Protein 8I5V (pdb70)

Organism: Mus musculus (NCBI:txid10090)

Sequence (453 aa):
GRYYRVAFYGQGFFEEEEGKEYIYKEPKYTGLSEISQRLLKLYADKFGADNVKIIQDSNKVNPKDLDPKYAYIQVTYVTPFFEEKEIEDRKTDFEMHHNINRFVFETPFTLSGKKHGGVAEQCKRRTVLTTSHLFPYVKKRIQVISQSSTELNPIEVAIDEMSRKVSELNQLCTTEEVDMIRLQLKLQGSVSVKVNAGPMAYARAFLEETNAKKYPDNQVKLLKEIFRQFADACGQALDVNERLIKEDQLEYQEELRSHYKDMLSELSAIMNEQITMQAIKCVVVGDGAVGKTCLLISYTTNAFPGEYIPTVFDNYSANVMVDGKPVNLGLWDTAGQEDYDRLRPLSYPQTDVFLICFSLVSPASFENVRAKWYPEVRHHCPNTPIILVGTKLDLRDDKDTIEKLKEKKLTPITYPQGLAMAKEIGAVKYLECSALTQRGLKTVFDEAIRAVL

Structure (mmCIF, N/CA/C/O backbone):
data_8I5V
#
_entry.id   8I5V
#
_cell.length_a   60.420
_cell.length_b   107.420
_cell.length_c   187.380
_cell.angle_alpha   90.00
_cell.angle_beta   90.00
_cell.angle_gamma   90.00
#
_symmetry.space_group_name_H-M   'C 2 2 21'
#
loop_
_entity.id
_entity.type
_entity.pdbx_description
1 polymer 'Dedicator of cytokinesis protein 10'
2 polymer 'Ras-related C3 botulinum toxin substrate 1'
3 non-polymer 'SULFATE ION'
4 water water
#
loop_
_atom_site.group_PDB
_atom_site.id
_atom_site.type_symbol
_atom_site.label_atom_id
_atom_site.label_alt_id
_atom_site.label_comp_id
_atom_site.label_asym_id
_atom_site.label_entity_id
_atom_site.label_seq_id
_atom_site.pdbx_PDB_ins_code
_atom_site.Cartn_x
_atom_site.Cartn_y
_atom_site.Cartn_z
_atom_site.occupancy
_atom_site.B_iso_or_equiv
_atom_site.auth_seq_id
_atom_site.auth_comp_id
_atom_site.auth_asym_id
_atom_site.auth_atom_id
_atom_site.pdbx_PDB_model_num
ATOM 1 N N . GLY A 1 7 ? -8.427 42.845 -24.128 1.00 47.11 1875 GLY A N 1
ATOM 2 C CA . GLY A 1 7 ? -8.832 41.452 -24.139 1.00 41.35 1875 GLY A CA 1
ATOM 3 C C . GLY A 1 7 ? -7.770 40.512 -24.680 1.00 39.13 1875 GLY A C 1
ATOM 4 O O . GLY A 1 7 ? -6.651 40.931 -24.975 1.00 41.63 1875 GLY A O 1
ATOM 5 N N . ARG A 1 8 ? -8.116 39.229 -24.773 1.00 31.60 1876 ARG A N 1
ATOM 6 C CA . ARG A 1 8 ? -7.258 38.203 -25.348 1.00 29.36 1876 ARG A CA 1
ATOM 7 C C . ARG A 1 8 ? -7.861 37.795 -26.681 1.00 23.06 1876 ARG A C 1
ATOM 8 O O . ARG A 1 8 ? -9.058 37.511 -26.758 1.00 23.44 1876 ARG A O 1
ATOM 16 N N . TYR A 1 9 ? -7.043 37.762 -27.723 1.00 20.29 1877 TYR A N 1
ATOM 17 C CA . TYR A 1 9 ? -7.542 37.528 -29.073 1.00 23.31 1877 TYR A CA 1
ATOM 18 C C . TYR A 1 9 ? -7.087 36.167 -29.579 1.00 20.66 1877 TYR A C 1
ATOM 19 O O . TYR A 1 9 ? -5.953 35.747 -29.319 1.00 20.00 1877 TYR A O 1
ATOM 28 N N . TYR A 1 10 ? -7.986 35.478 -30.299 1.00 20.17 1878 TYR A N 1
ATOM 29 C CA . TYR A 1 10 ? -7.716 34.154 -30.850 1.00 19.09 1878 TYR A CA 1
ATOM 30 C C . TYR A 1 10 ? -8.194 34.076 -32.289 1.00 19.27 1878 TYR A C 1
ATOM 31 O O . TYR A 1 10 ? -9.295 34.533 -32.611 1.00 18.27 1878 TYR A O 1
ATOM 40 N N . ARG A 1 11 ? -7.379 33.453 -33.129 1.00 19.51 1879 ARG A N 1
ATOM 41 C CA . ARG A 1 11 ? -7.824 33.018 -34.445 1.00 18.38 1879 ARG A CA 1
ATOM 42 C C . ARG A 1 11 ? -8.631 31.742 -34.297 1.00 18.26 1879 ARG A C 1
ATOM 43 O O . ARG A 1 11 ? -8.216 30.813 -33.598 1.00 20.90 1879 ARG A O 1
ATOM 51 N N . VAL A 1 12 ? -9.783 31.698 -34.959 1.00 16.91 1880 VAL A N 1
ATOM 52 C CA . VAL A 1 12 ? -10.659 30.531 -34.978 1.00 18.44 1880 VAL A CA 1
ATOM 53 C C . VAL A 1 12 ? -11.089 30.310 -36.424 1.00 19.51 1880 VAL A C 1
ATOM 54 O O . VAL A 1 12 ? -11.636 31.223 -37.054 1.00 21.85 1880 VAL A O 1
ATOM 58 N N . ALA A 1 13 ? -10.849 29.111 -36.948 1.00 17.93 1881 ALA A N 1
ATOM 59 C CA . ALA A 1 13 ? -11.197 28.806 -38.335 1.00 20.14 1881 ALA A CA 1
ATOM 60 C C . ALA A 1 13 ? -11.948 27.487 -38.384 1.00 20.97 1881 ALA A C 1
ATOM 61 O O . ALA A 1 13 ? -11.571 26.526 -37.706 1.00 22.76 1881 ALA A O 1
ATOM 63 N N . PHE A 1 14 ? -13.020 27.453 -39.179 1.00 19.32 1882 PHE A N 1
ATOM 64 C CA . PHE A 1 14 ? -13.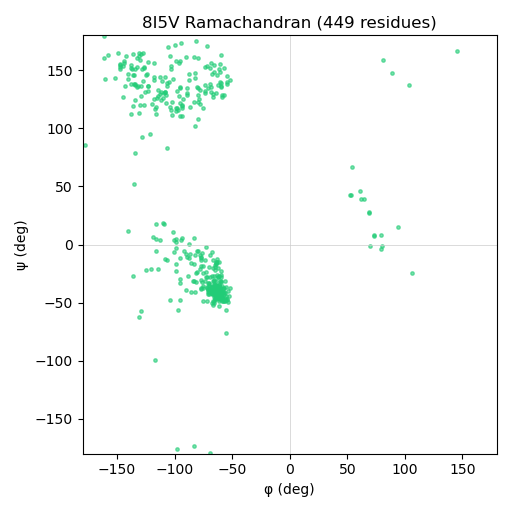954 26.336 -39.214 1.00 20.15 1882 PHE A CA 1
ATOM 65 C C . PHE A 1 14 ? -13.799 25.557 -40.514 1.00 19.45 1882 PHE A C 1
ATOM 66 O O . PHE A 1 14 ? -13.813 26.142 -41.602 1.00 21.49 1882 PHE A O 1
ATOM 74 N N . TYR A 1 15 ? -13.692 24.236 -40.396 1.00 20.99 1883 TYR A N 1
ATOM 75 C CA . TYR A 1 15 ? -13.603 23.358 -41.557 1.00 22.84 1883 TYR A CA 1
ATOM 76 C C . TYR A 1 15 ? -14.468 22.135 -41.303 1.00 23.32 1883 TYR A C 1
ATOM 77 O O . TYR A 1 15 ? -14.128 21.301 -40.459 1.00 24.05 1883 TYR A O 1
ATOM 86 N N . GLY A 1 16 ? -15.550 22.001 -42.053 1.00 21.69 1884 GLY A N 1
ATOM 87 C CA . GLY A 1 16 ? -16.436 20.877 -41.855 1.00 24.81 1884 GLY A CA 1
ATOM 88 C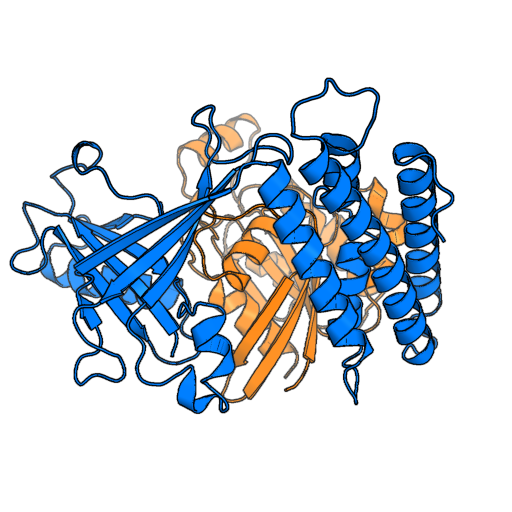 C . GLY A 1 16 ? -17.564 20.910 -42.857 1.00 25.98 1884 GLY A C 1
ATOM 89 O O . GLY A 1 16 ? -18.650 21.438 -42.580 1.00 25.78 1884 GLY A O 1
ATOM 90 N N . GLN A 1 17 ? -17.296 20.341 -44.031 1.00 23.87 1885 GLN A N 1
ATOM 91 C CA . GLN A 1 17 ? -18.230 20.429 -45.149 1.00 22.88 1885 GLN A CA 1
ATOM 92 C C . GLN A 1 17 ? -19.593 19.859 -44.788 1.00 29.90 1885 GLN A C 1
ATOM 93 O O . GLN A 1 17 ? -20.627 20.431 -45.154 1.00 33.14 1885 GLN A O 1
ATOM 99 N N . GLY A 1 18 ? -19.620 18.744 -44.065 1.00 26.68 1886 GLY A N 1
ATOM 100 C CA . GLY A 1 18 ? -20.902 18.168 -43.705 1.00 27.37 1886 GLY A CA 1
ATOM 101 C C . GLY A 1 18 ? -21.572 18.769 -42.491 1.00 30.27 1886 GLY A C 1
ATOM 102 O O . GLY A 1 18 ? -22.638 18.293 -42.084 1.00 33.66 1886 GLY A O 1
ATOM 103 N N . PHE A 1 19 ? -21.007 19.835 -41.922 1.00 26.66 1887 PHE A N 1
ATOM 104 C CA . PHE A 1 19 ? -21.420 20.288 -40.599 1.00 26.70 1887 PHE A CA 1
ATOM 105 C C . PHE A 1 19 ? -21.708 21.779 -40.564 1.00 26.25 1887 PHE A C 1
ATOM 106 O O . PHE A 1 19 ? -22.839 22.193 -40.289 1.00 26.12 1887 PHE A O 1
ATOM 114 N N . PHE A 1 20 ? -20.696 22.586 -40.842 1.00 24.69 1888 PHE A N 1
ATOM 115 C CA . PHE A 1 20 ? -20.864 24.027 -40.830 1.00 25.67 1888 PHE A CA 1
ATOM 116 C C . PHE A 1 20 ? -21.679 24.497 -42.025 1.00 29.84 1888 PHE A C 1
ATOM 117 O O . PHE A 1 20 ? -21.690 23.873 -43.093 1.00 29.47 1888 PHE A O 1
ATOM 125 N N . GLU A 1 21 ? -22.344 25.638 -41.838 1.00 22.63 1889 GLU A N 1
ATOM 126 C CA . GLU A 1 21 ? -23.129 26.247 -42.895 1.00 25.91 1889 GLU A CA 1
ATOM 127 C C . GLU A 1 21 ? -22.499 27.596 -43.198 1.00 27.26 1889 GLU A C 1
ATOM 128 O O . GLU A 1 21 ? -21.472 27.662 -43.894 1.00 26.37 1889 GLU A O 1
ATOM 134 N N . GLU A 1 22 ? -23.052 28.685 -42.666 1.00 26.95 1890 GLU A N 1
ATOM 135 C CA . GLU A 1 22 ? -22.499 30.024 -42.861 1.00 31.54 1890 GLU A CA 1
ATOM 136 C C . GLU A 1 22 ? -21.010 30.091 -42.516 1.00 26.14 1890 GLU A C 1
ATOM 137 O O . GLU A 1 22 ? -20.234 30.771 -43.199 1.00 28.74 1890 GLU A O 1
ATOM 143 N N . GLU A 1 23 ? -20.588 29.373 -41.473 1.00 25.63 1891 GLU A N 1
ATOM 144 C CA . GLU A 1 23 ? -19.218 29.475 -40.972 1.00 20.68 1891 GLU A CA 1
ATOM 145 C C . GLU A 1 23 ? -18.215 28.631 -41.750 1.00 21.61 1891 GLU A C 1
ATOM 146 O O . GLU A 1 23 ? -17.007 28.796 -41.537 1.00 20.13 1891 GLU A O 1
ATOM 152 N N . GLU A 1 24 ? -18.678 27.761 -42.652 1.00 25.61 1892 GLU A N 1
ATOM 153 C CA . GLU A 1 24 ? -17.789 26.830 -43.340 1.00 24.20 1892 GLU A CA 1
ATOM 154 C C . GLU A 1 24 ? -16.699 27.561 -44.117 1.00 21.78 1892 GLU A C 1
ATOM 155 O O . GLU A 1 24 ? -16.979 28.444 -44.932 1.00 22.09 1892 GLU A O 1
ATOM 161 N N . GLY A 1 25 ? -15.450 27.177 -43.866 1.00 21.23 1893 GLY A N 1
ATOM 162 C CA . GLY A 1 25 ? -14.326 27.769 -44.567 1.00 22.95 1893 GLY A CA 1
ATOM 163 C C . GLY A 1 25 ? -13.982 29.181 -44.154 1.00 24.96 1893 GLY A C 1
ATOM 164 O O . GLY A 1 25 ? -13.140 29.808 -44.806 1.00 23.81 1893 GLY A O 1
ATOM 165 N N . LYS A 1 26 ? -14.607 29.706 -43.098 1.00 22.29 1894 LYS A N 1
ATOM 166 C CA . LYS A 1 26 ? -14.350 31.064 -42.650 1.00 18.41 1894 LYS A CA 1
ATOM 167 C C . LYS A 1 26 ? -13.385 31.071 -41.478 1.00 22.14 1894 LYS A C 1
ATOM 168 O O . LYS A 1 26 ? -13.252 30.090 -40.746 1.00 22.34 1894 LYS A O 1
ATOM 174 N N . GLU A 1 27 ? -12.737 32.216 -41.298 1.00 17.28 1895 GLU A N 1
ATOM 175 C CA . GLU A 1 27 ? -11.753 32.415 -40.246 1.00 17.03 1895 GLU A CA 1
ATOM 176 C C . GLU A 1 27 ? -12.057 33.728 -39.548 1.00 18.86 1895 GLU A C 1
ATOM 177 O O . GLU A 1 27 ? -12.348 34.734 -40.202 1.00 21.27 1895 GLU A O 1
ATOM 183 N N . TYR A 1 28 ? -12.006 33.711 -38.217 1.00 16.92 1896 TYR A N 1
ATOM 184 C CA . TYR A 1 28 ? -12.370 34.858 -37.402 1.00 18.87 1896 TYR A CA 1
ATOM 185 C C . TYR A 1 28 ? -11.282 35.141 -36.385 1.00 18.86 1896 TYR A C 1
ATOM 186 O O . TYR A 1 28 ? -10.493 34.263 -36.027 1.00 21.36 1896 TYR A O 1
ATOM 195 N N . ILE A 1 29 ? -11.274 36.376 -35.905 1.00 19.37 1897 ILE A N 1
ATOM 196 C CA . ILE A 1 29 ? -10.621 36.721 -34.652 1.00 16.59 1897 ILE A CA 1
ATOM 197 C C . ILE A 1 29 ? -11.708 36.867 -33.596 1.00 19.18 1897 ILE A C 1
ATOM 198 O O . ILE A 1 29 ? -12.632 37.671 -33.758 1.00 20.29 1897 ILE A O 1
ATOM 203 N N . TYR A 1 30 ? -11.598 36.081 -32.524 1.00 17.68 1898 TYR A N 1
ATOM 204 C CA . TYR A 1 30 ? -12.469 36.178 -31.356 1.00 18.92 1898 TYR A CA 1
ATOM 205 C C . TYR A 1 30 ? -11.798 37.054 -30.313 1.00 22.03 1898 TYR A C 1
ATOM 206 O O . TYR A 1 30 ? -10.605 36.905 -30.051 1.00 22.59 1898 TYR A O 1
ATOM 215 N N . LYS A 1 31 ? -12.558 37.963 -29.717 1.00 23.49 1899 LYS A N 1
ATOM 216 C CA . LYS A 1 31 ? -12.054 38.777 -28.621 1.00 23.49 1899 LYS A CA 1
ATOM 217 C C . LYS A 1 31 ? -12.629 38.218 -27.325 1.00 20.91 1899 LYS A C 1
ATOM 218 O O . LYS A 1 31 ? -13.849 38.221 -27.132 1.00 26.13 1899 LYS A O 1
ATOM 224 N N . GLU A 1 32 ? -11.743 37.709 -26.451 1.00 22.69 1900 GLU A N 1
ATOM 225 C CA . GLU A 1 32 ? -12.117 37.108 -25.181 1.00 25.07 1900 GLU A CA 1
ATOM 226 C C . GLU A 1 32 ? -11.818 38.058 -24.029 1.00 24.97 1900 GLU A C 1
ATOM 227 O O . GLU A 1 32 ? -11.070 39.029 -24.186 1.00 27.85 1900 GLU A O 1
ATOM 233 N N . PRO A 1 33 ? -12.413 37.823 -22.856 1.00 25.76 1901 PRO A N 1
ATOM 234 C CA . PRO A 1 33 ? -12.075 38.639 -21.685 1.00 30.08 1901 PRO A CA 1
ATOM 235 C C . PRO A 1 33 ? -10.587 38.579 -21.390 1.00 30.24 1901 PRO A C 1
ATOM 236 O O . PRO A 1 33 ? -9.908 37.601 -21.709 1.00 27.22 1901 PRO A O 1
ATOM 240 N N . LYS A 1 34 ? -10.080 39.648 -20.783 1.00 30.67 1902 LYS A N 1
ATOM 241 C CA . LYS A 1 34 ? -8.691 39.664 -20.353 1.00 34.97 1902 LYS A CA 1
ATOM 242 C C . LYS A 1 34 ? -8.388 38.423 -19.518 1.00 26.45 1902 LYS A C 1
ATOM 243 O O . LYS A 1 34 ? -9.244 37.932 -18.781 1.00 30.48 1902 LYS A O 1
ATOM 249 N N . TYR A 1 35 ? -7.187 37.879 -19.707 1.00 26.96 1903 TYR A N 1
ATOM 250 C CA . TYR A 1 35 ? -6.642 36.712 -19.014 1.00 29.22 1903 TYR A CA 1
ATOM 251 C C . TYR A 1 35 ? -7.263 35.393 -19.450 1.00 32.78 1903 TYR A C 1
ATOM 252 O O . TYR A 1 35 ? -6.959 34.361 -18.847 1.00 32.78 1903 TYR A O 1
ATOM 261 N N . THR A 1 36 ? -8.099 35.380 -20.491 1.00 26.70 1904 THR A N 1
ATOM 262 C CA . THR A 1 36 ? -8.620 34.117 -21.001 1.00 24.67 1904 THR A CA 1
ATOM 263 C C . THR A 1 36 ? -7.503 33.271 -21.611 1.00 25.83 1904 THR A C 1
ATOM 264 O O . THR A 1 36 ? -6.789 33.717 -22.516 1.00 27.31 1904 THR A O 1
ATOM 268 N N . GLY A 1 37 ? -7.392 32.025 -21.153 1.00 23.16 1905 GLY A N 1
ATOM 269 C CA . GLY A 1 37 ? -6.384 31.116 -21.644 1.00 24.61 1905 GLY A CA 1
ATOM 270 C C . GLY A 1 37 ? -6.907 30.232 -22.765 1.00 24.57 1905 GLY A C 1
ATOM 271 O O . GLY A 1 37 ? -8.095 30.207 -23.083 1.00 21.76 1905 GLY A O 1
ATOM 272 N N . LEU A 1 38 ? -5.978 29.479 -23.350 1.00 24.63 1906 LEU A N 1
ATOM 273 C CA . LEU A 1 38 ? -6.275 28.717 -24.562 1.00 23.54 1906 LEU A CA 1
ATOM 274 C C . LEU A 1 38 ? -7.272 27.598 -24.284 1.00 29.03 1906 LEU A C 1
ATOM 275 O O . LEU A 1 38 ? -8.176 27.341 -25.093 1.00 25.28 1906 LEU A O 1
ATOM 280 N N . SER A 1 39 ? -7.135 26.939 -23.129 1.00 28.70 1907 SER A N 1
ATOM 281 C CA . SER A 1 39 ? -8.059 25.873 -22.766 1.00 27.80 1907 SER A CA 1
ATOM 282 C C . SER A 1 39 ? -9.479 26.389 -22.590 1.00 25.94 1907 SER A C 1
ATOM 283 O O . SER A 1 39 ? -10.440 25.675 -22.902 1.00 34.32 1907 SER A O 1
ATOM 286 N N . GLU A 1 40 ? -9.638 27.617 -22.087 1.00 26.12 1908 GLU A N 1
ATOM 287 C CA . GLU A 1 40 ? -10.975 28.145 -21.824 1.00 23.93 1908 GLU A CA 1
ATOM 288 C C . GLU A 1 40 ? -11.757 28.372 -23.117 1.00 23.51 1908 GLU A C 1
ATOM 289 O O . GLU A 1 40 ? -12.910 27.940 -23.241 1.00 25.99 1908 GLU A O 1
ATOM 295 N N . ILE A 1 41 ? -11.166 29.066 -24.088 1.00 22.93 1909 ILE A N 1
ATOM 296 C CA . ILE A 1 41 ? -11.898 29.289 -25.336 1.00 24.55 1909 ILE A CA 1
ATOM 297 C C . ILE A 1 41 ? -12.044 27.984 -26.120 1.00 21.94 1909 ILE A C 1
ATOM 298 O O . ILE A 1 41 ? -13.107 27.702 -26.692 1.00 24.97 1909 ILE A O 1
ATOM 303 N N . SER A 1 42 ? -10.990 27.166 -26.156 1.00 22.28 1910 SER A N 1
ATOM 304 C CA . SER A 1 42 ? -11.055 25.906 -26.895 1.00 26.65 1910 SER A CA 1
ATOM 305 C C . SER A 1 42 ? -12.168 25.014 -26.365 1.00 29.42 1910 SER A C 1
ATOM 306 O O . SER A 1 42 ? -12.959 24.459 -27.140 1.00 27.64 1910 SER A O 1
ATOM 309 N N . GLN A 1 43 ? -12.260 24.877 -25.039 1.00 27.79 1911 GLN A N 1
ATOM 310 C CA . GLN A 1 43 ? -13.297 24.030 -24.466 1.00 28.63 1911 GLN A CA 1
ATOM 311 C C . GLN A 1 43 ? -14.690 24.590 -24.724 1.00 24.14 1911 GLN A C 1
ATOM 312 O O . GLN A 1 43 ? -15.623 23.825 -24.989 1.00 28.17 1911 GLN A O 1
ATOM 318 N N . ARG A 1 44 ? -14.862 25.914 -24.638 1.00 23.95 1912 ARG A N 1
ATOM 319 C CA . ARG A 1 44 ? -16.174 26.494 -24.922 1.00 24.45 1912 ARG A CA 1
ATOM 320 C C . ARG A 1 44 ? -16.578 26.255 -26.368 1.00 25.19 1912 ARG A C 1
ATOM 321 O O . ARG A 1 44 ? -17.727 25.893 -26.652 1.00 23.46 1912 ARG A O 1
ATOM 329 N N . LEU A 1 45 ? -15.651 26.472 -27.299 1.00 25.03 1913 LEU A N 1
ATOM 330 C CA . LEU A 1 45 ? -15.974 26.241 -28.701 1.00 22.86 1913 LEU A CA 1
ATOM 331 C C . LEU A 1 45 ? -16.289 24.778 -28.950 1.00 24.92 1913 LEU A C 1
ATOM 332 O O . LEU A 1 45 ? -17.239 24.452 -29.670 1.00 25.06 1913 LEU A O 1
ATOM 337 N N . LEU A 1 46 ? -15.490 23.884 -28.370 1.00 28.63 1914 LEU A N 1
ATOM 338 C CA . LEU A 1 46 ? -15.718 22.454 -28.533 1.00 29.64 1914 LEU A CA 1
ATOM 339 C C . LEU A 1 46 ? -17.100 22.055 -28.023 1.00 30.55 1914 LEU A C 1
ATOM 340 O O . LEU A 1 46 ? -17.835 21.324 -28.696 1.00 34.89 1914 LEU A O 1
ATOM 345 N N . LYS A 1 47 ? -17.489 22.547 -26.843 1.00 30.82 1915 LYS A N 1
ATOM 346 C CA . LYS A 1 47 ? -18.789 22.156 -26.308 1.00 32.34 1915 LYS A CA 1
ATOM 347 C C . LYS A 1 47 ? -19.922 22.763 -27.125 1.00 32.62 1915 LYS A C 1
ATOM 348 O O . LYS A 1 47 ? -20.946 22.110 -27.358 1.00 30.60 1915 LYS A O 1
ATOM 354 N N . LEU A 1 48 ? -19.750 24.007 -27.578 1.00 28.78 1916 LEU A N 1
ATOM 355 C CA . LEU A 1 48 ? -20.797 24.679 -28.341 1.00 27.88 1916 LEU A CA 1
ATOM 356 C C . LEU A 1 48 ? -21.098 23.929 -29.634 1.00 27.09 1916 LEU A C 1
ATOM 357 O O . LEU A 1 48 ? -22.263 23.672 -29.963 1.00 26.27 1916 LEU A O 1
ATOM 362 N N . TYR A 1 49 ? -20.056 23.572 -30.392 1.00 27.61 1917 TYR A N 1
ATOM 363 C CA . TYR A 1 49 ? -20.310 22.896 -31.655 1.00 27.13 1917 TYR A CA 1
ATOM 364 C C . TYR A 1 49 ? -20.583 21.408 -31.467 1.00 25.28 1917 TYR A C 1
ATOM 365 O O . TYR A 1 49 ? -21.261 20.809 -32.308 1.00 27.54 1917 TYR A O 1
ATOM 374 N N . ALA A 1 50 ? -20.111 20.811 -30.367 1.00 28.12 1918 ALA A N 1
ATOM 375 C CA . ALA A 1 50 ? -20.475 19.428 -30.068 1.00 32.28 1918 ALA A CA 1
ATOM 376 C C . ALA A 1 50 ? -21.958 19.298 -29.751 1.00 32.65 1918 ALA A C 1
ATOM 377 O O . ALA A 1 50 ? -22.561 18.257 -30.028 1.00 32.07 1918 ALA A O 1
ATOM 379 N N . ASP A 1 51 ? -22.558 20.335 -29.165 1.00 31.84 1919 ASP A N 1
ATOM 380 C CA . ASP A 1 51 ? -24.000 20.321 -28.942 1.00 32.49 1919 ASP A CA 1
ATOM 381 C C . ASP A 1 51 ? -24.772 20.382 -30.258 1.00 38.33 1919 ASP A C 1
ATOM 382 O O . ASP A 1 51 ? -25.905 19.893 -30.334 1.00 33.60 1919 ASP A O 1
ATOM 387 N N . LYS A 1 52 ? -24.181 20.973 -31.300 1.00 31.93 1920 LYS A N 1
ATOM 388 C CA . LYS A 1 52 ? -24.859 21.052 -32.589 1.00 32.70 1920 LYS A CA 1
ATOM 389 C C . LYS A 1 52 ? -24.631 19.792 -33.411 1.00 32.64 1920 LYS A C 1
ATOM 390 O O . LYS A 1 52 ? -25.553 19.303 -34.074 1.00 35.97 1920 LYS A O 1
ATOM 396 N N . PHE A 1 53 ? -23.408 19.263 -33.400 1.00 27.19 1921 PHE A N 1
ATOM 397 C CA . PHE A 1 53 ? -23.011 18.220 -34.339 1.00 28.69 1921 PHE A CA 1
ATOM 398 C C . PHE A 1 53 ? -22.855 16.844 -33.706 1.00 29.42 1921 PHE A C 1
ATOM 399 O O . PHE A 1 53 ? -22.734 15.859 -34.444 1.00 32.98 1921 PHE A O 1
ATOM 407 N N . GLY A 1 54 ? -22.840 16.748 -32.379 1.00 32.09 1922 GLY A N 1
ATOM 408 C CA . GLY A 1 54 ? -22.492 15.516 -31.691 1.00 36.80 1922 GLY A CA 1
ATOM 409 C C . GLY A 1 54 ? -21.090 15.585 -31.119 1.00 38.37 1922 GLY A C 1
ATOM 410 O O . GLY A 1 54 ? -20.185 16.079 -31.794 1.00 35.96 1922 GLY A O 1
ATOM 411 N N . ALA A 1 55 ? -20.883 15.102 -29.887 1.00 43.27 1923 ALA A N 1
ATOM 412 C CA . ALA A 1 55 ? -19.583 15.282 -29.238 1.00 44.21 1923 ALA A CA 1
ATOM 413 C C . ALA A 1 55 ? -18.493 14.436 -29.885 1.00 44.15 1923 ALA A C 1
ATOM 414 O O . ALA A 1 55 ? -17.328 14.854 -29.932 1.00 46.77 1923 ALA A O 1
ATOM 416 N N . ASP A 1 56 ? -18.836 13.257 -30.393 1.00 45.10 1924 ASP A N 1
ATOM 417 C CA . ASP A 1 56 ? -17.826 12.452 -31.065 1.00 48.16 1924 ASP A CA 1
ATOM 418 C C . ASP A 1 56 ? -17.431 13.010 -32.430 1.00 41.57 1924 ASP A C 1
ATOM 419 O O . ASP A 1 56 ? -16.544 12.440 -33.076 1.00 43.85 1924 ASP A O 1
ATOM 424 N N . ASN A 1 57 ? -18.038 14.106 -32.881 1.00 34.79 1925 ASN A N 1
ATOM 425 C CA . ASN A 1 57 ? -17.892 14.554 -34.261 1.00 33.44 1925 ASN A CA 1
ATOM 426 C C . ASN A 1 57 ? -17.125 15.859 -34.416 1.00 30.69 1925 ASN A C 1
ATOM 427 O O . ASN A 1 57 ? -17.027 16.369 -35.540 1.00 31.43 1925 ASN A O 1
ATOM 432 N N . VAL A 1 58 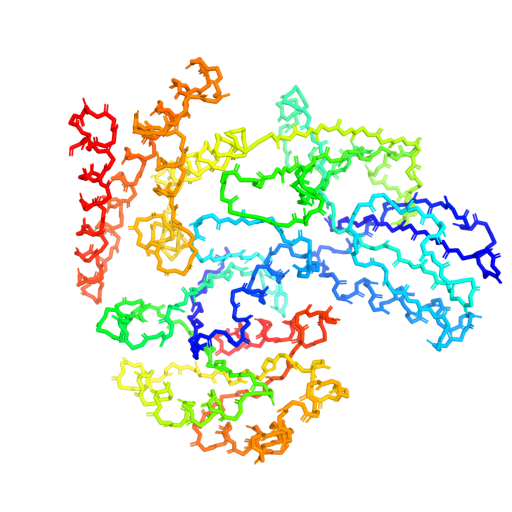? -16.597 16.425 -33.335 1.00 26.27 1926 VAL A N 1
ATOM 433 C CA . VAL A 1 58 ? -15.925 17.717 -33.376 1.00 27.96 1926 VAL A CA 1
ATOM 434 C C . VAL A 1 58 ? -14.507 17.553 -32.845 1.00 28.67 1926 VAL A C 1
ATOM 435 O O . VAL A 1 58 ? -14.287 16.885 -31.827 1.00 28.42 1926 VAL A O 1
ATOM 439 N N . LYS A 1 59 ? -13.548 18.170 -33.535 1.00 24.50 1927 LYS A N 1
ATOM 440 C CA . LYS A 1 59 ? -12.140 18.079 -33.171 1.00 26.88 1927 LYS A CA 1
ATOM 441 C C . LYS A 1 59 ? -11.497 19.454 -33.264 1.00 26.80 1927 LYS A C 1
ATOM 442 O O . LYS A 1 59 ? -11.850 20.263 -34.123 1.00 26.02 1927 LYS A O 1
ATOM 448 N N . ILE A 1 60 ? -10.538 19.706 -32.371 1.00 21.70 1928 ILE A N 1
ATOM 449 C CA . ILE A 1 60 ? -9.733 20.922 -32.405 1.00 23.06 1928 ILE A CA 1
ATOM 450 C C . ILE A 1 60 ? -8.517 20.664 -33.282 1.00 22.58 1928 ILE A C 1
ATOM 451 O O . ILE A 1 60 ? -7.880 19.610 -33.173 1.00 27.43 1928 ILE A O 1
ATOM 456 N N . ILE A 1 61 ? -8.200 21.612 -34.163 1.00 20.66 1929 ILE A N 1
ATOM 457 C CA . ILE A 1 61 ? -6.935 21.595 -34.891 1.00 20.92 1929 ILE A CA 1
ATOM 458 C C . ILE A 1 61 ? -5.945 22.444 -34.104 1.00 22.85 1929 ILE A C 1
ATOM 459 O O . ILE A 1 61 ? -6.160 23.644 -33.910 1.00 19.46 1929 ILE A O 1
ATOM 464 N N . GLN A 1 62 ? -4.872 21.819 -33.628 1.00 22.76 1930 GLN A N 1
ATOM 465 C CA . GLN A 1 62 ? -3.868 22.542 -32.857 1.00 19.61 1930 GLN A CA 1
ATOM 466 C C . GLN A 1 62 ? -2.790 23.151 -33.738 1.00 18.41 1930 GLN A C 1
ATOM 467 O O . GLN A 1 62 ? -2.197 24.175 -33.368 1.00 20.15 1930 GLN A O 1
ATOM 473 N N . ASP A 1 63 ? -2.547 22.555 -34.901 1.00 19.17 1931 ASP A N 1
ATOM 474 C CA . ASP A 1 63 ? -1.557 23.061 -35.844 1.00 23.05 1931 ASP A CA 1
ATOM 475 C C . ASP A 1 63 ? -1.913 24.489 -36.246 1.00 21.89 1931 ASP A C 1
ATOM 476 O O . ASP A 1 63 ? -3.058 24.770 -36.603 1.00 23.55 1931 ASP A O 1
ATOM 481 N N . SER A 1 64 ? -0.949 25.407 -36.140 1.00 18.52 1932 SER A N 1
ATOM 482 C CA . SER A 1 64 ? -1.228 26.799 -36.473 1.00 18.54 1932 SER A CA 1
ATOM 483 C C . SER A 1 64 ? -0.956 27.123 -37.937 1.00 18.20 1932 SER A C 1
ATOM 484 O O . SER A 1 64 ? -1.276 28.232 -38.378 1.00 21.67 1932 SER A O 1
ATOM 487 N N . ASN A 1 65 ? -0.354 26.204 -38.681 1.00 18.31 1933 ASN A N 1
ATOM 488 C CA . ASN A 1 65 ? -0.156 26.395 -40.115 1.00 17.43 1933 ASN A CA 1
ATOM 489 C C . ASN A 1 65 ? -1.498 26.426 -40.834 1.00 18.19 1933 ASN A C 1
ATOM 490 O O . ASN A 1 65 ? -2.491 25.864 -40.366 1.00 20.57 1933 ASN A O 1
ATOM 495 N N . LYS A 1 66 ? -1.524 27.095 -41.989 1.00 19.53 1934 LYS A N 1
ATOM 496 C CA . LYS A 1 66 ? -2.750 27.157 -42.778 1.00 17.84 1934 LYS A CA 1
ATOM 497 C C . LYS A 1 66 ? -3.224 25.749 -43.098 1.00 18.25 1934 LYS A C 1
ATOM 498 O O . LYS A 1 66 ? -2.461 24.916 -43.587 1.00 19.62 1934 LYS A O 1
ATOM 504 N N . VAL A 1 67 ? -4.493 25.482 -42.804 1.00 20.00 1935 VAL A N 1
ATOM 505 C CA . VAL A 1 67 ? -5.060 24.160 -43.029 1.00 20.34 1935 VAL A CA 1
ATOM 506 C C . VAL A 1 67 ? -5.168 23.879 -44.519 1.00 21.89 1935 VAL A C 1
ATOM 507 O O . VAL A 1 67 ? -5.575 24.742 -45.308 1.00 20.69 1935 VAL A O 1
ATOM 511 N N . ASN A 1 68 ? -4.776 22.665 -44.917 1.00 20.71 1936 ASN A N 1
ATOM 512 C CA . ASN A 1 68 ? -5.133 22.141 -46.227 1.00 21.28 1936 ASN A CA 1
ATOM 513 C C . ASN A 1 68 ? -6.269 21.156 -46.012 1.00 23.35 1936 ASN A C 1
ATOM 514 O O . ASN A 1 68 ? -6.046 20.093 -45.413 1.00 26.51 1936 ASN A O 1
ATOM 519 N N . PRO A 1 69 ? -7.495 21.452 -46.459 1.00 22.11 1937 PRO A N 1
ATOM 520 C CA . PRO A 1 69 ? -8.626 20.569 -46.123 1.00 23.69 1937 PRO A CA 1
ATOM 521 C C . PRO A 1 69 ? -8.488 19.147 -46.646 1.00 23.36 1937 PRO A C 1
ATOM 522 O O . PRO A 1 69 ? -9.230 18.272 -46.184 1.00 25.94 1937 PRO A O 1
ATOM 526 N N . LYS A 1 70 ? -7.576 18.875 -47.586 1.00 23.25 1938 LYS A N 1
ATOM 527 C CA . LYS A 1 70 ? -7.383 17.490 -48.008 1.00 23.80 1938 LYS A CA 1
ATOM 528 C C . LYS A 1 70 ? -6.898 16.607 -46.859 1.00 26.19 1938 LYS A C 1
ATOM 529 O O . LYS A 1 70 ? -7.052 15.383 -46.928 1.00 26.65 1938 LYS A O 1
ATOM 535 N N . ASP A 1 71 ? -6.325 17.196 -45.806 1.00 23.20 1939 ASP A N 1
ATOM 536 C CA . ASP A 1 71 ? -5.827 16.432 -44.664 1.00 25.46 1939 ASP A CA 1
ATOM 537 C C . ASP A 1 71 ? -6.925 16.040 -43.691 1.00 28.23 1939 ASP A C 1
ATOM 538 O O . ASP A 1 71 ? -6.650 15.324 -42.721 1.00 27.75 1939 ASP A O 1
ATOM 543 N N . LEU A 1 72 ? -8.150 16.502 -43.904 1.00 25.09 1940 LEU A N 1
ATOM 544 C CA . LEU A 1 72 ? -9.184 16.392 -42.887 1.00 24.72 1940 LEU A CA 1
ATOM 545 C C . LEU A 1 72 ? -10.119 15.239 -43.205 1.00 27.50 1940 LEU A C 1
ATOM 546 O O . LEU A 1 72 ? -10.420 14.969 -44.369 1.00 29.22 1940 LEU A O 1
ATOM 551 N N . ASP A 1 73 ? -10.554 14.552 -42.165 1.00 26.36 1941 ASP A N 1
ATOM 552 C CA . ASP A 1 73 ? -11.528 13.476 -42.307 1.00 27.66 1941 ASP A CA 1
ATOM 553 C C . ASP A 1 73 ? -12.927 14.074 -42.433 1.00 29.32 1941 ASP A C 1
ATOM 554 O O . ASP A 1 73 ? -13.353 14.810 -41.537 1.00 31.77 1941 ASP A O 1
ATOM 559 N N . PRO A 1 74 ? -13.670 13.792 -43.512 1.00 28.82 1942 PRO A N 1
ATOM 560 C CA . PRO A 1 74 ? -15.007 14.393 -43.665 1.00 27.93 1942 PRO A CA 1
ATOM 561 C C . PRO A 1 74 ? -16.019 13.898 -42.650 1.00 31.91 1942 PRO A C 1
ATOM 562 O O . PRO A 1 74 ? -17.136 14.434 -42.604 1.00 30.88 1942 PRO A O 1
ATOM 566 N N . LYS A 1 75 ? -15.674 12.913 -41.825 1.00 32.20 1943 LYS A N 1
ATOM 567 C CA . LYS A 1 75 ? -16.577 12.495 -40.764 1.00 34.38 1943 LYS A CA 1
ATOM 568 C C . LYS A 1 75 ? -16.592 13.460 -39.585 1.00 33.42 1943 LYS A C 1
ATOM 569 O O . LYS A 1 75 ? -17.414 13.288 -38.681 1.00 36.17 1943 LYS A O 1
ATOM 575 N N . TYR A 1 76 ? -15.716 14.466 -39.563 1.00 25.91 1944 TYR A N 1
ATOM 576 C CA . TYR A 1 76 ? -15.575 15.337 -38.410 1.00 26.63 1944 TYR A CA 1
ATOM 577 C C . TYR A 1 76 ? -15.674 16.794 -38.824 1.00 27.23 1944 TYR A C 1
ATOM 578 O O . TYR A 1 76 ? -15.346 17.168 -39.956 1.00 28.30 1944 TYR A O 1
ATOM 587 N N . ALA A 1 77 ? -16.159 17.603 -37.890 1.00 24.93 1945 ALA A N 1
ATOM 588 C CA . ALA A 1 77 ? -16.087 19.050 -37.974 1.00 25.49 1945 ALA A CA 1
ATOM 589 C C . ALA A 1 77 ? -14.851 19.499 -37.207 1.00 22.99 1945 ALA A C 1
ATOM 590 O O . ALA A 1 77 ? -14.605 19.028 -36.093 1.00 24.03 1945 ALA A O 1
ATOM 592 N N . TYR A 1 78 ? -14.085 20.410 -37.792 1.00 22.85 1946 TYR A N 1
ATOM 593 C CA . TYR A 1 78 ? -12.824 20.841 -37.209 1.00 20.33 1946 TYR A CA 1
ATOM 594 C C . TYR A 1 78 ? -12.848 22.328 -36.879 1.00 21.57 1946 TYR A C 1
ATOM 595 O O . TYR A 1 78 ? -13.404 23.137 -37.625 1.00 21.41 1946 TYR A O 1
ATOM 604 N N . ILE A 1 79 ? -12.193 22.685 -35.782 1.00 18.49 1947 ILE A N 1
ATOM 605 C CA . ILE A 1 79 ? -12.060 24.064 -35.332 1.00 19.88 1947 ILE A CA 1
ATOM 606 C C . ILE A 1 79 ? -10.588 24.301 -35.027 1.00 22.43 1947 ILE A C 1
ATOM 607 O O . ILE A 1 79 ? -10.055 23.739 -34.058 1.00 21.71 1947 ILE A O 1
ATOM 612 N N . GLN A 1 80 ? -9.940 25.150 -35.818 1.00 18.28 1948 GLN A N 1
ATOM 613 C CA . GLN A 1 80 ? -8.556 25.544 -35.564 1.00 17.04 1948 GLN A CA 1
ATOM 614 C C . GLN A 1 80 ? -8.534 26.761 -34.651 1.00 21.66 1948 GLN A C 1
ATOM 615 O O . GLN A 1 80 ? -9.220 27.751 -34.920 1.00 21.13 1948 GLN A O 1
ATOM 621 N N . VAL A 1 81 ? -7.755 26.686 -33.567 1.00 17.09 1949 VAL A N 1
ATOM 622 C CA . VAL A 1 81 ? -7.694 27.748 -32.569 1.00 17.87 1949 VAL A CA 1
ATOM 623 C C . VAL A 1 81 ? -6.234 28.100 -32.333 1.00 17.42 1949 VAL A C 1
ATOM 624 O O . VAL A 1 81 ? -5.427 27.215 -32.035 1.00 20.99 1949 VAL A O 1
ATOM 628 N N . THR A 1 82 ? -5.905 29.388 -32.437 1.00 17.24 1950 THR A N 1
ATOM 629 C CA . THR A 1 82 ? -4.539 29.865 -32.222 1.00 16.56 1950 THR A CA 1
ATOM 630 C C . THR A 1 82 ? -4.582 31.235 -31.566 1.00 17.91 1950 THR A C 1
ATOM 631 O O . THR A 1 82 ? -5.243 32.147 -32.068 1.00 20.50 1950 THR A O 1
ATOM 635 N N . TYR A 1 83 ? -3.879 31.370 -30.443 1.00 17.04 1951 TYR A N 1
ATOM 636 C CA . TYR A 1 83 ? -3.682 32.667 -29.812 1.00 17.00 1951 TYR A CA 1
ATOM 637 C C . TYR A 1 83 ? -2.968 33.631 -30.752 1.00 19.92 1951 TYR A C 1
ATOM 638 O O . TYR A 1 83 ? -1.999 33.264 -31.424 1.00 21.56 1951 TYR A O 1
ATOM 647 N N . VAL A 1 84 ? -3.447 34.879 -30.794 1.00 19.88 1952 VAL A N 1
ATOM 648 C CA . VAL A 1 84 ? -2.846 35.938 -31.597 1.00 21.49 1952 VAL A CA 1
ATOM 649 C C . VAL A 1 84 ? -2.719 37.175 -30.719 1.00 24.57 1952 VAL A C 1
ATOM 650 O O . VAL A 1 84 ? -3.374 37.291 -29.682 1.00 21.67 1952 VAL A O 1
ATOM 654 N N . THR A 1 85 ? -1.845 38.097 -31.132 1.00 21.74 1953 THR A N 1
ATOM 655 C CA . THR A 1 85 ? -1.741 39.374 -30.440 1.00 20.61 1953 THR A CA 1
ATOM 656 C C . THR A 1 85 ? -1.893 40.518 -31.429 1.00 21.81 1953 THR A C 1
ATOM 657 O O . THR A 1 85 ? -1.615 40.356 -32.620 1.00 21.93 1953 THR A O 1
ATOM 661 N N . PRO A 1 86 ? -2.368 41.677 -30.971 1.00 25.78 1954 PRO A N 1
ATOM 662 C CA . PRO A 1 86 ? -2.512 42.816 -31.883 1.00 24.92 1954 PRO A CA 1
ATOM 663 C C . PRO A 1 86 ? -1.174 43.195 -32.494 1.00 28.43 1954 PRO A C 1
ATOM 664 O O . PRO A 1 86 ? -0.144 43.238 -31.813 1.00 25.90 1954 PRO A O 1
ATOM 668 N N . PHE A 1 87 ? -1.193 43.447 -33.798 1.00 23.84 1955 PHE A N 1
ATOM 669 C CA . PHE A 1 87 ? 0.018 43.688 -34.572 1.00 24.62 1955 PHE A CA 1
ATOM 670 C C . PHE A 1 87 ? 0.106 45.154 -34.963 1.00 32.51 1955 PHE A C 1
ATOM 671 O O . PHE A 1 87 ? -0.852 45.713 -35.504 1.00 32.11 1955 PHE A O 1
ATOM 679 N N . PHE A 1 88 ? 1.270 45.757 -34.731 1.00 37.05 1956 PHE A N 1
ATOM 680 C CA . PHE A 1 88 ? 1.530 47.128 -35.139 1.00 44.85 1956 PHE A CA 1
ATOM 681 C C . PHE A 1 88 ? 2.895 47.206 -35.801 1.00 44.73 1956 PHE A C 1
ATOM 682 O O . PHE A 1 88 ? 3.854 46.580 -35.339 1.00 42.81 1956 PHE A O 1
ATOM 690 N N . GLU A 1 89 ? 2.972 47.952 -36.896 1.00 57.62 1957 GLU A N 1
ATOM 691 C CA . GLU A 1 89 ? 4.263 48.297 -37.466 1.00 69.30 1957 GLU A CA 1
ATOM 692 C C . GLU A 1 89 ? 4.878 49.449 -36.675 1.00 79.52 1957 GLU A C 1
ATOM 693 O O . GLU A 1 89 ? 4.190 50.169 -35.947 1.00 77.11 1957 GLU A O 1
ATOM 699 N N . GLU A 1 90 ? 6.197 49.611 -36.816 1.00 91.44 1958 GLU A N 1
ATOM 700 C CA . GLU A 1 90 ? 6.908 50.603 -36.012 1.00 98.72 1958 GLU A CA 1
ATOM 701 C C . GLU A 1 90 ? 6.380 52.015 -36.247 1.00 102.47 1958 GLU A C 1
ATOM 702 O O . GLU A 1 90 ? 6.494 52.872 -35.362 1.00 100.92 1958 GLU A O 1
ATOM 708 N N . LYS A 1 91 ? 5.799 52.278 -37.422 1.00 106.50 1959 LYS A N 1
ATOM 709 C CA . LYS A 1 91 ? 5.136 53.560 -37.646 1.00 109.29 1959 LYS A CA 1
ATOM 710 C C . LYS A 1 91 ? 3.881 53.687 -36.791 1.00 110.26 1959 LYS A C 1
ATOM 711 O O . LYS A 1 91 ? 3.563 54.778 -36.301 1.00 110.93 1959 LYS A O 1
ATOM 717 N N . GLU A 1 92 ? 3.154 52.585 -36.596 1.00 108.17 1960 GLU A N 1
ATOM 718 C CA . GLU A 1 92 ? 1.956 52.633 -35.765 1.00 104.28 1960 GLU A CA 1
ATOM 719 C C . GLU A 1 92 ? 2.301 52.693 -34.282 1.00 107.50 1960 GLU A C 1
ATOM 720 O O . GLU A 1 92 ? 1.611 53.368 -33.513 1.00 107.61 1960 GLU A O 1
ATOM 726 N N . ILE A 1 93 ? 3.367 52.005 -33.864 1.00 109.61 1961 ILE A N 1
ATOM 727 C CA . ILE A 1 93 ? 3.680 51.904 -32.443 1.00 110.56 1961 ILE A CA 1
ATOM 728 C C . ILE A 1 93 ? 4.074 53.249 -31.843 1.00 113.10 1961 ILE A C 1
ATOM 729 O O . ILE A 1 93 ? 3.994 53.425 -30.621 1.00 111.85 1961 ILE A O 1
ATOM 734 N N . GLU A 1 94 ? 4.489 54.212 -32.668 1.00 117.09 1962 GLU A N 1
ATOM 735 C CA . GLU A 1 94 ? 4.887 55.523 -32.170 1.00 119.72 1962 GLU A CA 1
ATOM 736 C C . GLU A 1 94 ? 3.715 56.499 -32.106 1.00 120.45 1962 GLU A C 1
ATOM 737 O O . GLU A 1 94 ? 3.612 57.274 -31.149 1.00 121.17 1962 GLU A O 1
ATOM 743 N N . ASP A 1 95 ? 2.822 56.468 -33.102 1.00 120.00 1963 ASP A N 1
ATOM 744 C CA . ASP A 1 95 ? 1.660 57.352 -33.109 1.00 119.85 1963 ASP A CA 1
ATOM 745 C C . ASP A 1 95 ? 0.713 57.077 -31.952 1.00 122.53 1963 ASP A C 1
ATOM 746 O O . ASP A 1 95 ? -0.145 57.915 -31.653 1.00 123.38 1963 ASP A O 1
ATOM 751 N N . ARG A 1 96 ? 0.848 55.928 -31.296 1.00 123.87 1964 ARG A N 1
ATOM 752 C CA . ARG A 1 96 ? -0.140 55.430 -30.347 1.00 123.81 1964 ARG A CA 1
ATOM 753 C C . ARG A 1 96 ? 0.410 55.584 -28.930 1.00 123.60 1964 ARG A C 1
ATOM 754 O O . ARG A 1 96 ? 0.944 54.645 -28.337 1.00 124.81 1964 ARG A O 1
ATOM 762 N N . LYS A 1 97 ? 0.259 56.795 -28.387 1.00 121.72 1965 LYS A N 1
ATOM 763 C CA . LYS A 1 97 ? 0.780 57.161 -27.074 1.00 119.35 1965 LYS A CA 1
ATOM 764 C C . LYS A 1 97 ? 0.293 56.230 -25.971 1.00 121.07 1965 LYS A C 1
ATOM 765 O O . LYS A 1 97 ? 1.042 55.370 -25.496 1.00 119.51 1965 LYS A O 1
ATOM 771 N N . THR A 1 98 ? -0.960 56.404 -25.557 1.00 125.12 1966 THR A N 1
ATOM 772 C CA . THR A 1 98 ? -1.487 55.694 -24.404 1.00 127.53 1966 THR A CA 1
ATOM 773 C C . THR A 1 98 ? -1.695 54.214 -24.721 1.00 130.10 1966 THR A C 1
ATOM 774 O O . THR A 1 98 ? -1.580 53.765 -25.866 1.00 129.33 1966 THR A O 1
ATOM 778 N N . ASP A 1 99 ? -1.995 53.447 -23.672 1.00 131.96 1967 ASP A N 1
ATOM 779 C CA . ASP A 1 99 ? -2.393 52.059 -23.871 1.00 132.73 1967 ASP A CA 1
ATOM 780 C C . ASP A 1 99 ? -3.790 51.969 -24.459 1.00 130.62 1967 ASP A C 1
ATOM 781 O O . ASP A 1 99 ? -4.125 50.974 -25.114 1.00 133.84 1967 ASP A O 1
ATOM 786 N N . PHE A 1 100 ? -4.606 53.005 -24.252 1.00 123.97 1968 PHE A N 1
ATOM 787 C CA . PHE A 1 100 ? -5.954 53.075 -24.805 1.00 117.89 1968 PHE A CA 1
ATOM 788 C C . PHE A 1 100 ? -5.883 53.084 -26.324 1.00 118.49 1968 PHE A C 1
ATOM 789 O O . PHE A 1 100 ? -6.879 52.835 -27.007 1.00 118.02 1968 PHE A O 1
ATOM 797 N N . GLU A 1 101 ? -4.695 53.345 -26.861 1.00 119.36 1969 GLU A N 1
ATOM 798 C CA . GLU A 1 101 ? -4.525 53.464 -28.298 1.00 119.24 1969 GLU A CA 1
ATOM 799 C C . GLU A 1 101 ? -3.976 52.200 -28.947 1.00 116.39 1969 GLU A C 1
ATOM 800 O O . GLU A 1 101 ? -4.210 51.994 -30.142 1.00 116.76 1969 GLU A O 1
ATOM 806 N N . MET A 1 102 ? -3.288 51.338 -28.198 1.00 112.40 1970 MET A N 1
ATOM 807 C CA . MET A 1 102 ? -2.945 50.006 -28.686 1.00 109.27 1970 MET A CA 1
ATOM 808 C C . MET A 1 102 ? -3.978 48.959 -28.281 1.00 107.15 1970 MET A C 1
ATOM 809 O O . MET A 1 102 ? -3.765 47.764 -28.515 1.00 103.51 1970 MET A O 1
ATOM 814 N N . HIS A 1 103 ? -5.076 49.388 -27.659 1.00 110.41 1971 HIS A N 1
ATOM 815 C CA . HIS A 1 103 ? -6.230 48.541 -27.385 1.00 111.75 1971 HIS A CA 1
ATOM 816 C C . HIS A 1 103 ? -7.462 49.030 -28.141 1.00 106.02 1971 HIS A C 1
ATOM 817 O O . HIS A 1 103 ? -8.553 48.474 -27.957 1.00 107.41 1971 HIS A O 1
ATOM 824 N N . HIS A 1 104 ? -7.314 50.054 -28.984 1.00 96.69 1972 HIS A N 1
ATOM 825 C CA . HIS A 1 104 ? -8.414 50.694 -29.691 1.00 87.30 1972 HIS A CA 1
ATOM 826 C C . HIS A 1 104 ? -8.111 50.742 -31.179 1.00 77.72 1972 HIS A C 1
ATOM 827 O O . HIS A 1 104 ? -6.975 51.014 -31.580 1.00 78.96 1972 HIS A O 1
ATOM 834 N N . ASN A 1 105 ? -9.143 50.504 -31.985 1.00 70.11 1973 ASN A N 1
ATOM 835 C CA . ASN A 1 105 ? -9.063 50.559 -33.443 1.00 61.69 1973 ASN A CA 1
ATOM 836 C C . ASN A 1 105 ? -7.942 49.655 -33.956 1.00 51.66 1973 ASN A C 1
ATOM 837 O O . ASN A 1 105 ? -6.932 50.104 -34.500 1.00 53.87 1973 ASN A O 1
ATOM 842 N N . ILE A 1 106 ? -8.148 48.356 -33.755 1.00 32.97 1974 ILE A N 1
ATOM 843 C CA . ILE A 1 106 ? -7.192 47.347 -34.186 1.00 32.76 1974 ILE A CA 1
ATOM 844 C C . ILE A 1 106 ? -7.887 46.360 -35.114 1.00 32.64 1974 ILE A C 1
ATOM 845 O O . ILE A 1 106 ? -9.017 45.928 -34.859 1.00 28.95 1974 ILE A O 1
ATOM 850 N N . ASN A 1 107 ? -7.208 46.020 -36.203 1.00 27.89 1975 ASN A N 1
ATOM 851 C CA . ASN A 1 107 ? -7.744 45.065 -37.162 1.00 25.81 1975 ASN A CA 1
ATOM 852 C C . ASN A 1 107 ? -6.661 44.130 -37.682 1.00 23.59 1975 ASN A C 1
ATOM 853 O O . ASN A 1 107 ? -6.902 43.411 -38.658 1.00 23.90 1975 ASN A O 1
ATOM 858 N N . ARG A 1 108 ? -5.478 44.124 -37.072 1.00 22.39 1976 ARG A N 1
ATOM 859 C CA . ARG A 1 108 ? -4.392 43.250 -37.485 1.00 24.29 1976 ARG A CA 1
ATOM 860 C C . ARG A 1 108 ? -3.848 42.498 -36.282 1.00 24.19 1976 ARG A C 1
ATOM 861 O O . ARG A 1 108 ? -3.661 43.074 -35.204 1.00 23.93 1976 ARG A O 1
ATOM 869 N N . PHE A 1 109 ? -3.609 41.202 -36.475 1.00 24.62 1977 PHE A N 1
ATOM 870 C CA . PHE A 1 109 ? -3.244 40.292 -35.400 1.00 22.42 1977 PHE A CA 1
ATOM 871 C C . PHE A 1 109 ? -2.183 39.328 -35.904 1.00 23.55 1977 PHE A C 1
ATOM 872 O O . PHE A 1 109 ? -2.232 38.901 -37.060 1.00 22.68 1977 PHE A O 1
ATOM 880 N N . VAL A 1 110 ? -1.224 38.983 -35.043 1.00 21.55 1978 VAL A N 1
ATOM 881 C CA . VAL A 1 110 ? -0.067 38.207 -35.478 1.00 19.71 1978 VAL A CA 1
ATOM 882 C C . VAL A 1 110 ? 0.067 36.949 -34.625 1.00 22.06 1978 VAL A C 1
ATOM 883 O O . VAL A 1 110 ? -0.283 36.935 -33.437 1.00 20.53 1978 VAL A O 1
ATOM 887 N N . PHE A 1 111 ? 0.537 35.868 -35.261 1.00 18.62 1979 PHE A N 1
ATOM 888 C CA . PHE A 1 111 ? 1.007 34.675 -34.559 1.00 21.62 1979 PHE A CA 1
ATOM 889 C C . PHE A 1 111 ? 2.227 34.105 -35.288 1.00 23.30 1979 PHE A C 1
ATOM 890 O O . PHE A 1 111 ? 2.478 34.399 -36.460 1.00 21.06 1979 PHE A O 1
ATOM 898 N N . GLU A 1 112 ? 2.970 33.257 -34.587 1.00 19.88 1980 GLU A N 1
ATOM 899 C CA . GLU A 1 112 ? 4.205 32.692 -35.102 1.00 20.94 1980 GLU A CA 1
ATOM 900 C C . GLU A 1 112 ? 4.075 31.182 -35.211 1.00 19.81 1980 GLU A C 1
ATOM 901 O O . GLU A 1 112 ? 3.470 30.545 -34.348 1.00 22.31 1980 GLU A O 1
ATOM 907 N N . THR A 1 113 ? 4.648 30.615 -36.272 1.00 20.01 1981 THR A N 1
ATOM 908 C CA . THR A 1 113 ? 4.600 29.180 -36.524 1.00 19.22 1981 THR A CA 1
ATOM 909 C C . THR A 1 113 ? 6.028 28.671 -36.697 1.00 21.71 1981 THR A C 1
ATOM 910 O O . THR A 1 113 ? 6.791 29.240 -37.498 1.00 20.24 1981 THR A O 1
ATOM 914 N N . PRO A 1 114 ? 6.414 27.595 -36.011 1.00 20.00 1982 PRO A N 1
ATOM 915 C CA . PRO A 1 114 ? 7.744 27.006 -36.232 1.00 19.65 1982 PRO A CA 1
ATOM 916 C C . PRO A 1 114 ? 7.740 26.082 -37.445 1.00 16.75 1982 PRO A C 1
ATOM 917 O O . PRO A 1 114 ? 6.771 25.363 -37.696 1.00 20.11 1982 PRO A O 1
ATOM 921 N N . PHE A 1 115 ? 8.839 26.097 -38.197 1.00 17.54 1983 PHE A N 1
ATOM 922 C CA . PHE A 1 115 ? 9.002 25.142 -39.280 1.00 18.55 1983 PHE A CA 1
ATOM 923 C C . PHE A 1 115 ? 10.486 25.020 -39.590 1.00 20.74 1983 PHE A C 1
ATOM 924 O O . PHE A 1 115 ? 11.289 25.866 -39.196 1.00 19.50 1983 PHE A O 1
ATOM 932 N N . THR A 1 116 ? 10.839 23.955 -40.305 1.00 18.97 1984 THR A N 1
ATOM 933 C CA . THR A 1 116 ? 12.173 23.831 -40.873 1.00 19.10 1984 THR A CA 1
ATOM 934 C C . THR A 1 116 ? 12.044 23.455 -42.339 1.00 18.79 1984 THR A C 1
ATOM 935 O O . THR A 1 116 ? 11.013 22.942 -42.779 1.00 20.73 1984 THR A O 1
ATOM 939 N N . LEU A 1 117 ? 13.129 23.659 -43.079 1.00 17.74 1985 LEU A N 1
ATOM 940 C CA . LEU A 1 117 ? 13.083 23.411 -44.519 1.00 20.54 1985 LEU A CA 1
ATOM 941 C C . LEU A 1 117 ? 13.175 21.932 -44.875 1.00 23.51 1985 LEU A C 1
ATOM 942 O O . LEU A 1 117 ? 12.964 21.577 -46.038 1.00 26.10 1985 LEU A O 1
ATOM 947 N N . SER A 1 118 ? 13.461 21.059 -43.911 1.00 22.57 1986 SER A N 1
ATOM 948 C CA . SER A 1 118 ? 13.384 19.631 -44.185 1.00 23.33 1986 SER A CA 1
ATOM 949 C C . SER A 1 118 ? 11.954 19.126 -44.199 1.00 28.35 1986 SER A C 1
ATOM 950 O O . SER A 1 118 ? 11.698 18.045 -44.739 1.00 31.74 1986 SER A O 1
ATOM 953 N N . GLY A 1 119 ? 11.023 19.877 -43.622 1.00 23.89 1987 GLY A N 1
ATOM 954 C CA . GLY A 1 119 ? 9.669 19.419 -43.420 1.00 21.52 1987 GLY A CA 1
ATOM 955 C C . GLY A 1 119 ? 9.363 19.083 -41.982 1.00 25.27 1987 GLY A C 1
ATOM 956 O O . GLY A 1 119 ? 8.192 19.117 -41.587 1.00 23.45 1987 GLY A O 1
ATOM 957 N N . LYS A 1 120 ? 10.380 18.759 -41.185 1.00 23.98 1988 LYS A N 1
ATOM 958 C CA . LYS A 1 120 ? 10.168 18.670 -39.748 1.00 23.40 1988 LYS A CA 1
ATOM 959 C C . LYS A 1 120 ? 9.716 20.023 -39.217 1.00 21.74 1988 LYS A C 1
ATOM 960 O O . LYS A 1 120 ? 10.084 21.077 -39.746 1.00 31.27 1988 LYS A O 1
ATOM 966 N N . LYS A 1 121 ? 8.900 19.992 -38.167 1.00 21.01 1989 LYS A N 1
ATOM 967 C CA . LYS A 1 121 ? 8.419 21.241 -37.598 1.00 20.22 1989 LYS A CA 1
ATOM 968 C C . LYS A 1 121 ? 9.482 21.922 -36.746 1.00 23.67 1989 LYS A C 1
ATOM 969 O O . LYS A 1 121 ? 9.577 23.155 -36.738 1.00 22.43 1989 LYS A O 1
ATOM 975 N N . HIS A 1 122 ? 10.273 21.147 -36.006 1.00 23.37 1990 HIS A N 1
ATOM 976 C CA . HIS A 1 122 ? 11.255 21.697 -35.085 1.00 23.86 1990 HIS A CA 1
ATOM 977 C C . HIS A 1 122 ? 12.648 21.178 -35.403 1.00 25.45 1990 HIS A C 1
ATOM 978 O O . HIS A 1 122 ? 12.822 20.123 -36.019 1.00 25.88 1990 HIS A O 1
ATOM 985 N N . GLY A 1 123 ? 13.643 21.940 -34.965 1.00 25.33 1991 GLY A N 1
ATOM 986 C CA . GLY A 1 123 ? 15.025 21.517 -35.097 1.00 23.27 1991 GLY A CA 1
ATOM 987 C C . GLY A 1 123 ? 15.891 22.316 -34.148 1.00 25.64 1991 GLY A C 1
ATOM 988 O O . GLY A 1 123 ? 15.407 23.188 -33.423 1.00 23.49 1991 GLY A O 1
ATOM 989 N N . GLY A 1 124 ? 17.192 22.013 -34.161 1.00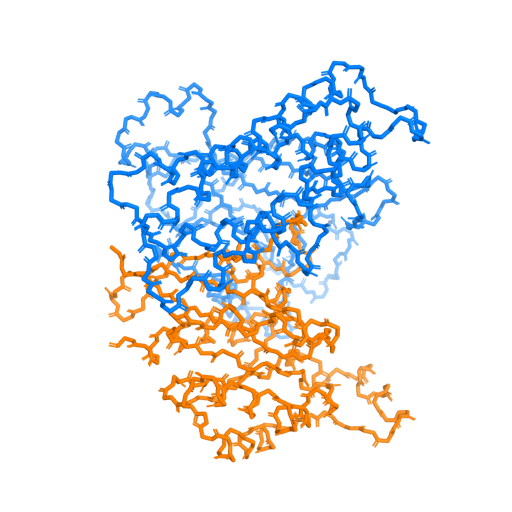 27.54 1992 GLY A N 1
ATOM 990 C CA . GLY A 1 124 ? 18.151 22.785 -33.391 1.00 26.97 1992 GLY A CA 1
ATOM 991 C C . GLY A 1 124 ? 18.313 24.180 -33.974 1.00 25.07 1992 GLY A C 1
ATOM 992 O O . GLY A 1 124 ? 17.702 24.541 -34.980 1.00 22.47 1992 GLY A O 1
ATOM 993 N N . VAL A 1 125 ? 19.184 24.972 -33.345 1.00 19.98 1993 VAL A N 1
ATOM 994 C CA . VAL A 1 125 ? 19.226 26.391 -33.693 1.00 19.98 1993 VAL A CA 1
ATOM 995 C C . VAL A 1 125 ? 19.700 26.604 -35.129 1.00 22.46 1993 VAL A C 1
ATOM 996 O O . VAL A 1 125 ? 19.356 27.614 -35.745 1.00 23.93 1993 VAL A O 1
ATOM 1000 N N . ALA A 1 126 ? 20.495 25.683 -35.682 1.00 19.73 1994 ALA A N 1
ATOM 1001 C CA . ALA A 1 126 ? 20.948 25.837 -37.067 1.00 20.55 1994 ALA A CA 1
ATOM 1002 C C . ALA A 1 126 ? 19.884 25.484 -38.098 1.00 21.86 1994 ALA A C 1
ATOM 1003 O O . ALA A 1 126 ? 20.082 25.778 -39.286 1.00 20.52 1994 ALA A O 1
ATOM 1005 N N . GLU A 1 127 ? 18.776 24.856 -37.685 1.00 22.38 1995 GLU A N 1
ATOM 1006 C CA . GLU A 1 127 ? 17.715 24.443 -38.602 1.00 23.06 1995 GLU A CA 1
ATOM 1007 C C . GLU A 1 127 ? 16.396 25.161 -38.390 1.00 20.42 1995 GLU A C 1
ATOM 1008 O O . GLU A 1 127 ? 15.582 25.197 -39.321 1.00 20.90 1995 GLU A O 1
ATOM 1014 N N . GLN A 1 128 ? 16.159 25.733 -37.213 1.00 19.55 1996 GLN A N 1
ATOM 1015 C CA . GLN A 1 128 ? 14.823 26.197 -36.853 1.00 18.75 1996 GLN A CA 1
ATOM 1016 C C . GLN A 1 128 ? 14.515 27.519 -37.540 1.00 22.60 1996 GLN A C 1
ATOM 1017 O O . GLN A 1 128 ? 15.220 28.509 -37.336 1.00 21.06 1996 GLN A O 1
ATOM 1023 N N . CYS A 1 129 ? 13.456 27.537 -38.345 1.00 19.04 1997 CYS A N 1
ATOM 1024 C CA . CYS A 1 129 ? 12.923 28.754 -38.940 1.00 23.56 1997 CYS A CA 1
ATOM 1025 C C . CYS A 1 129 ? 11.629 29.142 -38.232 1.00 19.20 1997 CYS A C 1
ATOM 1026 O O . CYS A 1 129 ? 11.069 28.377 -37.440 1.00 20.28 1997 CYS A O 1
ATOM 1029 N N . LYS A 1 130 ? 11.143 30.345 -38.533 1.00 19.85 1998 LYS A N 1
ATOM 1030 C CA . LYS A 1 130 ? 9.919 30.835 -37.914 1.00 22.10 1998 LYS A CA 1
ATOM 1031 C C . LYS A 1 130 ? 9.117 31.640 -38.923 1.00 20.16 1998 LYS A C 1
ATOM 1032 O O . LYS A 1 130 ? 9.678 32.470 -39.642 1.00 22.63 1998 LYS A O 1
ATOM 1038 N N . ARG A 1 131 ? 7.802 31.412 -38.954 1.00 18.24 1999 ARG A N 1
ATOM 1039 C CA . ARG A 1 131 ? 6.896 32.191 -39.789 1.00 22.07 1999 ARG A CA 1
ATOM 1040 C C . ARG A 1 131 ? 6.115 33.164 -38.915 1.00 23.70 1999 ARG A C 1
ATOM 1041 O O . ARG A 1 131 ? 5.720 32.824 -37.799 1.00 20.82 1999 ARG A O 1
ATOM 1049 N N . ARG A 1 132 ? 5.929 34.385 -39.407 1.00 19.67 2000 ARG A N 1
ATOM 1050 C CA . ARG A 1 132 ? 5.097 35.379 -38.738 1.00 22.10 2000 ARG A CA 1
ATOM 1051 C C . ARG A 1 132 ? 3.927 35.698 -39.651 1.00 21.67 2000 ARG A C 1
ATOM 1052 O O . ARG A 1 132 ? 4.123 36.191 -40.766 1.00 19.45 2000 ARG A O 1
ATOM 1060 N N . THR A 1 133 ? 2.718 35.414 -39.181 1.00 18.09 2001 THR A N 1
ATOM 1061 C CA . THR A 1 133 ? 1.510 35.551 -39.983 1.00 20.51 2001 THR A CA 1
ATOM 1062 C C . THR A 1 133 ? 0.630 36.631 -39.379 1.00 22.97 2001 THR A C 1
ATOM 1063 O O . THR A 1 133 ? 0.299 36.568 -38.192 1.00 20.59 2001 THR A O 1
ATOM 1067 N N . VAL A 1 134 ? 0.251 37.609 -40.197 1.00 22.32 2002 VAL A N 1
ATOM 1068 C CA . VAL A 1 134 ? -0.574 38.733 -39.773 1.00 20.32 2002 VAL A CA 1
ATOM 1069 C C . VAL A 1 134 ? -1.931 38.597 -40.449 1.00 20.98 2002 VAL A C 1
ATOM 1070 O O . VAL A 1 134 ? -2.015 38.508 -41.679 1.00 20.49 2002 VAL A O 1
ATOM 1074 N N . LEU A 1 135 ? -2.989 38.572 -39.644 1.00 20.32 2003 LEU A N 1
ATOM 1075 C CA . LEU A 1 135 ? -4.356 38.439 -40.121 1.00 20.99 2003 LEU A CA 1
ATOM 1076 C C . LEU A 1 135 ? -5.067 39.777 -39.978 1.00 20.84 2003 LEU A C 1
ATOM 1077 O O . LEU A 1 135 ? -4.943 40.447 -38.949 1.00 21.88 2003 LEU A O 1
ATOM 1082 N N . THR A 1 136 ? -5.813 40.159 -41.008 1.00 20.69 2004 THR A N 1
ATOM 1083 C CA . THR A 1 136 ? -6.523 41.429 -41.048 1.00 22.83 2004 THR A CA 1
ATOM 1084 C C . THR A 1 136 ? -8.020 41.159 -41.058 1.00 19.96 2004 THR A C 1
ATOM 1085 O O . THR A 1 136 ? -8.507 40.390 -41.893 1.00 21.84 2004 THR A O 1
ATOM 1089 N N . THR A 1 137 ? -8.742 41.796 -40.142 1.00 21.42 2005 THR A N 1
ATOM 1090 C CA . THR A 1 137 ? -10.185 41.618 -40.035 1.00 19.80 2005 THR A CA 1
ATOM 1091 C C . THR A 1 137 ? -10.934 42.633 -40.892 1.00 23.04 2005 THR A C 1
ATOM 1092 O O . THR A 1 137 ? -10.407 43.684 -41.260 1.00 25.96 2005 THR A O 1
ATOM 1096 N N . SER A 1 138 ? -12.205 42.317 -41.177 1.00 23.43 2006 SER A N 1
ATOM 1097 C CA . SER A 1 138 ? -13.026 43.169 -42.031 1.00 26.08 2006 SER A CA 1
ATOM 1098 C C . SER A 1 138 ? -13.512 44.428 -41.324 1.00 29.85 2006 SER A C 1
ATOM 1099 O O . SER A 1 138 ? -13.920 45.379 -41.999 1.00 33.33 2006 SER A O 1
ATOM 1102 N N . HIS A 1 139 ? -13.489 44.446 -39.992 1.00 27.16 2007 HIS A N 1
ATOM 1103 C CA . HIS A 1 139 ? -13.869 45.599 -39.189 1.00 28.29 2007 HIS A CA 1
ATOM 1104 C C . HIS A 1 139 ? -12.842 45.781 -38.079 1.00 26.01 2007 HIS A C 1
ATOM 1105 O O . HIS A 1 139 ? -12.068 44.874 -37.764 1.00 27.36 2007 HIS A O 1
ATOM 1112 N N . LEU A 1 140 ? -12.858 46.960 -37.470 1.00 30.75 2008 LEU A N 1
ATOM 1113 C CA . LEU A 1 140 ? -11.976 47.262 -36.351 1.00 30.25 2008 LEU A CA 1
ATOM 1114 C C . LEU A 1 140 ? -12.599 46.829 -35.026 1.00 34.31 2008 LEU A C 1
ATOM 1115 O O . LEU A 1 140 ? -13.812 46.953 -34.827 1.00 31.18 2008 LEU A O 1
ATOM 1120 N N . PHE A 1 141 ? -11.752 46.306 -34.117 1.00 32.20 2009 PHE A N 1
ATOM 1121 C CA . PHE A 1 141 ? -12.126 46.267 -32.710 1.00 36.45 2009 PHE A CA 1
ATOM 1122 C C . PHE A 1 141 ? -11.835 47.631 -32.084 1.00 38.63 2009 PHE A C 1
ATOM 1123 O O . PHE A 1 141 ? -10.881 48.302 -32.480 1.00 37.53 2009 PHE A O 1
ATOM 1131 N N . PRO A 1 142 ? -12.628 48.067 -31.093 1.00 37.47 2010 PRO A N 1
ATOM 1132 C CA . PRO A 1 142 ? -13.773 47.376 -30.491 1.00 35.04 2010 PRO A CA 1
ATOM 1133 C C . PRO A 1 142 ? -14.993 47.363 -31.404 1.00 29.74 2010 PRO A C 1
ATOM 1134 O O . PRO A 1 142 ? -15.177 48.249 -32.245 1.00 31.79 2010 PRO A O 1
ATOM 1138 N N . TYR A 1 143 ? -15.829 46.346 -31.229 1.00 32.34 2011 TYR A N 1
ATOM 1139 C CA . TYR A 1 143 ? -16.865 46.033 -32.195 1.00 31.52 2011 TYR A CA 1
ATOM 1140 C C . TYR A 1 143 ? -18.069 45.467 -31.458 1.00 29.78 2011 TYR A C 1
ATOM 1141 O O . TYR A 1 143 ? -17.933 44.907 -30.368 1.00 32.43 2011 TYR A O 1
ATOM 1150 N N . VAL A 1 144 ? -19.249 45.614 -32.067 1.00 31.66 2012 VAL A N 1
ATOM 1151 C CA . VAL A 1 144 ? -20.477 45.144 -31.428 1.00 39.41 2012 VAL A CA 1
ATOM 1152 C C . VAL A 1 144 ? -20.470 43.625 -31.262 1.00 43.52 2012 VAL A C 1
ATOM 1153 O O . VAL A 1 144 ? -21.040 43.097 -30.299 1.00 45.45 2012 VAL A O 1
ATOM 1157 N N . LYS A 1 145 ? -19.820 42.898 -32.170 1.00 30.25 2013 LYS A N 1
ATOM 1158 C CA . LYS A 1 145 ? -19.757 41.448 -32.077 1.00 27.89 2013 LYS A CA 1
ATOM 1159 C C . LYS A 1 145 ? -18.461 40.994 -31.413 1.00 27.61 2013 LYS A C 1
ATOM 1160 O O . LYS A 1 145 ? -17.451 41.702 -31.419 1.00 28.79 2013 LYS A O 1
ATOM 1166 N N . LYS A 1 146 ? -18.507 39.785 -30.841 1.00 23.56 2014 LYS A N 1
ATOM 1167 C CA . LYS A 1 146 ? -17.371 39.179 -30.149 1.00 22.41 2014 LYS A CA 1
ATOM 1168 C C . LYS A 1 146 ? -16.328 38.616 -31.103 1.00 20.21 2014 LYS A C 1
ATOM 1169 O O . LYS A 1 146 ? -15.218 38.282 -30.669 1.00 23.52 2014 LYS A O 1
ATOM 1175 N N . ARG A 1 147 ? -16.666 38.482 -32.380 1.00 21.05 2015 ARG A N 1
ATOM 1176 C CA . ARG A 1 147 ? -15.742 37.960 -33.369 1.00 22.57 2015 ARG A CA 1
ATOM 1177 C C . ARG A 1 147 ? -15.877 38.795 -34.634 1.00 20.10 2015 ARG A C 1
ATOM 1178 O O . ARG A 1 147 ? -16.917 39.410 -34.885 1.00 21.60 2015 ARG A O 1
ATOM 1186 N N . ILE A 1 148 ? -14.805 38.822 -35.428 1.00 21.13 2016 ILE A N 1
ATOM 1187 C CA . ILE A 1 148 ? -14.792 39.524 -36.710 1.00 20.51 2016 ILE A CA 1
ATOM 1188 C C . ILE A 1 148 ? -14.079 38.652 -37.736 1.00 20.77 2016 ILE A C 1
ATOM 1189 O O . ILE A 1 148 ? -13.035 38.059 -37.444 1.00 23.77 2016 ILE A O 1
ATOM 1194 N N . GLN A 1 149 ? -14.631 38.589 -38.945 1.00 23.46 2017 GLN A N 1
ATOM 1195 C CA . GLN A 1 149 ? -14.054 37.733 -39.973 1.00 19.18 2017 GLN A CA 1
ATOM 1196 C C . GLN A 1 149 ? -12.704 38.259 -40.445 1.00 22.02 2017 GLN A C 1
ATOM 1197 O O . GLN A 1 149 ? -12.532 39.462 -40.680 1.00 21.84 2017 GLN A O 1
ATOM 1203 N N . VAL A 1 150 ? -11.763 37.335 -40.623 1.00 20.20 2018 VAL A N 1
ATOM 1204 C CA . VAL A 1 150 ? -10.478 37.626 -41.265 1.00 18.58 2018 VAL A CA 1
ATOM 1205 C C . VAL A 1 150 ? -10.674 37.648 -42.775 1.00 22.83 2018 VAL A C 1
ATOM 1206 O O . VAL A 1 150 ? -11.221 36.700 -43.358 1.00 20.70 2018 VAL A O 1
ATOM 1210 N N . ILE A 1 151 ? -10.207 38.717 -43.422 1.00 17.48 2019 ILE A N 1
ATOM 1211 C CA . ILE A 1 151 ? -10.379 38.869 -44.863 1.00 17.89 2019 ILE A CA 1
ATOM 1212 C C . ILE A 1 151 ? -9.069 38.878 -45.637 1.00 20.98 2019 ILE A C 1
ATOM 1213 O O . ILE A 1 151 ? -9.109 38.880 -46.880 1.00 21.02 2019 ILE A O 1
ATOM 1218 N N . SER A 1 152 ? -7.918 38.873 -44.970 1.00 22.14 2020 SER A N 1
ATOM 1219 C CA . SER A 1 152 ? -6.653 38.725 -45.683 1.00 24.38 2020 SER A CA 1
ATOM 1220 C C . SER A 1 152 ? -5.581 38.292 -44.697 1.00 23.18 2020 SER A C 1
ATOM 1221 O O . SER A 1 152 ? -5.722 38.454 -43.483 1.00 20.32 2020 SER A O 1
ATOM 1224 N N . GLN A 1 153 ? -4.498 37.733 -45.234 1.00 20.81 2021 GLN A N 1
ATOM 1225 C CA . GLN A 1 153 ? -3.369 37.381 -44.395 1.00 23.62 2021 GLN A CA 1
ATOM 1226 C C . GLN A 1 153 ? -2.090 37.766 -45.119 1.00 20.75 2021 GLN A C 1
ATOM 1227 O O . GLN A 1 153 ? -2.040 37.798 -46.348 1.00 21.51 2021 GLN A O 1
ATOM 1233 N N . SER A 1 154 ? -1.058 38.054 -44.344 1.00 22.41 2022 SER A N 1
ATOM 1234 C CA . SER A 1 154 ? 0.265 38.290 -44.894 1.00 20.48 2022 SER A CA 1
ATOM 1235 C C . SER A 1 154 ? 1.260 37.519 -44.047 1.00 23.67 2022 SER A C 1
ATOM 1236 O O . SER A 1 154 ? 1.041 37.301 -42.853 1.00 23.19 2022 SER A O 1
ATOM 1239 N N . SER A 1 155 ? 2.364 37.097 -44.659 1.00 18.70 2023 SER A N 1
ATOM 1240 C CA . SER A 1 155 ? 3.330 36.395 -43.833 1.00 18.80 2023 SER A CA 1
ATOM 1241 C C . SER A 1 155 ? 4.738 36.725 -44.290 1.00 20.18 2023 SER A C 1
ATOM 1242 O O . SER A 1 155 ? 4.976 37.106 -45.440 1.00 19.39 2023 SER A O 1
ATOM 1245 N N . THR A 1 156 ? 5.659 36.613 -43.341 1.00 18.88 2024 THR A N 1
ATOM 1246 C CA . THR A 1 156 ? 7.089 36.650 -43.587 1.00 17.67 2024 THR A CA 1
ATOM 1247 C C . THR A 1 156 ? 7.701 35.459 -42.870 1.00 18.53 2024 THR A C 1
ATOM 1248 O O . THR A 1 156 ? 7.089 34.866 -41.975 1.00 19.64 2024 THR A O 1
ATOM 1252 N N . GLU A 1 157 ? 8.945 35.144 -43.227 1.00 20.36 2025 GLU A N 1
ATOM 1253 C CA . GLU A 1 157 ? 9.624 34.019 -42.611 1.00 18.79 2025 GLU A CA 1
ATOM 1254 C C . GLU A 1 157 ? 11.045 34.417 -42.241 1.00 22.65 2025 GLU A C 1
ATOM 1255 O O . GLU A 1 157 ? 11.689 35.211 -42.933 1.00 21.55 2025 GLU A O 1
ATOM 1261 N N . LEU A 1 158 ? 11.525 33.852 -41.139 1.00 20.00 2026 LEU A N 1
ATOM 1262 C CA . LEU A 1 158 ? 12.888 34.078 -40.672 1.00 21.47 2026 LEU A CA 1
ATOM 1263 C C . LEU A 1 158 ? 13.675 32.781 -40.807 1.00 20.36 2026 LEU A C 1
ATOM 1264 O O . LEU A 1 158 ? 13.201 31.722 -40.376 1.00 22.44 2026 LEU A O 1
ATOM 1269 N N . ASN A 1 159 ? 14.869 32.862 -41.400 1.00 18.49 2027 ASN A N 1
ATOM 1270 C CA . ASN A 1 159 ? 15.767 31.716 -41.475 1.00 19.19 2027 ASN A CA 1
ATOM 1271 C C . ASN A 1 159 ? 16.533 31.584 -40.158 1.00 21.96 2027 ASN A C 1
ATOM 1272 O O . ASN A 1 159 ? 16.383 32.413 -39.259 1.00 21.68 2027 ASN A O 1
ATOM 1277 N N . PRO A 1 160 ? 17.344 30.531 -39.989 1.00 21.85 2028 PRO A N 1
ATOM 1278 C CA . PRO A 1 160 ? 17.936 30.306 -38.652 1.00 19.83 2028 PRO A CA 1
ATOM 1279 C C . PRO A 1 160 ? 18.779 31.460 -38.118 1.00 21.56 2028 PRO A C 1
ATOM 1280 O O . PRO A 1 160 ? 18.677 31.776 -36.925 1.00 22.05 2028 PRO A O 1
ATOM 1284 N N . ILE A 1 161 ? 19.613 32.107 -38.937 1.00 23.54 2029 ILE A N 1
ATOM 1285 C CA . ILE A 1 161 ? 20.409 33.179 -38.349 1.00 22.87 2029 ILE A CA 1
ATOM 1286 C C . ILE A 1 161 ? 19.530 34.378 -38.054 1.00 22.90 2029 ILE A C 1
ATOM 1287 O O . ILE A 1 161 ? 19.793 35.134 -37.112 1.00 21.40 2029 ILE A O 1
ATOM 1292 N N . GLU A 1 162 ? 18.446 34.550 -38.810 1.00 22.08 2030 GLU A N 1
ATOM 1293 C CA . GLU A 1 162 ? 17.519 35.627 -38.500 1.00 17.66 2030 GLU A CA 1
ATOM 1294 C C . GLU A 1 162 ? 16.754 35.346 -37.213 1.00 18.51 2030 GLU A C 1
ATOM 1295 O O . GLU A 1 162 ? 16.450 36.282 -36.465 1.00 21.44 2030 GLU A O 1
ATOM 1301 N N . VAL A 1 163 ? 16.447 34.073 -36.934 1.00 19.01 2031 VAL A N 1
ATOM 1302 C CA . VAL A 1 163 ? 15.854 33.723 -35.645 1.00 21.14 2031 VAL A CA 1
ATOM 1303 C C . VAL A 1 163 ? 16.815 34.083 -34.525 1.00 23.99 2031 VAL A C 1
ATOM 1304 O O . VAL A 1 163 ? 16.427 34.698 -33.529 1.00 21.22 2031 VAL A O 1
ATOM 1308 N N . ALA A 1 164 ? 18.095 33.730 -34.692 1.00 22.17 2032 ALA A N 1
ATOM 1309 C CA . ALA A 1 164 ? 19.093 34.025 -33.664 1.00 21.55 2032 ALA A CA 1
ATOM 1310 C C . ALA A 1 164 ? 19.200 35.527 -33.423 1.00 23.17 2032 ALA A C 1
ATOM 1311 O O . ALA A 1 164 ? 19.186 35.988 -32.272 1.00 22.86 2032 ALA A O 1
ATOM 1313 N N . ILE A 1 165 ? 19.277 36.307 -34.507 1.00 20.48 2033 ILE A N 1
ATOM 1314 C CA . ILE A 1 165 ? 19.359 37.761 -34.401 1.00 21.96 2033 ILE A CA 1
ATOM 1315 C C . ILE A 1 165 ? 18.130 38.320 -33.692 1.00 28.18 2033 ILE A C 1
ATOM 1316 O O . ILE A 1 165 ? 18.239 39.205 -32.832 1.00 25.94 2033 ILE A O 1
ATOM 1321 N N . ASP A 1 166 ? 16.946 37.799 -34.020 1.00 22.66 2034 ASP A N 1
ATOM 1322 C CA . ASP A 1 166 ? 15.718 38.285 -33.399 1.00 25.50 2034 ASP A CA 1
ATOM 1323 C C . ASP A 1 166 ? 15.682 37.964 -31.907 1.00 24.74 2034 ASP A C 1
ATOM 1324 O O . ASP A 1 166 ? 15.444 38.849 -31.079 1.00 27.02 2034 ASP A O 1
ATOM 1329 N N . GLU A 1 167 ? 15.936 36.707 -31.542 1.00 22.13 2035 GLU A N 1
ATOM 1330 C CA . GLU A 1 167 ? 15.853 36.329 -30.137 1.00 21.21 2035 GLU A CA 1
ATOM 1331 C C . GLU A 1 167 ? 16.931 37.021 -29.300 1.00 22.60 2035 GLU A C 1
ATOM 1332 O O . GLU A 1 167 ? 16.652 37.468 -28.178 1.00 23.53 2035 GLU A O 1
ATOM 1338 N N . MET A 1 168 ? 18.154 37.152 -29.831 1.00 22.18 2036 MET A N 1
ATOM 1339 C CA . MET A 1 168 ? 19.224 37.793 -29.067 1.00 23.01 2036 MET A CA 1
ATOM 1340 C C . MET A 1 168 ? 18.995 39.297 -28.931 1.00 26.98 2036 MET A C 1
ATOM 1341 O O . MET A 1 168 ? 19.257 39.875 -27.867 1.00 24.93 2036 MET A O 1
ATOM 1346 N N . SER A 1 169 ? 18.510 39.948 -29.994 1.00 24.84 2037 SER A N 1
ATOM 1347 C CA . SER A 1 169 ? 18.211 41.378 -29.932 1.00 23.97 2037 SER A CA 1
ATOM 1348 C C . SER A 1 169 ? 17.133 41.665 -28.907 1.00 24.06 2037 SER A C 1
ATOM 1349 O O . SER A 1 169 ? 17.232 42.630 -28.138 1.00 27.96 2037 SER A O 1
ATOM 1352 N N . ARG A 1 170 ? 16.082 40.852 -28.900 1.00 25.03 2038 ARG A N 1
ATOM 1353 C CA . ARG A 1 170 ? 15.014 41.058 -27.936 1.00 25.36 2038 ARG A CA 1
ATOM 1354 C C . ARG A 1 170 ? 15.498 40.822 -26.511 1.00 27.37 2038 ARG A C 1
ATOM 1355 O O . ARG A 1 170 ? 15.051 41.514 -25.589 1.00 26.73 2038 ARG A O 1
ATOM 1363 N N . LYS A 1 171 ? 16.420 39.874 -26.311 1.00 22.18 2039 LYS A N 1
ATOM 1364 C CA . LYS A 1 171 ? 16.925 39.627 -24.961 1.00 24.30 2039 LYS A CA 1
ATOM 1365 C C . LYS A 1 171 ? 17.732 40.811 -24.447 1.00 25.10 2039 LYS A C 1
ATOM 1366 O O . LYS A 1 171 ? 17.622 41.175 -23.269 1.00 25.17 2039 LYS A O 1
ATOM 1372 N N . VAL A 1 172 ? 18.545 41.419 -25.315 1.00 22.90 2040 VAL A N 1
ATOM 1373 C CA . VAL A 1 172 ? 19.316 42.604 -24.937 1.00 25.69 2040 VAL A CA 1
ATOM 1374 C C . VAL A 1 172 ? 18.387 43.714 -24.455 1.00 30.64 2040 VAL A C 1
ATOM 1375 O O . VAL A 1 172 ? 18.609 44.319 -23.397 1.00 28.44 2040 VAL A O 1
ATOM 1379 N N . SER A 1 173 ? 17.335 44.000 -25.232 1.00 26.98 2041 SER A N 1
ATOM 1380 C CA . SER A 1 173 ? 16.378 45.039 -24.849 1.00 30.70 2041 SER A CA 1
ATOM 1381 C C . SER A 1 173 ? 15.680 44.701 -23.540 1.00 26.26 2041 SER A C 1
ATOM 1382 O O . SER A 1 173 ? 15.446 45.581 -22.704 1.00 31.33 2041 SER A O 1
ATOM 1385 N N . GLU A 1 174 ? 15.323 43.432 -23.356 1.00 24.76 2042 GLU A N 1
ATOM 1386 C CA . GLU A 1 174 ? 14.625 43.021 -22.143 1.00 27.95 2042 GLU A CA 1
ATOM 1387 C C . GLU A 1 174 ? 15.511 43.194 -20.912 1.00 32.17 2042 GLU A C 1
ATOM 1388 O O . GLU A 1 174 ? 15.072 43.727 -19.886 1.00 29.74 2042 GLU A O 1
ATOM 1394 N N . LEU A 1 175 ? 16.768 42.751 -20.999 1.00 27.70 2043 LEU A N 1
ATOM 1395 C CA . LEU A 1 175 ? 17.678 42.882 -19.863 1.00 25.63 2043 LEU A CA 1
ATOM 1396 C C . LEU A 1 175 ? 17.996 44.344 -19.569 1.00 31.46 2043 LEU A C 1
ATOM 1397 O O . LEU A 1 175 ? 18.076 44.744 -18.402 1.00 32.14 2043 LEU A O 1
ATOM 1402 N N . ASN A 1 176 ? 18.208 45.152 -20.612 1.00 27.47 2044 ASN A N 1
ATOM 1403 C CA . ASN A 1 176 ? 18.465 46.571 -20.394 1.00 30.11 2044 ASN A CA 1
ATOM 1404 C C . ASN A 1 176 ? 17.261 47.254 -19.758 1.00 32.82 2044 ASN A C 1
ATOM 1405 O O . ASN A 1 176 ? 17.416 48.129 -18.898 1.00 34.17 2044 ASN A O 1
ATOM 1410 N N . GLN A 1 177 ? 16.052 46.861 -20.166 1.00 29.61 2045 GLN A N 1
ATOM 1411 C CA . GLN A 1 177 ? 14.847 47.454 -19.598 1.00 32.75 2045 GLN A CA 1
ATOM 1412 C C . GLN A 1 177 ? 14.747 47.160 -18.106 1.00 38.23 2045 GLN A C 1
ATOM 1413 O O . GLN A 1 177 ? 14.398 48.043 -17.314 1.00 37.30 2045 GLN A O 1
ATOM 1419 N N . LEU A 1 178 ? 15.068 45.928 -17.704 1.00 40.21 2046 LEU A N 1
ATOM 1420 C CA . LEU A 1 178 ? 15.007 45.570 -16.290 1.00 44.32 2046 LEU A CA 1
ATOM 1421 C C . LEU A 1 178 ? 15.996 46.381 -15.464 1.00 47.33 2046 LEU A C 1
ATOM 1422 O O . LEU A 1 178 ? 15.704 46.745 -14.319 1.00 52.14 2046 LEU A O 1
ATOM 1427 N N . CYS A 1 179 ? 17.167 46.682 -16.028 1.00 42.18 2047 CYS A N 1
ATOM 1428 C CA . CYS A 1 179 ? 18.201 47.401 -15.290 1.00 44.22 2047 CYS A CA 1
ATOM 1429 C C . CYS A 1 179 ? 17.903 48.881 -15.130 1.00 52.48 2047 CYS A C 1
ATOM 1430 O O . CYS A 1 179 ? 18.428 49.505 -14.201 1.00 55.26 2047 CYS A O 1
ATOM 1433 N N . THR A 1 180 ? 17.102 49.463 -16.018 1.00 48.46 2048 THR A N 1
ATOM 1434 C CA . THR A 1 180 ? 16.806 50.886 -15.969 1.00 49.55 2048 THR A CA 1
ATOM 1435 C C . THR A 1 180 ? 15.466 51.190 -15.315 1.00 51.37 2048 THR A C 1
ATOM 1436 O O . THR A 1 180 ? 15.127 52.367 -15.160 1.00 55.25 2048 THR A O 1
ATOM 1440 N N . THR A 1 181 ? 14.704 50.166 -14.930 1.00 51.76 2049 THR A N 1
ATOM 1441 C CA . THR A 1 181 ? 13.454 50.379 -14.209 1.00 58.07 2049 THR A CA 1
ATOM 1442 C C . THR A 1 181 ? 13.728 51.057 -12.872 1.00 58.68 2049 THR A C 1
ATOM 1443 O O . THR A 1 181 ? 14.678 50.706 -12.169 1.00 61.46 2049 THR A O 1
ATOM 1447 N N . GLU A 1 182 ? 12.889 52.038 -12.522 1.00 63.53 2050 GLU A N 1
ATOM 1448 C CA . GLU A 1 182 ? 13.148 52.840 -11.329 1.00 66.90 2050 GLU A CA 1
ATOM 1449 C C . GLU A 1 182 ? 13.172 51.981 -10.069 1.00 66.92 2050 GLU A C 1
ATOM 1450 O O . GLU A 1 182 ? 14.068 52.129 -9.229 1.00 69.37 2050 GLU A O 1
ATOM 1456 N N . GLU A 1 183 ? 12.208 51.077 -9.919 1.00 64.45 2051 GLU A N 1
ATOM 1457 C CA . GLU A 1 183 ? 12.157 50.169 -8.775 1.00 69.06 2051 GLU A CA 1
ATOM 1458 C C . GLU A 1 183 ? 12.189 48.752 -9.335 1.00 66.83 2051 GLU A C 1
ATOM 1459 O O . GLU A 1 183 ? 11.157 48.190 -9.708 1.00 68.44 2051 GLU A O 1
ATOM 1465 N N . VAL A 1 184 ? 13.390 48.181 -9.394 1.00 62.15 2052 VAL A N 1
ATOM 1466 C CA . VAL A 1 184 ? 13.578 46.872 -10.002 1.00 56.34 2052 VAL A CA 1
ATOM 1467 C C . VAL A 1 184 ? 12.883 45.807 -9.163 1.00 45.60 2052 VAL A C 1
ATOM 1468 O O . VAL A 1 184 ? 13.070 45.731 -7.943 1.00 42.18 2052 VAL A O 1
ATOM 1472 N N . ASP A 1 185 ? 12.073 44.980 -9.817 1.00 39.15 2053 ASP A N 1
ATOM 1473 C CA . ASP A 1 185 ? 11.515 43.791 -9.183 1.00 40.98 2053 ASP A CA 1
ATOM 1474 C C . ASP A 1 185 ? 12.581 42.699 -9.185 1.00 31.15 2053 ASP A C 1
ATOM 1475 O O . ASP A 1 185 ? 12.892 42.132 -10.236 1.00 31.79 2053 ASP A O 1
ATOM 1480 N N . MET A 1 186 ? 13.143 42.399 -8.009 1.00 27.27 2054 MET A N 1
ATOM 1481 C CA . MET A 1 186 ? 14.294 41.502 -7.956 1.00 28.24 2054 MET A CA 1
ATOM 1482 C C . MET A 1 186 ? 13.967 40.113 -8.503 1.00 26.63 2054 MET A C 1
ATOM 1483 O O . MET A 1 186 ? 14.798 39.490 -9.172 1.00 24.53 2054 MET A O 1
ATOM 1488 N N . ILE A 1 187 ? 12.771 39.602 -8.214 1.00 29.01 2055 ILE A N 1
ATOM 1489 C CA . ILE A 1 187 ? 12.426 38.246 -8.632 1.00 25.30 2055 ILE A CA 1
ATOM 1490 C C . ILE A 1 187 ? 12.313 38.162 -10.150 1.00 28.71 2055 ILE A C 1
ATOM 1491 O O . ILE A 1 187 ? 12.740 37.178 -10.770 1.00 25.92 2055 ILE A O 1
ATOM 1496 N N . ARG A 1 188 ? 11.749 39.195 -10.775 1.00 28.61 2056 ARG A N 1
ATOM 1497 C CA . ARG A 1 188 ? 11.664 39.210 -12.230 1.00 26.40 2056 ARG A CA 1
ATOM 1498 C C . ARG A 1 188 ? 13.044 39.375 -12.853 1.00 25.93 2056 ARG A C 1
ATOM 1499 O O . ARG A 1 188 ? 13.350 38.743 -13.873 1.00 25.81 2056 ARG A O 1
ATOM 1507 N N . LEU A 1 189 ? 13.900 40.201 -12.240 1.00 23.64 2057 LEU A N 1
ATOM 1508 C CA . LEU A 1 189 ? 15.257 40.352 -12.755 1.00 24.80 2057 LEU A CA 1
ATOM 1509 C C . LEU A 1 189 ? 16.012 39.033 -12.691 1.00 26.15 2057 LEU A C 1
ATOM 1510 O O . LEU A 1 189 ? 16.712 38.658 -13.640 1.00 25.67 2057 LEU A O 1
ATOM 1515 N N . GLN A 1 190 ? 15.877 38.311 -11.576 1.00 22.47 2058 GLN A N 1
ATOM 1516 C CA . GLN A 1 190 ? 16.642 37.082 -11.409 1.00 22.60 2058 GLN A CA 1
ATOM 1517 C C . GLN A 1 190 ? 16.192 36.012 -12.386 1.00 22.38 2058 GLN A C 1
ATOM 1518 O O . GLN A 1 190 ? 17.025 35.278 -12.927 1.00 21.62 2058 GLN A O 1
ATOM 1524 N N . LEU A 1 191 ? 14.881 35.909 -12.623 1.00 20.25 2059 LEU A N 1
ATOM 1525 C CA . LEU A 1 191 ? 14.383 34.918 -13.560 1.00 17.80 2059 LEU A CA 1
ATOM 1526 C C . LEU A 1 191 ? 15.041 35.089 -14.924 1.00 20.35 2059 LEU A C 1
ATOM 1527 O O . LEU A 1 191 ? 15.497 34.115 -15.529 1.00 22.17 2059 LEU A O 1
ATOM 1532 N N . LYS A 1 192 ? 15.087 36.329 -15.420 1.00 22.28 2060 LYS A N 1
ATOM 1533 C CA . LYS A 1 192 ? 15.644 36.589 -16.746 1.00 21.96 2060 LYS A CA 1
ATOM 1534 C C . LYS A 1 192 ? 17.164 36.505 -16.733 1.00 24.56 2060 LYS A C 1
ATOM 1535 O O . LYS A 1 192 ? 17.770 36.027 -17.698 1.00 23.06 2060 LYS A O 1
ATOM 1541 N N . LEU A 1 193 ? 17.799 36.977 -15.651 1.00 21.73 2061 LEU A N 1
ATOM 1542 C CA . LEU A 1 193 ? 19.258 36.943 -15.573 1.00 22.89 2061 LEU A CA 1
ATOM 1543 C C . LEU A 1 193 ? 19.766 35.508 -15.511 1.00 23.12 2061 LEU A C 1
ATOM 1544 O O . LEU A 1 193 ? 20.643 35.110 -16.291 1.00 21.41 2061 LEU A O 1
ATOM 1549 N N . GLN A 1 194 ? 19.225 34.716 -14.584 1.00 22.97 2062 GLN A N 1
ATOM 1550 C CA . GLN A 1 194 ? 19.609 33.312 -14.483 1.00 21.49 2062 GLN A CA 1
ATOM 1551 C C . GLN A 1 194 ? 19.278 32.569 -15.766 1.00 19.92 2062 GLN A C 1
ATOM 1552 O O . GLN A 1 194 ? 20.024 31.678 -16.192 1.00 21.77 2062 GLN A O 1
ATOM 1558 N N . GLY A 1 195 ? 18.159 32.919 -16.385 1.00 21.63 2063 GLY A N 1
ATOM 1559 C CA . GLY A 1 195 ? 17.758 32.308 -17.639 1.00 21.02 2063 GLY A CA 1
ATOM 1560 C C . GLY A 1 195 ? 18.633 32.684 -18.817 1.00 24.18 2063 GLY A C 1
ATOM 1561 O O . GLY A 1 195 ? 18.478 32.085 -19.883 1.00 22.97 2063 GLY A O 1
ATOM 1562 N N . SER A 1 196 ? 19.535 33.653 -18.649 1.00 20.55 2064 SER A N 1
ATOM 1563 C CA . SER A 1 196 ? 20.477 34.067 -19.687 1.00 21.15 2064 SER A CA 1
ATOM 1564 C C . SER A 1 196 ? 21.892 33.555 -19.441 1.00 21.61 2064 SER A C 1
ATOM 1565 O O . SER A 1 196 ? 22.526 33.038 -20.360 1.00 22.03 2064 SER A O 1
ATOM 1568 N N . VAL A 1 197 ? 22.423 33.700 -18.217 1.00 21.48 2065 VAL A N 1
ATOM 1569 C CA . VAL A 1 197 ? 23.828 33.353 -17.978 1.00 22.66 2065 VAL A CA 1
ATOM 1570 C C . VAL A 1 197 ? 24.015 31.946 -17.431 1.00 23.74 2065 VAL A C 1
ATOM 1571 O O . VAL A 1 197 ? 25.154 31.453 -17.407 1.00 24.81 2065 VAL A O 1
ATOM 1575 N N . SER A 1 198 ? 22.949 31.280 -17.002 1.00 22.43 2066 SER A N 1
ATOM 1576 C CA . SER A 1 198 ? 23.071 29.979 -16.350 1.00 22.08 2066 SER A CA 1
ATOM 1577 C C . SER A 1 198 ? 22.034 29.006 -16.903 1.00 24.93 2066 SER A C 1
ATOM 1578 O O . SER A 1 198 ? 21.281 28.373 -16.161 1.00 28.31 2066 SER A O 1
ATOM 1581 N N . VAL A 1 199 ? 21.984 28.875 -18.229 1.00 23.67 2067 VAL A N 1
ATOM 1582 C CA . VAL A 1 199 ? 21.046 27.950 -18.855 1.00 20.32 2067 VAL A CA 1
ATOM 1583 C C . VAL A 1 199 ? 21.530 26.524 -18.647 1.00 25.29 2067 VAL A C 1
ATOM 1584 O O . VAL A 1 199 ? 22.697 26.203 -18.905 1.00 28.59 2067 VAL A O 1
ATOM 1588 N N . LYS A 1 200 ? 20.635 25.660 -18.177 1.00 25.33 2068 LYS A N 1
ATOM 1589 C CA . LYS A 1 200 ? 20.934 24.248 -18.007 1.00 26.78 2068 LYS A CA 1
ATOM 1590 C C . LYS A 1 200 ? 19.960 23.325 -18.726 1.00 28.83 2068 LYS A C 1
ATOM 1591 O O . LYS A 1 200 ? 20.326 22.181 -19.016 1.00 34.53 2068 LYS A O 1
ATOM 1597 N N . VAL A 1 201 ? 18.751 23.787 -19.041 1.00 22.60 2069 VAL A N 1
ATOM 1598 C CA . VAL A 1 201 ? 17.745 22.941 -19.672 1.00 21.15 2069 VAL A CA 1
ATOM 1599 C C . VAL A 1 201 ? 17.725 23.145 -21.184 1.00 23.65 2069 VAL A C 1
ATOM 1600 O O . VAL A 1 201 ? 17.888 22.188 -21.946 1.00 24.55 2069 VAL A O 1
ATOM 1604 N N . ASN A 1 202 ? 17.528 24.381 -21.633 1.00 23.25 2070 ASN A N 1
ATOM 1605 C CA . ASN A 1 202 ? 17.479 24.680 -23.062 1.00 19.96 2070 ASN A CA 1
ATOM 1606 C C . ASN A 1 202 ? 18.891 24.852 -23.624 1.00 22.81 2070 ASN A C 1
ATOM 1607 O O . ASN A 1 202 ? 19.885 24.604 -22.948 1.00 24.44 2070 ASN A O 1
ATOM 1612 N N . ALA A 1 203 ? 19.003 25.257 -24.891 1.00 22.02 2071 ALA A N 1
ATOM 1613 C CA . ALA A 1 203 ? 20.304 25.182 -25.557 1.00 25.82 2071 ALA A CA 1
ATOM 1614 C C . ALA A 1 203 ? 21.294 26.224 -25.042 1.00 24.27 2071 ALA A C 1
ATOM 1615 O O . ALA A 1 203 ? 22.513 25.995 -25.099 1.00 26.65 2071 ALA A O 1
ATOM 1617 N N . GLY A 1 204 ? 20.808 27.366 -24.548 1.00 22.51 2072 GLY A N 1
ATOM 1618 C CA . GLY A 1 204 ? 21.666 28.432 -24.074 1.00 20.77 2072 GLY A CA 1
ATOM 1619 C C . GLY A 1 204 ? 22.034 29.382 -25.200 1.00 22.01 2072 GLY A C 1
ATOM 1620 O O . GLY A 1 204 ? 22.130 28.979 -26.358 1.00 23.29 2072 GLY A O 1
ATOM 1621 N N . PRO A 1 205 ? 22.211 30.671 -24.890 1.00 22.73 2073 PRO A N 1
ATOM 1622 C CA . PRO A 1 205 ? 22.539 31.628 -25.959 1.00 22.30 2073 PRO A CA 1
ATOM 1623 C C . PRO A 1 205 ? 23.828 31.290 -26.678 1.00 22.19 2073 PRO A C 1
ATOM 1624 O O . PRO A 1 205 ? 23.962 31.612 -27.863 1.00 23.59 2073 PRO A O 1
ATOM 1628 N N . MET A 1 206 ? 24.772 30.620 -26.013 1.00 21.22 2074 MET A N 1
ATOM 1629 C CA . MET A 1 206 ? 25.994 30.246 -26.715 1.00 20.79 2074 MET A CA 1
ATOM 1630 C C . MET A 1 206 ? 25.744 29.215 -27.812 1.00 21.10 2074 MET A C 1
ATOM 1631 O O . MET A 1 206 ? 26.620 29.015 -28.660 1.00 22.33 2074 MET A O 1
ATOM 1636 N N . ALA A 1 207 ? 24.571 28.575 -27.836 1.00 20.73 2075 ALA A N 1
ATOM 1637 C CA . ALA A 1 207 ? 24.241 27.719 -28.968 1.00 24.60 2075 ALA A CA 1
ATOM 1638 C C . ALA A 1 207 ? 24.185 28.521 -30.262 1.00 19.18 2075 ALA A C 1
ATOM 1639 O O . ALA A 1 207 ? 24.593 28.028 -31.316 1.00 19.57 2075 ALA A O 1
ATOM 1641 N N . TYR A 1 208 ? 23.687 29.764 -30.203 1.00 18.56 2076 TYR A N 1
ATOM 1642 C CA . TYR A 1 208 ? 23.690 30.615 -31.392 1.00 20.71 2076 TYR A CA 1
ATOM 1643 C C . TYR A 1 208 ? 25.111 30.992 -31.798 1.00 22.28 2076 TYR A C 1
ATOM 1644 O O . TYR A 1 208 ? 25.435 31.036 -32.989 1.00 19.94 2076 TYR A O 1
ATOM 1653 N N . ALA A 1 209 ? 25.957 31.316 -30.816 1.00 22.38 2077 ALA A N 1
ATOM 1654 C CA . ALA A 1 209 ? 27.343 31.665 -31.113 1.00 21.38 2077 ALA A CA 1
ATOM 1655 C C . ALA A 1 209 ? 28.092 30.489 -31.725 1.00 21.43 2077 ALA A C 1
ATOM 1656 O O . ALA A 1 209 ? 28.875 30.669 -32.663 1.00 22.84 2077 ALA A O 1
ATOM 1658 N N . ARG A 1 210 ? 27.876 29.276 -31.209 1.00 20.34 2078 ARG A N 1
ATOM 1659 C CA . ARG A 1 210 ? 28.547 28.118 -31.799 1.00 23.12 2078 ARG A CA 1
ATOM 1660 C C . ARG A 1 210 ? 28.048 27.842 -33.216 1.00 24.87 2078 ARG A C 1
ATOM 1661 O O . ARG A 1 210 ? 28.839 27.490 -34.102 1.00 29.44 2078 ARG A O 1
ATOM 1669 N N . ALA A 1 211 ? 26.748 28.006 -33.457 1.00 21.28 2079 ALA A N 1
ATOM 1670 C CA . ALA A 1 211 ? 26.195 27.630 -34.754 1.00 21.17 2079 ALA A CA 1
ATOM 1671 C C . ALA A 1 211 ? 26.499 28.648 -35.839 1.00 23.78 2079 ALA A C 1
ATOM 1672 O O . ALA A 1 211 ? 26.593 28.282 -37.020 1.00 24.36 2079 ALA A O 1
ATOM 1674 N N . PHE A 1 212 ? 26.626 29.925 -35.484 1.00 22.86 2080 PHE A N 1
ATOM 1675 C CA . PHE A 1 212 ? 26.666 30.973 -36.492 1.00 22.69 2080 PHE A CA 1
ATOM 1676 C C . PHE A 1 212 ? 27.936 31.810 -36.487 1.00 24.02 2080 PHE A C 1
ATOM 1677 O O . PHE A 1 212 ? 28.248 32.418 -37.518 1.00 23.05 2080 PHE A O 1
ATOM 1685 N N . LEU A 1 213 ? 28.684 31.854 -35.380 1.00 23.79 2081 LEU A N 1
ATOM 1686 C CA . LEU A 1 213 ? 29.870 32.698 -35.313 1.00 23.63 2081 LEU A CA 1
ATOM 1687 C C . LEU A 1 213 ? 31.177 31.924 -35.368 1.00 21.99 2081 LEU A C 1
ATOM 1688 O O . LEU A 1 213 ? 32.225 32.544 -35.563 1.00 29.57 2081 LEU A O 1
ATOM 1693 N N . GLU A 1 214 ? 31.153 30.605 -35.191 1.00 22.41 2082 GLU A N 1
ATOM 1694 C CA . GLU A 1 214 ? 32.397 29.851 -35.085 1.00 25.03 2082 GLU A CA 1
ATOM 1695 C C . GLU A 1 214 ? 33.048 29.734 -36.450 1.00 26.50 2082 GLU A C 1
ATOM 1696 O O . GLU A 1 214 ? 32.393 29.363 -37.429 1.00 25.92 2082 GLU A O 1
ATOM 1702 N N . GLU A 1 215 ? 34.346 30.022 -36.511 1.00 22.67 2083 GLU A N 1
ATOM 1703 C CA . GLU A 1 215 ? 35.042 30.021 -37.792 1.00 25.71 2083 GLU A CA 1
ATOM 1704 C C . GLU A 1 215 ? 35.364 28.623 -38.297 1.00 25.62 2083 GLU A C 1
ATOM 1705 O O . GLU A 1 215 ? 35.743 28.479 -39.463 1.00 26.44 2083 GLU A O 1
ATOM 1711 N N . THR A 1 216 ? 35.199 27.590 -37.478 1.00 23.57 2084 THR A N 1
ATOM 1712 C CA . THR A 1 216 ? 35.407 26.228 -37.946 1.00 26.42 2084 THR A CA 1
ATOM 1713 C C . THR A 1 216 ? 34.151 25.626 -38.567 1.00 28.85 2084 THR A C 1
ATOM 1714 O O . THR A 1 216 ? 34.183 24.472 -39.007 1.00 30.35 2084 THR A O 1
ATOM 1718 N N . ASN A 1 217 ? 33.056 26.377 -38.616 1.00 27.26 2085 ASN A N 1
ATOM 1719 C CA . ASN A 1 217 ? 31.892 25.984 -39.397 1.00 27.34 2085 ASN A CA 1
ATOM 1720 C C . ASN A 1 217 ? 32.027 26.480 -40.825 1.00 30.33 2085 ASN A C 1
ATOM 1721 O O . ASN A 1 217 ? 32.584 27.554 -41.085 1.00 31.94 2085 ASN A O 1
ATOM 1726 N N . ALA A 1 218 ? 31.493 25.691 -41.753 1.00 34.73 2086 ALA A N 1
ATOM 1727 C CA . ALA A 1 218 ? 31.392 26.144 -43.130 1.00 41.93 2086 ALA A CA 1
ATOM 1728 C C . ALA A 1 218 ? 30.540 27.405 -43.193 1.00 43.95 2086 ALA A C 1
ATOM 1729 O O . ALA A 1 218 ? 29.516 27.523 -42.514 1.00 40.98 2086 ALA A O 1
ATOM 1731 N N . LYS A 1 219 ? 30.976 28.350 -44.013 1.00 43.86 2087 LYS A N 1
ATOM 1732 C CA . LYS A 1 219 ? 30.286 29.624 -44.129 1.00 48.74 2087 LYS A CA 1
ATOM 1733 C C . LYS A 1 219 ? 28.949 29.439 -44.840 1.00 44.39 2087 LYS A C 1
ATOM 1734 O O . LYS A 1 219 ? 28.872 28.760 -45.870 1.00 41.12 2087 LYS A O 1
ATOM 1740 N N . LYS A 1 220 ? 27.893 30.054 -44.302 1.00 36.86 2088 LYS A N 1
ATOM 1741 C CA . LYS A 1 220 ? 26.563 29.819 -44.854 1.00 39.27 2088 LYS A CA 1
ATOM 1742 C C . LYS A 1 220 ? 25.754 31.102 -45.008 1.00 41.52 2088 LYS A C 1
ATOM 1743 O O . LYS A 1 220 ? 24.873 31.184 -45.872 1.00 44.71 2088 LYS A O 1
ATOM 1749 N N . TYR A 1 221 ? 26.044 32.110 -44.192 1.00 31.12 2089 TYR A N 1
ATOM 1750 C CA . TYR A 1 221 ? 25.212 33.299 -44.187 1.00 26.51 2089 TYR A CA 1
ATOM 1751 C C . TYR A 1 221 ? 26.006 34.526 -44.611 1.00 28.58 2089 TYR A C 1
ATOM 1752 O O . TYR A 1 221 ? 27.239 34.543 -44.509 1.00 28.83 2089 TYR A O 1
ATOM 1761 N N . PRO A 1 222 ? 25.326 35.559 -45.112 1.00 27.80 2090 PRO A N 1
ATOM 1762 C CA . PRO A 1 222 ? 26.031 36.771 -45.536 1.00 30.24 2090 PRO A CA 1
ATOM 1763 C C . PRO A 1 222 ? 26.901 37.332 -44.420 1.00 28.19 2090 PRO A C 1
ATOM 1764 O O . PRO A 1 222 ? 26.559 37.246 -43.236 1.00 27.64 2090 PRO A O 1
ATOM 1768 N N . ASP A 1 223 ? 28.045 37.897 -44.821 1.00 28.06 2091 ASP A N 1
ATOM 1769 C CA . ASP A 1 223 ? 28.971 38.509 -43.869 1.00 28.36 2091 ASP A CA 1
ATOM 1770 C C . ASP A 1 223 ? 28.281 39.545 -42.995 1.00 25.12 2091 ASP A C 1
ATOM 1771 O O . ASP A 1 223 ? 28.566 39.647 -41.793 1.00 26.93 2091 ASP A O 1
ATOM 1776 N N . ASN A 1 224 ? 27.385 40.339 -43.587 1.00 28.02 2092 ASN A N 1
ATOM 1777 C CA . ASN A 1 224 ? 26.762 41.428 -42.845 1.00 32.13 2092 ASN A CA 1
ATOM 1778 C C . ASN A 1 224 ? 25.819 40.909 -41.771 1.00 32.31 2092 ASN A C 1
ATOM 1779 O O . ASN A 1 224 ? 25.624 41.575 -40.748 1.00 31.75 2092 ASN A O 1
ATOM 1784 N N . GLN A 1 225 ? 25.236 39.728 -41.975 1.00 27.40 2093 GLN A N 1
ATOM 1785 C CA . GLN A 1 225 ? 24.380 39.160 -40.938 1.00 26.88 2093 GLN A CA 1
ATOM 1786 C C . GLN A 1 225 ? 25.210 38.561 -39.812 1.00 23.44 2093 GLN A C 1
ATOM 1787 O O . GLN A 1 225 ? 24.853 38.686 -38.635 1.00 24.59 2093 GLN A O 1
ATOM 1793 N N . VAL A 1 226 ? 26.327 37.917 -40.152 1.00 24.45 2094 VAL A N 1
ATOM 1794 C CA . VAL A 1 226 ? 27.237 37.436 -39.118 1.00 24.07 2094 VAL A CA 1
ATOM 1795 C C . VAL A 1 226 ? 27.769 38.607 -38.308 1.00 27.75 2094 VAL A C 1
ATOM 1796 O O . VAL A 1 226 ? 27.816 38.557 -37.075 1.00 24.53 2094 VAL A O 1
ATOM 1800 N N . LYS A 1 227 ? 28.139 39.693 -38.988 1.00 27.05 2095 LYS A N 1
ATOM 1801 C CA . LYS A 1 227 ? 28.627 40.879 -38.293 1.00 27.85 2095 LYS A CA 1
ATOM 1802 C C . LYS A 1 227 ? 27.564 41.450 -37.356 1.00 29.43 2095 LYS A C 1
ATOM 1803 O O . LYS A 1 227 ? 27.874 41.864 -36.233 1.00 26.80 2095 LYS A O 1
ATOM 1809 N N . LEU A 1 228 ? 26.307 41.490 -37.804 1.00 28.93 2096 LEU A N 1
ATOM 1810 C CA . LEU A 1 228 ? 25.232 41.982 -36.943 1.00 26.98 2096 LEU A CA 1
ATOM 1811 C C . LEU A 1 228 ? 25.056 41.103 -35.708 1.00 27.80 2096 LEU A C 1
ATOM 1812 O O . LEU A 1 228 ? 24.875 41.613 -34.593 1.00 27.06 2096 LEU A O 1
ATOM 1817 N N . LEU A 1 229 ? 25.085 39.779 -35.888 1.00 22.17 2097 LEU A N 1
ATOM 1818 C CA . LEU A 1 229 ? 24.923 38.884 -34.747 1.00 24.01 2097 LEU A CA 1
ATOM 1819 C C . LEU A 1 229 ? 26.080 39.033 -33.766 1.00 22.02 2097 LEU A C 1
ATOM 1820 O O . LEU A 1 229 ? 25.877 38.985 -32.546 1.00 22.43 2097 LEU A O 1
ATOM 1825 N N . LYS A 1 230 ? 27.296 39.241 -34.275 1.00 21.91 2098 LYS A N 1
ATOM 1826 C CA . LYS A 1 230 ? 28.427 39.493 -33.385 1.00 23.48 2098 LYS A CA 1
ATOM 1827 C C . LYS A 1 230 ? 28.194 40.726 -32.530 1.00 22.78 2098 LYS A C 1
ATOM 1828 O O . LYS A 1 230 ? 28.480 40.721 -31.322 1.00 26.64 2098 LYS A O 1
ATOM 1834 N N . GLU A 1 231 ? 27.701 41.801 -33.140 1.00 23.98 2099 GLU A N 1
ATOM 1835 C CA . GLU A 1 231 ? 27.492 43.030 -32.389 1.00 26.18 2099 GLU A CA 1
ATOM 1836 C C . GLU A 1 231 ? 26.414 42.843 -31.336 1.00 25.69 2099 GLU A C 1
ATOM 1837 O O . GLU A 1 231 ? 26.525 43.382 -30.230 1.00 25.48 2099 GLU A O 1
ATOM 1843 N N . ILE A 1 232 ? 25.370 42.074 -31.654 1.00 22.75 2100 ILE A N 1
ATOM 1844 C CA . ILE A 1 232 ? 24.326 41.819 -30.667 1.00 22.83 2100 ILE A CA 1
ATOM 1845 C C . ILE A 1 232 ? 24.882 41.011 -29.499 1.00 24.32 2100 ILE A C 1
ATOM 1846 O O . ILE A 1 232 ? 24.530 41.253 -28.338 1.00 23.89 2100 ILE A O 1
ATOM 1851 N N . PHE A 1 233 ? 25.755 40.039 -29.779 1.00 22.05 2101 PHE A N 1
ATOM 1852 C CA . PHE A 1 233 ? 26.371 39.291 -28.686 1.00 23.47 2101 PHE A CA 1
ATOM 1853 C C . PHE A 1 233 ? 27.259 40.176 -27.819 1.00 25.68 2101 PHE A C 1
ATOM 1854 O O . PHE A 1 233 ? 27.319 39.974 -26.598 1.00 21.71 2101 PHE A O 1
ATOM 1862 N N . ARG A 1 234 ? 27.942 41.162 -28.407 1.00 23.84 2102 ARG A N 1
ATOM 1863 C CA . ARG A 1 234 ? 28.676 42.117 -27.578 1.00 26.19 2102 ARG A CA 1
ATOM 1864 C C . ARG A 1 234 ? 27.729 42.868 -26.652 1.00 25.57 2102 ARG A C 1
ATOM 1865 O O . ARG A 1 234 ? 28.049 43.108 -25.478 1.00 28.55 2102 ARG A O 1
ATOM 1873 N N . GLN A 1 235 ? 26.560 43.252 -27.169 1.00 24.37 2103 GLN A N 1
ATOM 1874 C CA . GLN A 1 235 ? 25.574 43.952 -26.351 1.00 23.96 2103 GLN A CA 1
ATOM 1875 C C . GLN A 1 235 ? 24.964 43.027 -25.306 1.00 24.93 2103 GLN A C 1
ATOM 1876 O O . GLN A 1 235 ? 24.638 43.466 -24.196 1.00 25.75 2103 GLN A O 1
ATOM 1882 N N . PHE A 1 236 ? 24.778 41.751 -25.657 1.00 22.60 2104 PHE A N 1
ATOM 1883 C CA . PHE A 1 236 ? 24.244 40.780 -24.708 1.00 24.18 2104 PHE A CA 1
ATOM 1884 C C . PHE A 1 236 ? 25.208 40.563 -23.550 1.00 24.46 2104 PHE A C 1
ATOM 1885 O O . PHE A 1 236 ? 24.793 40.525 -22.383 1.00 22.31 2104 PHE A O 1
ATOM 1893 N N . ALA A 1 237 ? 26.501 40.431 -23.854 1.00 23.81 2105 ALA A N 1
ATOM 1894 C CA . ALA A 1 237 ? 27.497 40.317 -22.793 1.00 24.25 2105 ALA A CA 1
ATOM 1895 C C . ALA A 1 237 ? 27.439 41.516 -21.863 1.00 26.57 2105 ALA A C 1
ATOM 1896 O O . ALA A 1 237 ? 27.509 41.370 -20.638 1.00 23.85 2105 ALA A O 1
ATOM 1898 N N . ASP A 1 238 ? 27.297 42.712 -22.430 1.00 25.60 2106 ASP A N 1
ATOM 1899 C CA . ASP A 1 238 ? 27.239 43.911 -21.609 1.00 25.44 2106 ASP A CA 1
ATOM 1900 C C . ASP A 1 238 ? 25.969 43.944 -20.770 1.00 29.01 2106 ASP A C 1
ATOM 1901 O O . ASP A 1 238 ? 26.013 44.290 -19.580 1.00 26.58 2106 ASP A O 1
ATOM 1906 N N . ALA A 1 239 ? 24.831 43.583 -21.371 1.00 26.17 2107 ALA A N 1
ATOM 1907 C CA . ALA A 1 239 ? 23.565 43.600 -20.646 1.00 23.03 2107 ALA A CA 1
ATOM 1908 C C . ALA A 1 239 ? 23.566 42.589 -19.505 1.00 24.64 2107 ALA A C 1
ATOM 1909 O O . ALA A 1 239 ? 23.030 42.862 -18.424 1.00 25.25 2107 ALA A O 1
ATOM 1911 N N . CYS A 1 240 ? 24.171 41.416 -19.717 1.00 24.37 2108 CYS A N 1
ATOM 1912 C CA . CYS A 1 240 ? 24.244 40.434 -18.636 1.00 23.24 2108 CYS A CA 1
ATOM 1913 C C . CYS A 1 240 ? 25.085 40.956 -17.480 1.00 25.45 2108 CYS A C 1
ATOM 1914 O O . CYS A 1 240 ? 24.719 40.779 -16.314 1.00 23.01 2108 CYS A O 1
ATOM 1917 N N . GLY A 1 241 ? 26.218 41.598 -17.789 1.00 25.01 2109 GLY A N 1
ATOM 1918 C CA . GLY A 1 241 ? 27.049 42.165 -16.742 1.00 25.12 2109 GLY A CA 1
ATOM 1919 C C . GLY A 1 241 ? 26.333 43.248 -15.956 1.00 29.95 2109 GLY A C 1
ATOM 1920 O O . GLY A 1 241 ? 26.436 43.308 -14.728 1.00 26.33 2109 GLY A O 1
ATOM 1921 N N . GLN A 1 242 ? 25.597 44.116 -16.650 1.00 25.90 2110 GLN A N 1
ATOM 1922 C CA . GLN A 1 242 ? 24.857 45.161 -15.949 1.00 29.47 2110 GLN A CA 1
ATOM 1923 C C . GLN A 1 242 ? 23.766 44.562 -15.072 1.00 28.80 2110 GLN A C 1
ATOM 1924 O O . GLN A 1 242 ? 23.588 44.986 -13.924 1.00 27.77 2110 GLN A O 1
ATOM 1930 N N . ALA A 1 243 ? 23.040 43.565 -15.586 1.00 23.03 2111 ALA A N 1
ATOM 1931 C CA . ALA A 1 243 ? 22.019 42.897 -14.781 1.00 24.04 2111 ALA A CA 1
ATOM 1932 C C . ALA A 1 243 ? 22.630 42.212 -13.567 1.00 24.60 2111 ALA A C 1
ATOM 1933 O O . ALA A 1 243 ? 22.039 42.208 -12.479 1.00 23.50 2111 ALA A O 1
ATOM 1935 N N . LEU A 1 244 ? 23.813 41.618 -13.731 1.00 22.99 2112 LEU A N 1
ATOM 1936 C CA . LEU A 1 244 ? 24.481 41.004 -12.590 1.00 22.59 2112 LEU A CA 1
ATOM 1937 C C . LEU A 1 244 ? 24.836 42.046 -11.533 1.00 23.85 2112 LEU A C 1
ATOM 1938 O O . LEU A 1 244 ? 24.735 41.781 -10.331 1.00 26.75 2112 LEU A O 1
ATOM 1943 N N . ASP A 1 245 ? 25.232 43.248 -11.961 1.00 24.55 2113 ASP A N 1
ATOM 1944 C CA . ASP A 1 245 ? 25.599 44.281 -10.998 1.00 25.46 2113 ASP A CA 1
ATOM 1945 C C . ASP A 1 245 ? 24.374 44.824 -10.276 1.00 25.38 2113 ASP A C 1
ATOM 1946 O O . ASP A 1 245 ? 24.436 45.133 -9.080 1.00 27.97 2113 ASP A O 1
ATOM 1951 N N . VAL A 1 246 ? 23.248 44.945 -10.982 1.00 23.96 2114 VAL A N 1
ATOM 1952 C CA . VAL A 1 246 ? 22.006 45.348 -10.328 1.00 22.84 2114 VAL A CA 1
ATOM 1953 C C . VAL A 1 246 ? 21.586 44.302 -9.303 1.00 26.61 2114 VAL A C 1
ATOM 1954 O O . VAL A 1 246 ? 21.200 44.634 -8.176 1.00 24.63 2114 VAL A O 1
ATOM 1958 N N . ASN A 1 247 ? 21.648 43.019 -9.675 1.00 23.76 2115 ASN A N 1
ATOM 1959 C CA . ASN A 1 247 ? 21.264 41.980 -8.723 1.00 27.01 2115 ASN A CA 1
ATOM 1960 C C . ASN A 1 247 ? 22.154 41.999 -7.489 1.00 25.18 2115 ASN A C 1
ATOM 1961 O O . ASN A 1 247 ? 21.685 41.696 -6.390 1.00 23.63 2115 ASN A O 1
ATOM 1966 N N . GLU A 1 248 ? 23.438 42.327 -7.660 1.00 22.66 2116 GLU A N 1
ATOM 1967 C CA . GLU A 1 248 ? 24.356 42.389 -6.525 1.00 22.07 2116 GLU A CA 1
ATOM 1968 C C . GLU A 1 248 ? 23.864 43.365 -5.463 1.00 29.10 2116 GLU A C 1
ATOM 1969 O O . GLU A 1 248 ? 23.971 43.092 -4.259 1.00 25.60 2116 GLU A O 1
ATOM 1975 N N . ARG A 1 249 ? 23.339 44.518 -5.890 1.00 25.21 2117 ARG A N 1
ATOM 1976 C CA . ARG A 1 249 ? 22.833 45.494 -4.932 1.00 26.71 2117 ARG A CA 1
ATOM 1977 C C . ARG A 1 249 ? 21.546 45.023 -4.267 1.00 28.19 2117 ARG A C 1
ATOM 1978 O O . ARG A 1 249 ? 21.308 45.335 -3.096 1.00 29.73 2117 ARG A O 1
ATOM 1986 N N . LEU A 1 250 ? 20.711 44.274 -4.987 1.00 25.36 2118 LEU A N 1
ATOM 1987 C CA . LEU A 1 250 ? 19.387 43.934 -4.478 1.00 23.85 2118 LEU A CA 1
ATOM 1988 C C . LEU A 1 250 ? 19.408 42.765 -3.500 1.00 25.79 2118 LEU A C 1
ATOM 1989 O O . LEU A 1 250 ? 18.581 42.721 -2.584 1.00 23.58 2118 LEU A O 1
ATOM 1994 N N . ILE A 1 251 ? 20.323 41.811 -3.670 1.00 23.59 2119 ILE A N 1
ATOM 1995 C CA . ILE A 1 251 ? 20.216 40.568 -2.916 1.00 20.46 2119 ILE A CA 1
ATOM 1996 C C . ILE A 1 251 ? 20.494 40.800 -1.435 1.00 20.53 2119 ILE A C 1
ATOM 1997 O O . ILE A 1 251 ? 21.250 41.698 -1.043 1.00 24.72 2119 ILE A O 1
ATOM 2002 N N . LYS A 1 252 ? 19.883 39.963 -0.616 1.00 22.57 2120 LYS A N 1
ATOM 2003 C CA . LYS A 1 252 ? 20.214 39.849 0.791 1.00 23.10 2120 LYS A CA 1
ATOM 2004 C C . LYS A 1 252 ? 21.155 38.664 0.992 1.00 23.43 2120 LYS A C 1
ATOM 2005 O O . LYS A 1 252 ? 21.556 37.987 0.039 1.00 23.65 2120 LYS A O 1
ATOM 2011 N N . GLU A 1 253 ? 21.483 38.396 2.267 1.00 21.02 2121 GLU A N 1
ATOM 2012 C CA . GLU A 1 253 ? 22.512 37.414 2.586 1.00 20.11 2121 GLU A CA 1
ATOM 2013 C C . GLU A 1 253 ? 22.161 36.023 2.077 1.00 19.04 2121 GLU A C 1
ATOM 2014 O O . GLU A 1 253 ? 23.062 35.256 1.709 1.00 22.05 2121 GLU A O 1
ATOM 2020 N N . ASP A 1 254 ? 20.869 35.682 2.030 1.00 19.39 2122 ASP A N 1
ATOM 2021 C CA . ASP A 1 254 ? 20.457 34.341 1.612 1.00 16.56 2122 ASP A CA 1
ATOM 2022 C C . ASP A 1 254 ? 20.815 34.026 0.161 1.00 19.31 2122 ASP A C 1
ATOM 2023 O O . ASP A 1 254 ? 20.782 32.855 -0.234 1.00 19.84 2122 ASP A O 1
ATOM 2028 N N . GLN A 1 255 ? 21.121 35.031 -0.650 1.00 19.35 2123 GLN A N 1
ATOM 2029 C CA . GLN A 1 255 ? 21.422 34.790 -2.059 1.00 19.28 2123 GLN A CA 1
ATOM 2030 C C . GLN A 1 255 ? 22.857 35.149 -2.437 1.00 22.60 2123 GLN A C 1
ATOM 2031 O O . GLN A 1 255 ? 23.158 35.295 -3.629 1.00 22.02 2123 GLN A O 1
ATOM 2037 N N . LEU A 1 256 ? 23.759 35.274 -1.461 1.00 21.32 2124 LEU A N 1
ATOM 2038 C CA . LEU A 1 256 ? 25.161 35.521 -1.799 1.00 18.73 2124 LEU A CA 1
ATOM 2039 C C . LEU A 1 256 ? 25.740 34.375 -2.614 1.00 19.92 2124 LEU A C 1
ATOM 2040 O O . LEU A 1 256 ? 26.452 34.594 -3.602 1.00 20.25 2124 LEU A O 1
ATOM 2045 N N . GLU A 1 257 ? 25.481 33.137 -2.193 1.00 19.03 2125 GLU A N 1
ATOM 2046 C CA . GLU A 1 257 ? 26.110 32.007 -2.868 1.00 20.58 2125 GLU A CA 1
ATOM 2047 C C . GLU A 1 257 ? 25.511 31.825 -4.259 1.00 19.27 2125 GLU A C 1
ATOM 2048 O O . GLU A 1 257 ? 26.229 31.539 -5.227 1.00 20.30 2125 GLU A O 1
ATOM 2054 N N . TYR A 1 258 ? 24.198 32.036 -4.372 1.00 18.05 2126 TYR A N 1
ATOM 2055 C CA . TYR A 1 258 ? 23.519 32.071 -5.663 1.00 17.76 2126 TYR A CA 1
ATOM 2056 C C . TYR A 1 258 ? 24.135 33.110 -6.595 1.00 19.88 2126 TYR A C 1
ATOM 2057 O O . TYR A 1 258 ? 24.429 32.818 -7.762 1.00 20.22 2126 TYR A O 1
ATOM 2066 N N . GLN A 1 259 ? 24.334 34.334 -6.098 1.00 21.03 2127 GLN A N 1
ATOM 2067 C CA . GLN A 1 259 ? 24.878 35.400 -6.935 1.00 21.45 2127 GLN A CA 1
ATOM 2068 C C . GLN A 1 259 ? 26.288 35.070 -7.412 1.00 21.62 2127 GLN A C 1
ATOM 2069 O O . GLN A 1 259 ? 26.629 35.294 -8.585 1.00 21.02 2127 GLN A O 1
ATOM 2075 N N . GLU A 1 260 ? 27.123 34.542 -6.521 1.00 21.22 2128 GLU A N 1
ATOM 2076 C CA . GLU A 1 260 ? 28.481 34.211 -6.928 1.00 19.75 2128 GLU A CA 1
ATOM 2077 C C . GLU A 1 260 ? 28.492 33.093 -7.966 1.00 23.07 2128 GLU A C 1
ATOM 2078 O O . GLU A 1 260 ? 29.355 33.081 -8.849 1.00 24.28 2128 GLU A O 1
ATOM 2084 N N . GLU A 1 261 ? 27.513 32.189 -7.918 1.00 23.71 2129 GLU A N 1
ATOM 2085 C CA . GLU A 1 261 ? 27.431 31.161 -8.949 1.00 23.82 2129 GLU A CA 1
ATOM 2086 C C . GLU A 1 261 ? 26.971 31.745 -10.282 1.00 25.30 2129 GLU A C 1
ATOM 2087 O O . GLU A 1 261 ? 27.448 31.326 -11.347 1.00 21.76 2129 GLU A O 1
ATOM 2093 N N . LEU A 1 262 ? 26.043 32.706 -10.255 1.00 18.93 2130 LEU A N 1
ATOM 2094 C CA . LEU A 1 262 ? 25.681 33.382 -11.502 1.00 19.22 2130 LEU A CA 1
ATOM 2095 C C . LEU A 1 262 ? 26.892 34.081 -12.102 1.00 19.93 2130 LEU A C 1
ATOM 2096 O O . LEU A 1 262 ? 27.098 34.058 -13.324 1.00 21.45 2130 LEU A O 1
ATOM 2101 N N . ARG A 1 263 ? 27.699 34.722 -11.255 1.00 20.06 2131 ARG A N 1
ATOM 2102 C CA . ARG A 1 263 ? 28.883 35.414 -11.756 1.00 22.01 2131 ARG A CA 1
ATOM 2103 C C . ARG A 1 263 ? 29.866 34.438 -12.385 1.00 22.92 2131 ARG A C 1
ATOM 2104 O O . ARG A 1 263 ? 30.440 34.719 -13.442 1.00 21.96 2131 ARG A O 1
ATOM 2112 N N . SER A 1 264 ? 30.051 33.274 -11.765 1.00 19.99 2132 SER A N 1
ATOM 2113 C CA . SER A 1 264 ? 30.967 32.280 -12.314 1.00 24.84 2132 SER A CA 1
ATOM 2114 C C . SER A 1 264 ? 30.494 31.776 -13.675 1.00 23.58 2132 SER A C 1
ATOM 2115 O O . SER A 1 264 ? 31.297 31.626 -14.602 1.00 25.20 2132 SER A O 1
ATOM 2118 N N . HIS A 1 265 ? 29.198 31.484 -13.804 1.00 19.62 2133 HIS A N 1
ATOM 2119 C CA . HIS A 1 265 ? 28.640 31.088 -15.096 1.00 20.92 2133 HIS A CA 1
ATOM 2120 C C . HIS A 1 265 ? 28.774 32.203 -16.122 1.00 22.62 2133 HIS A C 1
ATOM 2121 O O . HIS A 1 265 ? 29.100 31.950 -17.291 1.00 23.56 2133 HIS A O 1
ATOM 2128 N N . TYR A 1 266 ? 28.523 33.446 -15.705 1.00 20.06 2134 TYR A N 1
ATOM 2129 C CA . TYR A 1 266 ? 28.709 34.589 -16.595 1.00 19.04 2134 TYR A CA 1
ATOM 2130 C C . TYR A 1 266 ? 30.147 34.674 -17.095 1.00 24.41 2134 TYR A C 1
ATOM 2131 O O . TYR A 1 266 ? 30.394 34.874 -18.289 1.00 24.92 2134 TYR A O 1
ATOM 2140 N N . LYS A 1 267 ? 31.115 34.542 -16.187 1.00 23.96 2135 LYS A N 1
ATOM 2141 C CA . LYS A 1 267 ? 32.517 34.605 -16.603 1.00 21.21 2135 LYS A CA 1
ATOM 2142 C C . LYS A 1 267 ? 32.872 33.468 -17.558 1.00 24.58 2135 LYS A C 1
ATOM 2143 O O . LYS A 1 267 ? 33.631 33.671 -18.513 1.00 23.33 2135 LYS A O 1
ATOM 2149 N N . ASP A 1 268 ? 32.324 32.270 -17.329 1.00 23.48 2136 ASP A N 1
ATOM 2150 C CA . ASP A 1 268 ? 32.579 31.148 -18.233 1.00 25.27 2136 ASP A CA 1
ATOM 2151 C C . ASP A 1 268 ? 31.976 31.396 -19.611 1.00 24.82 2136 ASP A C 1
ATOM 2152 O O . ASP A 1 268 ? 32.582 31.046 -20.638 1.00 24.71 2136 ASP A O 1
ATOM 2157 N N . MET A 1 269 ? 30.780 31.992 -19.649 1.00 24.77 2137 MET A N 1
ATOM 2158 C CA . MET A 1 269 ? 30.151 32.340 -20.917 1.00 23.43 2137 MET A CA 1
ATOM 2159 C C . MET A 1 269 ? 30.993 33.346 -21.698 1.00 24.87 2137 MET A C 1
ATOM 2160 O O . MET A 1 269 ? 31.176 33.205 -22.915 1.00 22.43 2137 MET A O 1
ATOM 2165 N N . LEU A 1 270 ? 31.501 34.377 -21.019 1.00 23.04 2138 LEU A N 1
ATOM 2166 C CA . LEU A 1 270 ? 32.348 35.358 -21.690 1.00 25.83 2138 LEU A CA 1
ATOM 2167 C C . LEU A 1 270 ? 33.647 34.731 -22.179 1.00 27.82 2138 LEU A C 1
ATOM 2168 O O . LEU A 1 270 ? 34.158 35.102 -23.244 1.00 23.67 2138 LEU A O 1
ATOM 2173 N N . SER A 1 271 ? 34.214 33.800 -21.404 1.00 23.84 2139 SER A N 1
ATOM 2174 C CA . SER A 1 271 ? 35.413 33.104 -21.872 1.00 23.57 2139 SER A CA 1
ATOM 2175 C C . SER A 1 271 ? 35.134 32.340 -23.166 1.00 26.14 2139 SER A C 1
ATOM 2176 O O . SER A 1 271 ? 35.936 32.387 -24.113 1.00 28.31 2139 SER A O 1
ATOM 2179 N N . GLU A 1 272 ? 34.003 31.629 -23.230 1.00 22.35 2140 GLU A N 1
ATOM 2180 C CA . GLU A 1 272 ? 33.691 30.890 -24.451 1.00 24.32 2140 GLU A CA 1
ATOM 2181 C C . GLU A 1 272 ? 33.414 31.836 -25.615 1.00 26.33 2140 GLU A C 1
ATOM 2182 O O . GLU A 1 272 ? 33.887 31.604 -26.737 1.00 23.45 2140 GLU A O 1
ATOM 2188 N N . LEU A 1 273 ? 32.667 32.915 -25.366 1.00 22.59 2141 LEU A N 1
ATOM 2189 C CA . LEU A 1 273 ? 32.364 33.869 -26.430 1.00 22.72 2141 LEU A CA 1
ATOM 2190 C C . LEU A 1 273 ? 33.630 34.535 -26.950 1.00 26.46 2141 LEU A C 1
ATOM 2191 O O . LEU A 1 273 ? 33.770 34.775 -28.158 1.00 25.31 2141 LEU A O 1
ATOM 2196 N N . SER A 1 274 ? 34.561 34.851 -26.045 1.00 24.32 2142 SER A N 1
ATOM 2197 C CA . SER A 1 274 ? 35.841 35.425 -26.444 1.00 21.29 2142 SER A CA 1
ATOM 2198 C C . SER A 1 274 ? 36.603 34.494 -27.375 1.00 23.06 2142 SER A C 1
ATOM 2199 O O . SER A 1 274 ? 37.230 34.944 -28.345 1.00 24.52 2142 SER A O 1
ATOM 2202 N N . ALA A 1 275 ? 36.584 33.195 -27.080 1.00 24.56 2143 ALA A N 1
ATOM 2203 C CA . ALA A 1 275 ? 37.308 32.242 -27.914 1.00 26.57 2143 ALA A CA 1
ATOM 2204 C C . ALA A 1 275 ? 36.665 32.123 -29.289 1.00 23.41 2143 ALA A C 1
ATOM 2205 O O . ALA A 1 275 ? 37.364 31.981 -30.301 1.00 25.47 2143 ALA A O 1
ATOM 2207 N N . ILE A 1 276 ? 35.334 32.194 -29.344 1.00 23.55 2144 ILE A N 1
ATOM 2208 C CA . ILE A 1 276 ? 34.630 32.084 -30.614 1.00 22.43 2144 ILE A CA 1
ATOM 2209 C C . ILE A 1 276 ? 34.865 33.320 -31.472 1.00 26.15 2144 ILE A C 1
ATOM 2210 O O . ILE A 1 276 ? 35.074 33.222 -32.689 1.00 23.78 2144 ILE A O 1
ATOM 2215 N N . MET A 1 277 ? 34.824 34.498 -30.863 1.00 23.27 2145 MET A N 1
ATOM 2216 C CA . MET A 1 277 ? 34.903 35.748 -31.611 1.00 27.61 2145 MET A CA 1
ATOM 2217 C C . MET A 1 277 ? 36.328 36.273 -31.765 1.00 27.53 2145 MET A C 1
ATOM 2218 O O . MET A 1 277 ? 36.530 37.268 -32.469 1.00 26.79 2145 MET A O 1
ATOM 2223 N N . ASN A 1 278 ? 37.307 35.627 -31.136 1.00 23.54 2146 ASN A N 1
ATOM 2224 C CA . ASN A 1 278 ? 38.697 36.092 -31.135 1.00 20.84 2146 ASN A CA 1
ATOM 2225 C C . ASN A 1 278 ? 38.801 37.541 -30.665 1.00 26.45 2146 ASN A C 1
ATOM 2226 O O . ASN A 1 278 ? 39.520 38.353 -31.245 1.00 24.33 2146 ASN A O 1
ATOM 2231 N N . GLU A 1 279 ? 38.058 37.870 -29.609 1.00 26.14 2147 GLU A N 1
ATOM 2232 C CA . GLU A 1 279 ? 38.058 39.202 -29.021 1.00 28.03 2147 GLU A CA 1
ATOM 2233 C C . GLU A 1 279 ? 38.003 39.022 -27.520 1.00 26.16 2147 GLU A C 1
ATOM 2234 O O . GLU A 1 279 ? 37.409 38.066 -27.030 1.00 32.80 2147 GLU A O 1
ATOM 2240 N N . GLN A 1 280 ? 38.641 39.923 -26.789 1.00 29.27 2148 GLN A N 1
ATOM 2241 C CA . GLN A 1 280 ? 38.568 39.846 -25.332 1.00 35.04 2148 GLN A CA 1
ATOM 2242 C C . GLN A 1 280 ? 37.267 40.513 -24.914 1.00 35.99 2148 GLN A C 1
ATOM 2243 O O . GLN A 1 280 ? 37.153 41.739 -24.923 1.00 40.48 2148 GLN A O 1
ATOM 2249 N N . ILE A 1 281 ? 36.260 39.704 -24.594 1.00 34.29 2149 ILE A N 1
ATOM 2250 C CA . ILE A 1 281 ? 34.933 40.209 -24.267 1.00 29.81 2149 ILE A CA 1
ATOM 2251 C C . ILE A 1 281 ? 34.855 40.362 -22.755 1.00 41.74 2149 ILE A C 1
ATOM 2252 O O . ILE A 1 281 ? 35.017 39.378 -22.024 1.00 33.15 2149 ILE A O 1
ATOM 2257 N N . THR A 1 282 ? 34.618 41.598 -22.301 1.00 52.08 2150 THR A N 1
ATOM 2258 C CA . THR A 1 282 ? 34.591 41.993 -20.884 1.00 64.94 2150 THR A CA 1
ATOM 2259 C C . THR A 1 282 ? 35.706 41.351 -20.060 1.00 66.66 2150 THR A C 1
ATOM 2260 O O . THR A 1 282 ? 35.557 40.254 -19.523 1.00 68.19 2150 THR A O 1
ATOM 2265 N N . MET B 2 8 ? 1.783 45.110 -9.009 1.00 63.28 1 MET B N 1
ATOM 2266 C CA . MET B 2 8 ? 1.570 43.695 -9.291 1.00 64.31 1 MET B CA 1
ATOM 2267 C C . MET B 2 8 ? 2.494 42.831 -8.441 1.00 63.84 1 MET B C 1
ATOM 2268 O O . MET B 2 8 ? 3.714 42.972 -8.501 1.00 67.84 1 MET B O 1
ATOM 2273 N N . GLN B 2 9 ? 1.908 41.940 -7.644 1.00 58.81 2 GLN B N 1
ATOM 2274 C CA . GLN B 2 9 ? 2.701 41.051 -6.803 1.00 51.77 2 GLN B CA 1
ATOM 2275 C C . GLN B 2 9 ? 3.458 40.041 -7.659 1.00 46.39 2 GLN B C 1
ATOM 2276 O O . GLN B 2 9 ? 2.875 39.398 -8.537 1.00 39.09 2 GLN B O 1
ATOM 2282 N N . ALA B 2 10 ? 4.759 39.903 -7.402 1.00 40.33 3 ALA B N 1
ATOM 2283 C CA . ALA B 2 10 ? 5.603 38.931 -8.088 1.00 35.83 3 ALA B CA 1
ATOM 2284 C C . ALA B 2 10 ? 5.750 37.697 -7.209 1.00 37.61 3 ALA B C 1
ATOM 2285 O O . ALA B 2 10 ? 6.019 37.815 -6.008 1.00 38.60 3 ALA B O 1
ATOM 2287 N N . ILE B 2 11 ? 5.557 36.521 -7.800 1.00 25.24 4 ILE B N 1
ATOM 2288 C CA . ILE B 2 11 ? 5.592 35.250 -7.081 1.00 22.97 4 ILE B CA 1
ATOM 2289 C C . ILE B 2 11 ? 6.641 34.365 -7.742 1.00 23.90 4 ILE B C 1
ATOM 2290 O O . ILE B 2 11 ? 6.680 34.264 -8.973 1.00 25.52 4 ILE B O 1
ATOM 2295 N N . LYS B 2 12 ? 7.511 33.757 -6.932 1.00 19.26 5 LYS B N 1
ATOM 2296 C CA . LYS B 2 12 ? 8.526 32.837 -7.426 1.00 19.93 5 LYS B CA 1
ATOM 2297 C C . LYS B 2 12 ? 8.048 31.402 -7.241 1.00 21.47 5 LYS B C 1
ATOM 2298 O O . LYS B 2 12 ? 7.852 30.948 -6.113 1.00 21.96 5 LYS B O 1
ATOM 2304 N N . CYS B 2 13 ? 7.887 30.679 -8.343 1.00 19.81 6 CYS B N 1
ATOM 2305 C CA . CYS B 2 13 ? 7.503 29.275 -8.295 1.00 23.22 6 CYS B CA 1
ATOM 2306 C C . CYS B 2 13 ? 8.617 28.451 -8.921 1.00 24.30 6 CYS B C 1
ATOM 2307 O O . CYS B 2 13 ? 9.013 28.711 -10.060 1.00 24.00 6 CYS B O 1
ATOM 2310 N N . VAL B 2 14 ? 9.129 27.467 -8.185 1.00 18.36 7 VAL B N 1
ATOM 2311 C CA . VAL B 2 14 ? 10.228 26.625 -8.654 1.00 19.94 7 VAL B CA 1
ATOM 2312 C C . VAL B 2 14 ? 9.665 25.255 -8.981 1.00 21.62 7 VAL B C 1
ATOM 2313 O O . VAL B 2 14 ? 8.955 24.655 -8.160 1.00 17.98 7 VAL B O 1
ATOM 2317 N N . VAL B 2 15 ? 9.965 24.776 -10.189 1.00 19.89 8 VAL B N 1
ATOM 2318 C CA . VAL B 2 15 ? 9.438 23.523 -10.720 1.00 19.89 8 VAL B CA 1
ATOM 2319 C C . VAL B 2 15 ? 10.573 22.502 -10.723 1.00 22.91 8 VAL B C 1
ATOM 2320 O O . VAL B 2 15 ? 11.603 22.712 -11.378 1.00 23.60 8 VAL B O 1
ATOM 2324 N N . VAL B 2 16 ? 10.375 21.382 -10.026 1.00 22.97 9 VAL B N 1
ATOM 2325 C CA . VAL B 2 16 ? 11.371 20.323 -9.941 1.00 24.03 9 VAL B CA 1
ATOM 2326 C C . VAL B 2 16 ? 10.722 19.002 -10.333 1.00 24.12 9 VAL B C 1
ATOM 2327 O O . VAL B 2 16 ? 9.495 18.875 -10.388 1.00 23.38 9 VAL B O 1
ATOM 2331 N N . GLY B 2 17 ? 11.569 18.013 -10.598 1.00 22.10 10 GLY B N 1
ATOM 2332 C CA . GLY B 2 17 ? 11.150 16.678 -11.002 1.00 25.13 10 GLY B CA 1
ATOM 2333 C C . GLY B 2 17 ? 12.143 16.093 -11.994 1.00 26.40 10 GLY B C 1
ATOM 2334 O O . GLY B 2 17 ? 12.984 16.795 -12.548 1.00 25.90 10 GLY B O 1
ATOM 2335 N N . ASP B 2 18 ? 12.029 14.780 -12.237 1.00 27.59 11 ASP B N 1
ATOM 2336 C CA . ASP B 2 18 ? 12.981 14.116 -13.133 1.00 28.64 11 ASP B CA 1
ATOM 2337 C C . ASP B 2 18 ? 12.941 14.703 -14.544 1.00 29.20 11 ASP B C 1
ATOM 2338 O O . ASP B 2 18 ? 11.943 15.275 -14.981 1.00 27.41 11 ASP B O 1
ATOM 2343 N N . GLY B 2 19 ? 14.052 14.556 -15.263 1.00 28.45 12 GLY B N 1
ATOM 2344 C CA . GLY B 2 19 ? 14.047 14.893 -16.671 1.00 27.18 12 GLY B CA 1
ATOM 2345 C C . GLY B 2 19 ? 13.058 14.039 -17.438 1.00 27.21 12 GLY B C 1
ATOM 2346 O O . GLY B 2 19 ? 12.748 12.909 -17.056 1.00 30.28 12 GLY B O 1
ATOM 2347 N N . ALA B 2 20 ? 12.537 14.614 -18.523 1.00 29.76 13 ALA B N 1
ATOM 2348 C CA . ALA B 2 20 ? 11.633 13.937 -19.454 1.00 31.67 13 ALA B CA 1
ATOM 2349 C C . ALA B 2 20 ? 10.264 13.646 -18.837 1.00 33.91 13 ALA B C 1
ATOM 2350 O O . ALA B 2 20 ? 9.576 12.705 -19.248 1.00 31.98 13 ALA B O 1
ATOM 2352 N N . VAL B 2 21 ? 9.826 14.444 -17.861 1.00 27.28 14 VAL B N 1
ATOM 2353 C CA . VAL B 2 21 ? 8.440 14.355 -17.419 1.00 27.06 14 VAL B CA 1
ATOM 2354 C C . VAL B 2 21 ? 7.566 15.428 -18.055 1.00 30.15 14 VAL B C 1
ATOM 2355 O O . VAL B 2 21 ? 6.364 15.489 -17.770 1.00 27.98 14 VAL B O 1
ATOM 2359 N N . GLY B 2 22 ? 8.122 16.254 -18.936 1.00 24.21 15 GLY B N 1
ATOM 2360 C CA . GLY B 2 22 ? 7.328 17.235 -19.648 1.00 23.88 15 GLY B CA 1
ATOM 2361 C C . GLY B 2 22 ? 7.277 18.603 -19.013 1.00 22.87 15 GLY B C 1
ATOM 2362 O O . GLY B 2 22 ? 6.413 19.405 -19.388 1.00 23.81 15 GLY B O 1
ATOM 2363 N N . LYS B 2 23 ? 8.173 18.898 -18.062 1.00 22.85 16 LYS B N 1
ATOM 2364 C CA . LYS B 2 23 ? 8.104 20.160 -17.323 1.00 23.15 16 LYS B CA 1
ATOM 2365 C C . LYS B 2 23 ? 8.253 21.363 -18.246 1.00 23.31 16 LYS B C 1
ATOM 2366 O O . LYS B 2 23 ? 7.444 22.294 -18.206 1.00 23.40 16 LYS B O 1
ATOM 2372 N N . THR B 2 24 ? 9.317 21.389 -19.053 1.00 23.73 17 THR B N 1
ATOM 2373 C CA . THR B 2 24 ? 9.552 22.548 -19.905 1.00 21.06 17 THR B CA 1
ATOM 2374 C C . THR B 2 24 ? 8.406 22.738 -20.889 1.00 21.56 17 THR B C 1
ATOM 2375 O O . THR B 2 24 ? 7.910 23.857 -21.068 1.00 24.71 17 THR B O 1
ATOM 2379 N N . CYS B 2 25 ? 7.945 21.642 -21.496 1.00 23.38 18 CYS B N 1
ATOM 2380 C CA . CYS B 2 25 ? 6.816 21.691 -22.425 1.00 25.21 18 CYS B CA 1
ATOM 2381 C C . CYS B 2 25 ? 5.588 22.343 -21.791 1.00 24.48 18 CYS B C 1
ATOM 2382 O O . CYS B 2 25 ? 4.936 23.197 -22.407 1.00 23.53 18 CYS B O 1
ATOM 2385 N N . LEU B 2 26 ? 5.253 21.936 -20.557 1.00 21.87 19 LEU B N 1
ATOM 2386 C CA . LEU B 2 26 ? 4.114 22.511 -19.842 1.00 25.06 19 LEU B CA 1
ATOM 2387 C C . LEU B 2 26 ? 4.301 23.998 -19.598 1.00 25.55 19 LEU B C 1
ATOM 2388 O O . LEU B 2 26 ? 3.367 24.788 -19.767 1.00 24.08 19 LEU B O 1
ATOM 2393 N N . LEU B 2 27 ? 5.487 24.385 -19.121 1.00 20.00 20 LEU B N 1
ATOM 2394 C CA . LEU B 2 27 ? 5.743 25.786 -18.807 1.00 20.77 20 LEU B CA 1
ATOM 2395 C C . LEU B 2 27 ? 5.673 26.665 -20.055 1.00 22.44 20 LEU B C 1
ATOM 2396 O O . LEU B 2 27 ? 5.114 27.767 -20.015 1.00 21.87 20 LEU B O 1
ATOM 2401 N N . ILE B 2 28 ? 6.254 26.206 -21.165 1.00 21.17 21 ILE B N 1
ATOM 2402 C CA . ILE B 2 28 ? 6.190 26.975 -22.410 1.00 18.18 21 ILE B CA 1
ATOM 2403 C C . ILE B 2 28 ? 4.747 27.094 -22.875 1.00 21.58 21 ILE B C 1
ATOM 2404 O O . ILE B 2 28 ? 4.267 28.184 -23.215 1.00 22.85 21 ILE B O 1
ATOM 2409 N N . SER B 2 29 ? 4.030 25.969 -22.865 1.00 21.20 22 SER B N 1
ATOM 2410 C CA . SER B 2 29 ? 2.642 25.948 -23.324 1.00 20.21 22 SER B CA 1
ATOM 2411 C C . SER B 2 29 ? 1.773 26.907 -22.526 1.00 25.05 22 SER B C 1
ATOM 2412 O O . SER B 2 29 ? 1.013 27.696 -23.099 1.00 26.11 22 SER B O 1
ATOM 2415 N N . TYR B 2 30 ? 1.866 26.853 -21.190 1.00 19.76 23 TYR B N 1
ATOM 2416 C CA . TYR B 2 30 ? 1.033 27.712 -20.364 1.00 22.91 23 TYR B CA 1
ATOM 2417 C C . TYR B 2 30 ? 1.381 29.181 -20.560 1.00 17.36 23 TYR B C 1
ATOM 2418 O O . TYR B 2 30 ? 0.486 30.021 -20.727 1.00 21.80 23 TYR B O 1
ATOM 2427 N N . THR B 2 31 ? 2.679 29.517 -20.527 1.00 18.27 24 THR B N 1
ATOM 2428 C CA . THR B 2 31 ? 3.073 30.923 -20.521 1.00 20.53 24 THR B CA 1
ATOM 2429 C C . THR B 2 31 ? 2.982 31.564 -21.899 1.00 26.01 24 THR B C 1
ATOM 2430 O O . THR B 2 31 ? 2.891 32.793 -21.987 1.00 23.95 24 THR B O 1
ATOM 2434 N N . THR B 2 32 ? 2.990 30.772 -22.966 1.00 26.26 25 THR B N 1
ATOM 2435 C CA . THR B 2 32 ? 2.804 31.323 -24.306 1.00 28.56 25 THR B CA 1
ATOM 2436 C C . THR B 2 32 ? 1.389 31.141 -24.825 1.00 28.16 25 THR B C 1
ATOM 2437 O O . THR B 2 32 ? 1.075 31.651 -25.907 1.00 31.64 25 THR B O 1
ATOM 2441 N N . ASN B 2 33 ? 0.540 30.413 -24.097 1.00 26.65 26 ASN B N 1
ATOM 2442 C CA . ASN B 2 33 ? -0.862 30.264 -24.453 1.00 25.40 26 ASN B CA 1
ATOM 2443 C C . ASN B 2 33 ? -1.012 29.519 -25.780 1.00 29.78 26 ASN B C 1
ATOM 2444 O O . ASN B 2 33 ? -1.860 29.848 -26.610 1.00 29.50 26 ASN B O 1
ATOM 2449 N N . ALA B 2 34 ? -0.177 28.508 -25.982 1.00 24.92 27 ALA B N 1
ATOM 2450 C CA . ALA B 2 34 ? -0.098 27.802 -27.248 1.00 21.21 27 ALA B CA 1
ATOM 2451 C C . ALA B 2 34 ? -0.112 26.303 -27.003 1.00 24.24 27 ALA B C 1
ATOM 2452 O O . ALA B 2 34 ? 0.283 25.826 -25.931 1.00 26.49 27 ALA B O 1
ATOM 2454 N N . PHE B 2 35 ? -0.609 25.566 -27.993 1.00 20.26 28 PHE B N 1
ATOM 2455 C CA . PHE B 2 35 ? -0.533 24.120 -27.942 1.00 17.88 28 PHE B CA 1
ATOM 2456 C C . PHE B 2 35 ? 0.932 23.685 -28.015 1.00 22.54 28 PHE B C 1
ATOM 2457 O O . PHE B 2 35 ? 1.753 24.357 -28.646 1.00 23.10 28 PHE B O 1
ATOM 2465 N N . PRO B 2 36 ? 1.282 22.569 -27.368 1.00 25.11 29 PRO B N 1
ATOM 2466 C CA . PRO B 2 36 ? 2.707 22.193 -27.267 1.00 26.34 29 PRO B CA 1
ATOM 2467 C C . PRO B 2 36 ? 3.376 21.944 -28.603 1.00 27.45 29 PRO B C 1
ATOM 2468 O O . PRO B 2 36 ? 4.564 22.252 -28.757 1.00 29.03 29 PRO B O 1
ATOM 2472 N N . GLY B 2 37 ? 2.656 21.401 -29.582 1.00 22.77 30 GLY B N 1
ATOM 2473 C CA . GLY B 2 37 ? 3.265 21.156 -30.877 1.00 24.37 30 GLY B CA 1
ATOM 2474 C C . GLY B 2 37 ? 3.677 22.409 -31.616 1.00 25.41 30 GLY B C 1
ATOM 2475 O O . GLY B 2 37 ? 4.473 22.327 -32.560 1.00 26.17 30 GLY B O 1
ATOM 2476 N N . GLU B 2 38 ? 3.150 23.569 -31.223 1.00 23.29 31 GLU B N 1
ATOM 2477 C CA . GLU B 2 38 ? 3.408 24.820 -31.926 1.00 22.46 31 GLU B CA 1
ATOM 2478 C C . GLU B 2 38 ? 4.441 25.691 -31.235 1.00 23.56 31 GLU B C 1
ATOM 2479 O O . GLU B 2 38 ? 4.606 26.854 -31.625 1.00 21.49 31 GLU B O 1
ATOM 2485 N N . TYR B 2 39 ? 5.148 25.163 -30.235 1.00 23.65 32 TYR B N 1
ATOM 2486 C CA . TYR B 2 39 ? 6.041 26.006 -29.454 1.00 26.61 32 TYR B CA 1
ATOM 2487 C C . TYR B 2 39 ? 7.157 26.558 -30.331 1.00 23.32 32 TYR B C 1
ATOM 2488 O O . TYR B 2 39 ? 7.614 25.912 -31.278 1.00 25.25 32 TYR B O 1
ATOM 2497 N N . ILE B 2 40 ? 7.567 27.784 -30.015 1.00 22.43 33 ILE B N 1
ATOM 2498 C CA . ILE B 2 40 ? 8.707 28.427 -30.658 1.00 22.99 33 ILE B CA 1
ATOM 2499 C C . ILE B 2 40 ? 9.932 28.150 -29.790 1.00 25.00 33 ILE B C 1
ATOM 2500 O O . ILE B 2 40 ? 10.014 28.691 -28.678 1.00 25.80 33 ILE B O 1
ATOM 2505 N N . PRO B 2 41 ? 10.881 27.331 -30.240 1.00 24.66 34 PRO B N 1
ATOM 2506 C CA . PRO B 2 41 ? 12.029 27.001 -29.387 1.00 27.88 34 PRO B CA 1
ATOM 2507 C C . PRO B 2 41 ? 12.726 28.261 -28.902 1.00 25.47 34 PRO B C 1
ATOM 2508 O O . PRO B 2 41 ? 12.884 29.237 -29.644 1.00 26.28 34 PRO B O 1
ATOM 2512 N N . THR B 2 42 ? 13.135 28.240 -27.634 1.00 22.43 35 THR B N 1
ATOM 2513 C CA . THR B 2 42 ? 13.946 29.298 -27.070 1.00 20.18 35 THR B CA 1
ATOM 2514 C C . THR B 2 42 ? 15.225 28.693 -26.504 1.00 20.80 35 THR B C 1
ATOM 2515 O O . THR B 2 42 ? 15.233 27.555 -26.028 1.00 22.13 35 THR B O 1
ATOM 2519 N N . VAL B 2 43 ? 16.318 29.451 -26.586 1.00 22.02 36 VAL B N 1
ATOM 2520 C CA . VAL B 2 43 ? 17.571 29.000 -25.989 1.00 18.84 36 VAL B CA 1
ATOM 2521 C C . VAL B 2 43 ? 17.684 29.386 -24.524 1.00 19.48 36 VAL B C 1
ATOM 2522 O O . VAL B 2 43 ? 18.628 28.944 -23.855 1.00 19.38 36 VAL B O 1
ATOM 2526 N N . PHE B 2 44 ? 16.770 30.202 -24.012 1.00 18.43 37 PHE B N 1
ATOM 2527 C CA . PHE B 2 44 ? 16.838 30.685 -22.641 1.00 19.27 37 PHE B CA 1
ATOM 2528 C C . PHE B 2 44 ? 16.005 29.815 -21.710 1.00 21.77 37 PHE B C 1
ATOM 2529 O O . PHE B 2 44 ? 15.096 29.102 -22.134 1.00 21.48 37 PHE B O 1
ATOM 2537 N N . ASP B 2 45 ? 16.339 29.869 -20.420 1.00 17.92 38 ASP B N 1
ATOM 2538 C CA . ASP B 2 45 ? 15.600 29.119 -19.411 1.00 18.84 38 ASP B CA 1
ATOM 2539 C C . ASP B 2 45 ? 14.657 30.031 -18.633 1.00 21.55 38 ASP B C 1
ATOM 2540 O O . ASP B 2 45 ? 14.881 31.240 -18.529 1.00 21.48 38 ASP B O 1
ATOM 2545 N N . ASN B 2 46 ? 13.588 29.423 -18.103 1.00 24.16 39 ASN B N 1
ATOM 2546 C CA . ASN B 2 46 ? 12.604 30.033 -17.200 1.00 23.90 39 ASN B CA 1
ATOM 2547 C C . ASN B 2 46 ? 11.546 30.853 -17.935 1.00 25.50 39 ASN B C 1
ATOM 2548 O O . ASN B 2 46 ? 11.740 31.268 -19.082 1.00 24.46 39 ASN B O 1
ATOM 2553 N N . TYR B 2 47 ? 10.397 31.065 -17.284 1.00 21.83 40 TYR B N 1
ATOM 2554 C CA . TYR B 2 47 ? 9.202 31.559 -17.969 1.00 22.54 40 TYR B CA 1
ATOM 2555 C C . TYR B 2 47 ? 8.405 32.415 -17.001 1.00 25.75 40 TYR B C 1
ATOM 2556 O O . TYR B 2 47 ? 8.522 32.275 -15.783 1.00 26.40 40 TYR B O 1
ATOM 2565 N N . SER B 2 48 ? 7.603 33.323 -17.550 1.00 27.98 41 SER B N 1
ATOM 2566 C CA . SER B 2 48 ? 6.806 34.207 -16.714 1.00 29.50 41 SER B CA 1
ATOM 2567 C C . SER B 2 48 ? 5.466 34.464 -17.379 1.00 28.81 41 SER B C 1
ATOM 2568 O O . SER B 2 48 ? 5.322 34.361 -18.599 1.00 28.72 41 SER B O 1
ATOM 2571 N N . ALA B 2 49 ? 4.486 34.818 -16.554 1.00 30.40 42 ALA B N 1
ATOM 2572 C CA . ALA B 2 49 ? 3.136 35.071 -17.021 1.00 32.60 42 ALA B CA 1
ATOM 2573 C C . ALA B 2 49 ? 2.468 36.065 -16.085 1.00 38.29 42 ALA B C 1
ATOM 2574 O O . ALA B 2 49 ? 2.714 36.052 -14.873 1.00 30.57 42 ALA B O 1
ATOM 2576 N N . ASN B 2 50 ? 1.648 36.939 -16.666 1.00 35.21 43 ASN B N 1
ATOM 2577 C CA . ASN B 2 50 ? 0.768 37.819 -15.911 1.00 35.65 43 ASN B CA 1
ATOM 2578 C C . ASN B 2 50 ? -0.583 37.132 -15.787 1.00 35.76 43 ASN B C 1
ATOM 2579 O O . ASN B 2 50 ? -1.236 36.849 -16.795 1.00 36.38 43 ASN B O 1
ATOM 2584 N N . VAL B 2 51 ? -0.996 36.865 -14.554 1.00 31.38 44 VAL B N 1
ATOM 2585 C CA . VAL B 2 51 ? -2.127 35.999 -14.264 1.00 31.67 44 VAL B CA 1
ATOM 2586 C C . VAL B 2 51 ? -3.090 36.763 -13.368 1.00 37.37 44 VAL B C 1
ATOM 2587 O O . VAL B 2 51 ? -2.692 37.642 -12.598 1.00 45.83 44 VAL B O 1
ATOM 2591 N N . MET B 2 52 ? -4.367 36.420 -13.470 1.00 32.86 45 MET B N 1
ATOM 2592 C CA . MET B 2 52 ? -5.410 36.983 -12.624 1.00 33.50 45 MET B CA 1
ATOM 2593 C C . MET B 2 52 ? -6.001 35.844 -11.806 1.00 32.60 45 MET B C 1
ATOM 2594 O O . MET B 2 52 ? -6.558 34.897 -12.368 1.00 37.89 45 MET B O 1
ATOM 2599 N N . VAL B 2 53 ? -5.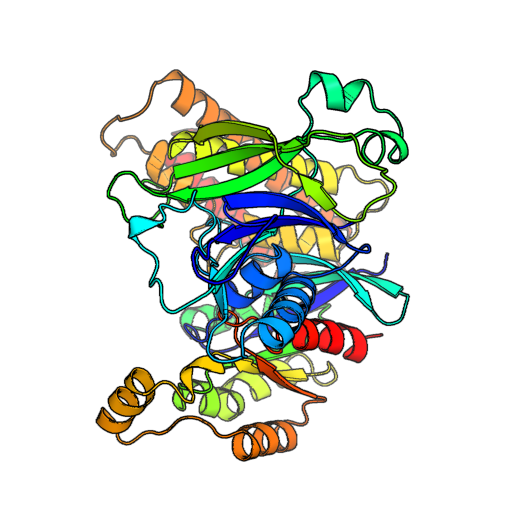854 35.914 -10.488 1.00 30.91 46 VAL B N 1
ATOM 2600 C CA . VAL B 2 53 ? -6.323 34.855 -9.602 1.00 31.55 46 VAL B CA 1
ATOM 2601 C C . VAL B 2 53 ? -7.154 35.494 -8.498 1.00 32.54 46 VAL B C 1
ATOM 2602 O O . VAL B 2 53 ? -6.649 36.346 -7.755 1.00 33.32 46 VAL B O 1
ATOM 2606 N N . ASP B 2 54 ? -8.427 35.101 -8.409 1.00 35.53 47 ASP B N 1
ATOM 2607 C CA . ASP B 2 54 ? -9.340 35.594 -7.375 1.00 44.31 47 ASP B CA 1
ATOM 2608 C C . ASP B 2 54 ? -9.354 37.120 -7.320 1.00 44.45 47 ASP B C 1
ATOM 2609 O O . ASP B 2 54 ? -9.334 37.727 -6.248 1.00 41.92 47 ASP B O 1
ATOM 2614 N N . GLY B 2 55 ? -9.372 37.748 -8.492 1.00 46.76 48 GLY B N 1
ATOM 2615 C CA . GLY B 2 55 ? -9.420 39.191 -8.588 1.00 47.99 48 GLY B CA 1
ATOM 2616 C C . GLY B 2 55 ? -8.100 39.911 -8.401 1.00 46.47 48 GLY B C 1
ATOM 2617 O O . GLY B 2 55 ? -8.072 41.144 -8.508 1.00 47.51 48 GLY B O 1
ATOM 2618 N N . LYS B 2 56 ? -7.001 39.194 -8.137 1.00 39.08 49 LYS B N 1
ATOM 2619 C CA . LYS B 2 56 ? -5.715 39.841 -7.916 1.00 38.64 49 LYS B CA 1
ATOM 2620 C C . LYS B 2 56 ? -4.767 39.560 -9.074 1.00 41.62 49 LYS B C 1
ATOM 2621 O O . LYS B 2 56 ? -4.551 38.391 -9.421 1.00 38.03 49 LYS B O 1
ATOM 2627 N N . PRO B 2 57 ? -4.196 40.587 -9.701 1.00 48.16 50 PRO B N 1
ATOM 2628 C CA . PRO B 2 57 ? -3.205 40.347 -10.755 1.00 46.35 50 PRO B CA 1
ATOM 2629 C C . PRO B 2 57 ? -1.847 40.039 -10.153 1.00 36.30 50 PRO B C 1
ATOM 2630 O O . PRO B 2 57 ? -1.403 40.688 -9.203 1.00 41.37 50 PRO B O 1
ATOM 2634 N N . VAL B 2 58 ? -1.185 39.023 -10.701 1.00 30.31 51 VAL B N 1
ATOM 2635 C CA . VAL B 2 58 ? 0.130 38.625 -10.217 1.00 27.06 51 VAL B CA 1
ATOM 2636 C C . VAL B 2 58 ? 1.034 38.349 -11.407 1.00 28.98 51 VAL B C 1
ATOM 2637 O O . VAL B 2 58 ? 0.578 37.945 -12.482 1.00 30.63 51 VAL B O 1
ATOM 2641 N N . ASN B 2 59 ? 2.327 38.572 -11.204 1.00 28.79 52 ASN B N 1
ATOM 2642 C CA . ASN B 2 59 ? 3.350 38.101 -12.125 1.00 28.78 52 ASN B CA 1
ATOM 2643 C C . ASN B 2 59 ? 3.929 36.811 -11.560 1.00 32.59 52 ASN B C 1
ATOM 2644 O O . ASN B 2 59 ? 4.542 36.820 -10.489 1.00 34.71 52 ASN B O 1
ATOM 2649 N N . LEU B 2 60 ? 3.717 35.710 -12.267 1.00 28.45 53 LEU B N 1
ATOM 2650 C CA . LEU B 2 60 ? 4.195 34.401 -11.848 1.00 27.44 53 LEU B CA 1
ATOM 2651 C C . LEU B 2 60 ? 5.510 34.096 -12.557 1.00 32.92 53 LEU B C 1
ATOM 2652 O O . LEU B 2 60 ? 5.540 33.976 -13.786 1.00 31.64 53 LEU B O 1
ATOM 2657 N N . GLY B 2 61 ? 6.587 33.973 -11.784 1.00 25.60 54 GLY B N 1
ATOM 2658 C CA . GLY B 2 61 ? 7.879 33.569 -12.312 1.00 24.63 54 GLY B CA 1
ATOM 2659 C C . GLY B 2 61 ? 8.076 32.077 -12.115 1.00 26.62 54 GLY B C 1
ATOM 2660 O O . GLY B 2 61 ? 7.892 31.559 -11.012 1.00 24.85 54 GLY B O 1
ATOM 2661 N N . LEU B 2 62 ? 8.420 31.386 -13.203 1.00 21.93 55 LEU B N 1
ATOM 2662 C CA . LEU B 2 62 ? 8.521 29.929 -13.199 1.00 20.35 55 LEU B CA 1
ATOM 2663 C C . LEU B 2 62 ? 9.961 29.516 -13.476 1.00 27.58 55 LEU B C 1
ATOM 2664 O O . LEU B 2 62 ? 10.461 29.698 -14.594 1.00 23.53 55 LEU B O 1
ATOM 2669 N N . TRP B 2 63 ? 10.609 28.942 -12.461 1.00 23.29 56 TRP B N 1
ATOM 2670 C CA . TRP B 2 63 ? 11.973 28.435 -12.571 1.00 19.48 56 TRP B CA 1
ATOM 2671 C C . TRP B 2 63 ? 11.950 26.997 -13.080 1.00 22.12 56 TRP B C 1
ATOM 2672 O O . TRP B 2 63 ? 11.404 26.106 -12.423 1.00 21.63 56 TRP B O 1
ATOM 2683 N N . ASP B 2 64 ? 12.557 26.770 -14.244 1.00 20.20 57 ASP B N 1
ATOM 2684 C CA . ASP B 2 64 ? 12.666 25.445 -14.843 1.00 22.51 57 ASP B CA 1
ATOM 2685 C C . ASP B 2 64 ? 14.018 24.849 -14.456 1.00 28.61 57 ASP B C 1
ATOM 2686 O O . ASP B 2 64 ? 15.058 25.314 -14.929 1.00 33.88 57 ASP B O 1
ATOM 2691 N N . THR B 2 65 ? 14.016 23.817 -13.619 1.00 26.14 58 THR B N 1
ATOM 2692 C CA . THR B 2 65 ? 15.267 23.271 -13.097 1.00 27.31 58 THR B CA 1
ATOM 2693 C C . THR B 2 65 ? 15.636 21.970 -13.800 1.00 27.07 58 THR B C 1
ATOM 2694 O O . THR B 2 65 ? 14.773 21.216 -14.249 1.00 26.82 58 THR B O 1
ATOM 2698 N N . ALA B 2 66 ? 16.940 21.710 -13.881 1.00 22.36 59 ALA B N 1
ATOM 2699 C CA . ALA B 2 66 ? 17.431 20.470 -14.469 1.00 29.14 59 ALA B CA 1
ATOM 2700 C C . ALA B 2 66 ? 17.399 19.369 -13.418 1.00 27.60 59 ALA B C 1
ATOM 2701 O O . ALA B 2 66 ? 18.013 19.501 -12.353 1.00 27.49 59 ALA B O 1
ATOM 2703 N N . GLY B 2 67 ? 16.693 18.283 -13.715 1.00 30.68 60 GLY B N 1
ATOM 2704 C CA . GLY B 2 67 ? 16.472 17.255 -12.716 1.00 32.37 60 GLY B CA 1
ATOM 2705 C C . GLY B 2 67 ? 17.559 16.206 -12.595 1.00 32.53 60 GLY B C 1
ATOM 2706 O O . GLY B 2 67 ? 17.621 15.494 -11.589 1.00 33.98 60 GLY B O 1
ATOM 2707 N N . GLN B 2 68 ? 18.435 16.110 -13.595 1.00 34.08 61 GLN B N 1
ATOM 2708 C CA . GLN B 2 68 ? 19.411 15.031 -13.615 1.00 34.58 61 GLN B CA 1
ATOM 2709 C C . GLN B 2 68 ? 20.446 15.198 -12.501 1.00 37.66 61 GLN B C 1
ATOM 2710 O O . GLN B 2 68 ? 20.703 16.300 -12.006 1.00 37.10 61 GLN B O 1
ATOM 2716 N N . GLU B 2 69 ? 21.048 14.067 -12.118 1.00 39.20 62 GLU B N 1
ATOM 2717 C CA . GLU B 2 69 ? 21.946 14.017 -10.965 1.00 44.93 62 GLU B CA 1
ATOM 2718 C C . GLU B 2 69 ? 23.146 14.953 -11.109 1.00 40.62 62 GLU B C 1
ATOM 2719 O O . GLU B 2 69 ? 23.646 15.475 -10.104 1.00 34.24 62 GLU B O 1
ATOM 2725 N N . ASP B 2 70 ? 23.621 15.179 -12.337 1.00 37.84 63 ASP B N 1
ATOM 2726 C CA . ASP B 2 70 ? 24.758 16.070 -12.555 1.00 42.82 63 ASP B CA 1
ATOM 2727 C C . ASP B 2 70 ? 24.497 17.487 -12.064 1.00 39.24 63 ASP B C 1
ATOM 2728 O O . ASP B 2 70 ? 25.450 18.225 -11.790 1.00 38.51 63 ASP B O 1
ATOM 2733 N N . TYR B 2 71 ? 23.233 17.885 -11.945 1.00 33.26 64 TYR B N 1
ATOM 2734 C CA . TYR B 2 71 ? 22.878 19.227 -11.511 1.00 32.88 64 TYR B CA 1
ATOM 2735 C C . TYR B 2 71 ? 22.480 19.286 -10.044 1.00 33.98 64 TYR B C 1
ATOM 2736 O O . TYR B 2 71 ? 22.121 20.364 -9.561 1.00 37.16 64 TYR B O 1
ATOM 2745 N N . A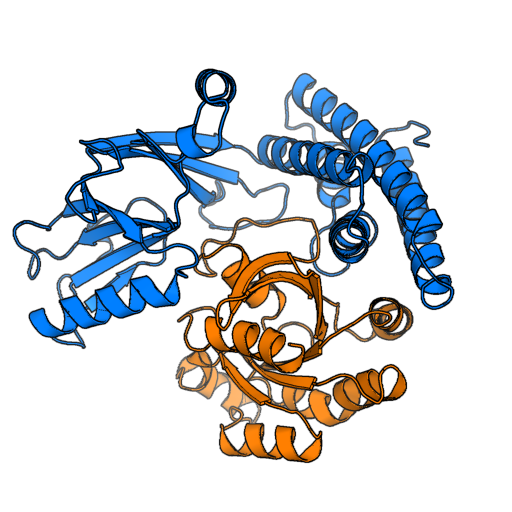SP B 2 72 ? 22.577 18.161 -9.320 1.00 36.20 65 ASP B N 1
ATOM 2746 C CA . ASP B 2 72 ? 22.143 18.103 -7.923 1.00 35.91 65 ASP B CA 1
ATOM 2747 C C . ASP B 2 72 ? 22.882 19.110 -7.048 1.00 35.90 65 ASP B C 1
ATOM 2748 O O . ASP B 2 72 ? 22.305 19.665 -6.106 1.00 32.59 65 ASP B O 1
ATOM 2753 N N . ARG B 2 73 ? 24.167 19.341 -7.322 1.00 39.90 66 ARG B N 1
ATOM 2754 C CA . ARG B 2 73 ? 24.970 20.133 -6.397 1.00 35.73 66 ARG B CA 1
ATOM 2755 C C . ARG B 2 73 ? 24.569 21.602 -6.415 1.00 28.16 66 ARG B C 1
ATOM 2756 O O . ARG B 2 73 ? 24.509 22.242 -5.361 1.00 33.88 66 ARG B O 1
ATOM 2764 N N . LEU B 2 74 ? 24.296 22.159 -7.597 1.00 27.14 67 LEU B N 1
ATOM 2765 C CA . LEU B 2 74 ? 24.018 23.588 -7.714 1.00 26.43 67 LEU B CA 1
ATOM 2766 C C . LEU B 2 74 ? 22.532 23.929 -7.777 1.00 26.87 67 LEU B C 1
ATOM 2767 O O . LEU B 2 74 ? 22.176 25.096 -7.567 1.00 22.88 67 LEU B O 1
ATOM 2772 N N . ARG B 2 75 ? 21.671 22.957 -8.070 1.00 22.66 68 ARG B N 1
ATOM 2773 C CA . ARG B 2 75 ? 20.237 23.232 -8.172 1.00 25.63 68 ARG B CA 1
ATOM 2774 C C . ARG B 2 75 ? 19.655 23.947 -6.956 1.00 25.61 68 ARG B C 1
ATOM 2775 O O . ARG B 2 75 ? 18.883 24.904 -7.152 1.00 24.09 68 ARG B O 1
ATOM 2783 N N . PRO B 2 76 ? 19.968 23.570 -5.708 1.00 23.75 69 PRO B N 1
ATOM 2784 C CA . PRO B 2 76 ? 19.357 24.263 -4.561 1.00 23.86 69 PRO B CA 1
ATOM 2785 C C . PRO B 2 76 ? 19.709 25.740 -4.447 1.00 25.33 69 PRO B C 1
ATOM 2786 O O . PRO B 2 76 ? 19.081 26.440 -3.643 1.00 21.75 69 PRO B O 1
ATOM 2790 N N . LEU B 2 77 ? 20.692 26.243 -5.195 1.00 24.09 70 LEU B N 1
ATOM 2791 C CA . LEU B 2 77 ? 20.930 27.682 -5.167 1.00 22.08 70 LEU B CA 1
ATOM 2792 C C . LEU B 2 77 ? 19.752 28.459 -5.737 1.00 22.77 70 LEU B C 1
ATOM 2793 O O . LEU B 2 77 ? 19.617 29.656 -5.462 1.00 20.83 70 LEU B O 1
ATOM 2798 N N . SER B 2 78 ? 18.892 27.806 -6.522 1.00 23.38 71 SER B N 1
ATOM 2799 C CA . SER B 2 78 ? 17.696 28.465 -7.020 1.00 22.35 71 SER B CA 1
ATOM 2800 C C . SER B 2 78 ? 16.575 28.519 -5.989 1.00 21.35 71 SER B C 1
ATOM 2801 O O . SER B 2 78 ? 15.552 29.161 -6.255 1.00 21.82 71 SER B O 1
ATOM 2804 N N . TYR B 2 79 ? 16.745 27.887 -4.823 1.00 18.81 72 TYR B N 1
ATOM 2805 C CA . TYR B 2 79 ? 15.614 27.764 -3.903 1.00 22.12 72 TYR B CA 1
ATOM 2806 C C . TYR B 2 79 ? 15.400 28.979 -3.000 1.00 21.58 72 TYR B C 1
ATOM 2807 O O . TYR B 2 79 ? 14.248 29.244 -2.638 1.00 21.86 72 TYR B O 1
ATOM 2816 N N . PRO B 2 80 ? 16.428 29.731 -2.586 1.00 19.12 73 PRO B N 1
ATOM 2817 C CA . PRO B 2 80 ? 16.149 30.925 -1.777 1.00 23.05 73 PRO B CA 1
ATOM 2818 C C . PRO B 2 80 ? 15.167 31.852 -2.483 1.00 23.87 73 PRO B C 1
ATOM 2819 O O . PRO B 2 80 ? 15.228 32.034 -3.703 1.00 24.11 73 PRO B O 1
ATOM 2823 N N . GLN B 2 81 ? 14.224 32.395 -1.698 1.00 22.21 74 GLN B N 1
ATOM 2824 C CA . GLN B 2 81 ? 13.170 33.333 -2.103 1.00 24.59 74 GLN B CA 1
ATOM 2825 C C . GLN B 2 81 ? 11.992 32.647 -2.788 1.00 22.77 74 GLN B C 1
ATOM 2826 O O . GLN B 2 81 ? 11.091 33.339 -3.279 1.00 24.67 74 GLN B O 1
ATOM 2832 N N . THR B 2 82 ? 11.944 31.319 -2.809 1.00 22.47 75 THR B N 1
ATOM 2833 C CA . THR B 2 82 ? 10.843 30.618 -3.457 1.00 22.10 75 THR B CA 1
ATOM 2834 C C . THR B 2 82 ? 9.570 30.712 -2.617 1.00 19.31 75 THR B C 1
ATOM 2835 O O . THR B 2 82 ? 9.599 30.561 -1.389 1.00 20.11 75 THR B O 1
ATOM 2839 N N . ASP B 2 83 ? 8.446 30.959 -3.295 1.00 21.43 76 ASP B N 1
ATOM 2840 C CA . ASP B 2 83 ? 7.144 31.047 -2.641 1.00 20.85 76 ASP B CA 1
ATOM 2841 C C . ASP B 2 83 ? 6.383 29.730 -2.678 1.00 20.77 76 ASP B C 1
ATOM 2842 O O . ASP B 2 83 ? 5.592 29.457 -1.768 1.00 20.60 76 ASP B O 1
ATOM 2847 N N . VAL B 2 84 ? 6.597 28.905 -3.698 1.00 20.88 77 VAL B N 1
ATOM 2848 C CA . VAL B 2 84 ? 5.857 27.656 -3.835 1.00 18.30 77 VAL B CA 1
ATOM 2849 C C . VAL B 2 84 ? 6.641 26.746 -4.768 1.00 20.04 77 VAL B C 1
ATOM 2850 O O . VAL B 2 84 ? 7.244 27.206 -5.742 1.00 20.15 77 VAL B O 1
ATOM 2854 N N . PHE B 2 85 ? 6.641 25.452 -4.453 1.00 19.06 78 PHE B N 1
ATOM 2855 C CA . PHE B 2 85 ? 7.261 24.432 -5.288 1.00 18.83 78 PHE B CA 1
ATOM 2856 C C . PHE B 2 85 ? 6.203 23.612 -6.009 1.00 22.65 78 PHE B C 1
ATOM 2857 O O . PHE B 2 85 ? 5.184 23.229 -5.419 1.00 21.15 78 PHE B O 1
ATOM 2865 N N . LEU B 2 86 ? 6.469 23.317 -7.277 1.00 18.70 79 LEU B N 1
ATOM 2866 C CA . LEU B 2 86 ? 5.791 22.240 -7.985 1.00 22.42 79 LEU B CA 1
ATOM 2867 C C . LEU B 2 86 ? 6.750 21.063 -8.084 1.00 24.57 79 LEU B C 1
ATOM 2868 O O . LEU B 2 86 ? 7.819 21.179 -8.693 1.00 23.12 79 LEU B O 1
ATOM 2873 N N . ILE B 2 87 ? 6.381 19.935 -7.494 1.00 21.23 80 ILE B N 1
ATOM 2874 C CA . ILE B 2 87 ? 7.111 18.692 -7.703 1.00 19.73 80 ILE B CA 1
ATOM 2875 C C . ILE B 2 87 ? 6.359 17.912 -8.760 1.00 23.98 80 ILE B C 1
ATOM 2876 O O . ILE B 2 87 ? 5.190 17.553 -8.557 1.00 20.18 80 ILE B O 1
ATOM 2881 N N . CYS B 2 88 ? 7.014 17.666 -9.893 1.00 22.94 81 CYS B N 1
ATOM 2882 C CA . CYS B 2 88 ? 6.371 17.060 -11.044 1.00 22.55 81 CYS B CA 1
ATOM 2883 C C . CYS B 2 88 ? 6.852 15.632 -11.241 1.00 27.11 81 CYS B C 1
ATOM 2884 O O . CYS B 2 88 ? 8.021 15.321 -10.996 1.00 22.92 81 CYS B O 1
ATOM 2887 N N . PHE B 2 89 ? 5.936 14.770 -11.675 1.00 24.64 82 PHE B N 1
ATOM 2888 C CA . PHE B 2 89 ? 6.275 13.446 -12.173 1.00 26.82 82 PHE B CA 1
ATOM 2889 C C . PHE B 2 89 ? 5.326 13.131 -13.320 1.00 23.95 82 PHE B C 1
ATOM 2890 O O . PHE B 2 89 ? 4.241 13.705 -13.424 1.00 24.74 82 PHE B O 1
ATOM 2898 N N . SER B 2 90 ? 5.737 12.213 -14.188 1.00 22.92 83 SER B N 1
ATOM 2899 C CA . SER B 2 90 ? 4.891 11.787 -15.291 1.00 21.04 83 SER B CA 1
ATOM 2900 C C . SER B 2 90 ? 4.014 10.622 -14.852 1.00 20.22 83 SER B C 1
ATOM 2901 O O . SER B 2 90 ? 4.517 9.632 -14.311 1.00 24.25 83 SER B O 1
ATOM 2904 N N . LEU B 2 91 ? 2.708 10.730 -15.116 1.00 25.89 84 LEU B N 1
ATOM 2905 C CA . LEU B 2 91 ? 1.779 9.651 -14.786 1.00 27.00 84 LEU B CA 1
ATOM 2906 C C . LEU B 2 91 ? 2.062 8.368 -15.559 1.00 29.99 84 LEU B C 1
ATOM 2907 O O . LEU B 2 91 ? 1.531 7.317 -15.188 1.00 31.07 84 LEU B O 1
ATOM 2912 N N . VAL B 2 92 ? 2.867 8.416 -16.618 1.00 27.17 85 VAL B N 1
ATOM 2913 C CA . VAL B 2 92 ? 3.241 7.206 -17.337 1.00 28.95 85 VAL B CA 1
ATOM 2914 C C . VAL B 2 92 ? 4.716 6.858 -17.118 1.00 33.38 85 VAL B C 1
ATOM 2915 O O . VAL B 2 92 ? 5.287 6.077 -17.877 1.00 33.38 85 VAL B O 1
ATOM 2919 N N . SER B 2 93 ? 5.336 7.404 -16.070 1.00 30.68 86 SER B N 1
ATOM 2920 C CA . SER B 2 93 ? 6.689 7.026 -15.660 1.00 31.18 86 SER B CA 1
ATOM 2921 C C . SER B 2 93 ? 6.705 6.686 -14.177 1.00 33.96 86 SER B C 1
ATOM 2922 O O . SER B 2 93 ? 6.882 7.571 -13.325 1.00 34.87 86 SER B O 1
ATOM 2925 N N . PRO B 2 94 ? 6.530 5.410 -13.829 1.00 35.26 87 PRO B N 1
ATOM 2926 C CA . PRO B 2 94 ? 6.634 5.020 -12.413 1.00 35.66 87 PRO B CA 1
ATOM 2927 C C . PRO B 2 94 ? 7.962 5.392 -11.775 1.00 35.55 87 PRO B C 1
ATOM 2928 O O . PRO B 2 94 ? 7.999 5.680 -10.572 1.00 33.76 87 PRO B O 1
ATOM 2932 N N . ALA B 2 95 ? 9.055 5.399 -12.543 1.00 33.21 88 ALA B N 1
ATOM 2933 C CA . ALA B 2 95 ? 10.344 5.794 -11.984 1.00 30.93 88 ALA B CA 1
ATOM 2934 C C . ALA B 2 95 ? 10.323 7.242 -11.513 1.00 26.79 88 ALA B C 1
ATOM 2935 O O . ALA B 2 95 ? 10.830 7.554 -10.431 1.00 27.96 88 ALA B O 1
ATOM 2937 N N . SER B 2 96 ? 9.753 8.147 -12.319 1.00 27.75 89 SER B N 1
ATOM 2938 C CA . SER B 2 96 ? 9.685 9.548 -11.914 1.00 27.41 89 SER B CA 1
ATOM 2939 C C . SER B 2 96 ? 8.781 9.731 -10.702 1.00 27.34 89 SER B C 1
ATOM 2940 O O . SER B 2 96 ? 9.019 10.623 -9.878 1.00 26.29 89 SER B O 1
ATOM 2943 N N . PHE B 2 97 ? 7.754 8.891 -10.578 1.00 24.10 90 PHE B N 1
ATOM 2944 C CA . PHE B 2 97 ? 6.872 8.934 -9.413 1.00 26.63 90 PHE B CA 1
ATOM 2945 C C . PHE B 2 97 ? 7.620 8.518 -8.152 1.00 29.46 90 PHE B C 1
ATOM 2946 O O . PHE B 2 97 ? 7.574 9.215 -7.132 1.00 28.37 90 PHE B O 1
ATOM 2954 N N . GLU B 2 98 ? 8.346 7.399 -8.212 1.00 28.45 91 GLU B N 1
ATOM 2955 C CA . GLU B 2 98 ? 9.100 6.948 -7.047 1.00 29.28 91 GLU B CA 1
ATOM 2956 C C . GLU B 2 98 ? 10.121 7.988 -6.593 1.00 30.75 91 GLU B C 1
ATOM 2957 O O . GLU B 2 98 ? 10.391 8.109 -5.391 1.00 27.85 91 GLU B O 1
ATOM 2963 N N . ASN B 2 99 ? 10.681 8.764 -7.526 1.00 31.16 92 ASN B N 1
ATOM 2964 C CA . ASN B 2 99 ? 11.651 9.787 -7.151 1.00 24.93 92 ASN B CA 1
ATOM 2965 C C . ASN B 2 99 ? 11.018 10.998 -6.476 1.00 27.17 92 ASN B C 1
ATOM 2966 O O . ASN B 2 99 ? 11.752 11.812 -5.905 1.00 29.65 92 ASN B O 1
ATOM 2971 N N . VAL B 2 100 ? 9.692 11.156 -6.536 1.00 24.38 93 VAL B N 1
ATOM 2972 C CA . VAL B 2 100 ? 9.038 12.153 -5.689 1.00 22.23 93 VAL B CA 1
ATOM 2973 C C . VAL B 2 100 ? 9.384 11.894 -4.229 1.00 25.57 93 VAL B C 1
ATOM 2974 O O . VAL B 2 100 ? 9.747 12.807 -3.475 1.00 26.95 93 VAL B O 1
ATOM 2978 N N . ARG B 2 101 ? 9.296 10.628 -3.824 1.00 25.65 94 ARG B N 1
ATOM 2979 C CA . ARG B 2 101 ? 9.540 10.212 -2.451 1.00 27.11 94 ARG B CA 1
ATOM 2980 C C . ARG B 2 101 ? 11.028 10.043 -2.167 1.00 30.46 94 ARG B C 1
ATOM 2981 O O . ARG B 2 101 ? 11.507 10.442 -1.102 1.00 31.21 94 ARG B O 1
ATOM 2989 N N . ALA B 2 102 ? 11.777 9.473 -3.110 1.00 31.59 95 ALA B N 1
ATOM 2990 C CA . ALA B 2 102 ? 13.187 9.180 -2.867 1.00 33.09 95 ALA B CA 1
ATOM 2991 C C . ALA B 2 102 ? 14.101 10.388 -3.052 1.00 32.61 95 ALA B C 1
ATOM 2992 O O . ALA B 2 102 ? 15.191 10.415 -2.470 1.00 33.45 95 ALA B O 1
ATOM 2994 N N . LYS B 2 103 ? 13.698 11.383 -3.840 1.00 28.48 96 LYS B N 1
ATOM 2995 C CA . LYS B 2 103 ? 14.609 12.479 -4.151 1.00 26.50 96 LYS B CA 1
ATOM 2996 C C . LYS B 2 103 ? 14.007 13.858 -3.913 1.00 27.25 96 LYS B C 1
ATOM 2997 O O . LYS B 2 103 ? 14.567 14.653 -3.153 1.00 27.09 96 LYS B O 1
ATOM 3003 N N . TRP B 2 104 ? 12.876 14.161 -4.568 1.00 27.59 97 TRP B N 1
ATOM 3004 C CA . TRP B 2 104 ? 12.444 15.551 -4.693 1.00 22.15 97 TRP B CA 1
ATOM 3005 C C . TRP B 2 104 ? 11.851 16.092 -3.401 1.00 25.36 97 TRP B C 1
ATOM 3006 O O . TRP B 2 104 ? 12.216 17.189 -2.962 1.00 24.93 97 TRP B O 1
ATOM 3017 N N . TYR B 2 105 ? 10.932 15.351 -2.780 1.00 22.58 98 TYR B N 1
ATOM 3018 C CA . TYR B 2 105 ? 10.413 15.780 -1.481 1.00 24.03 98 TYR B CA 1
ATOM 3019 C C . TYR B 2 105 ? 11.521 15.956 -0.445 1.00 24.57 98 TYR B C 1
ATOM 3020 O O . TYR B 2 105 ? 11.555 17.009 0.213 1.00 21.87 98 TYR B O 1
ATOM 3029 N N . PRO B 2 106 ? 12.451 15.010 -0.254 1.00 26.09 99 PRO B N 1
ATOM 3030 C CA . PRO B 2 106 ? 13.537 15.264 0.713 1.00 29.81 99 PRO B CA 1
ATOM 3031 C C . PRO B 2 106 ? 14.418 16.450 0.349 1.00 27.56 99 PRO B C 1
ATOM 3032 O O . PRO B 2 106 ? 14.825 17.207 1.238 1.00 26.01 99 PRO B O 1
ATOM 3036 N N . GLU B 2 107 ? 14.730 16.642 -0.933 1.00 25.45 100 GLU B N 1
ATOM 3037 C CA . GLU B 2 107 ? 15.603 17.756 -1.300 1.00 26.19 100 GLU B CA 1
ATOM 3038 C C . GLU B 2 107 ? 14.930 19.094 -1.017 1.00 29.40 100 GLU B C 1
ATOM 3039 O O . GLU B 2 107 ? 15.554 20.011 -0.473 1.00 27.58 100 GLU B O 1
ATOM 3045 N N . VAL B 2 108 ? 13.655 19.233 -1.395 1.00 23.43 101 VAL B N 1
ATOM 3046 C CA . VAL B 2 108 ? 12.970 20.501 -1.172 1.00 22.81 101 VAL B CA 1
ATOM 3047 C C . VAL B 2 108 ? 12.874 20.805 0.321 1.00 25.42 101 VAL B C 1
ATOM 3048 O O . VAL B 2 108 ? 13.065 21.949 0.751 1.00 27.25 101 VAL B O 1
ATOM 3052 N N . ARG B 2 109 ? 12.584 19.788 1.133 1.00 28.71 102 ARG B N 1
ATOM 3053 C CA . ARG B 2 109 ? 12.367 20.025 2.560 1.00 25.99 102 ARG B CA 1
ATOM 3054 C C . ARG B 2 109 ? 13.660 20.262 3.325 1.00 31.24 102 ARG B C 1
ATOM 3055 O O . ARG B 2 109 ? 13.655 21.002 4.317 1.00 29.45 102 ARG B O 1
ATOM 3063 N N . HIS B 2 110 ? 14.762 19.638 2.907 1.00 32.82 103 HIS B N 1
ATOM 3064 C CA . HIS B 2 110 ? 16.048 19.949 3.522 1.00 33.82 103 HIS B CA 1
ATOM 3065 C C . HIS B 2 110 ? 16.357 21.434 3.402 1.00 37.68 103 HIS B C 1
ATOM 3066 O O . HIS B 2 110 ? 16.900 22.040 4.328 1.00 37.75 103 HIS B O 1
ATOM 3073 N N . HIS B 2 111 ? 15.996 22.044 2.274 1.00 30.79 104 HIS B N 1
ATOM 3074 C CA . HIS B 2 111 ? 16.325 23.442 2.028 1.00 22.53 104 HIS B CA 1
ATOM 3075 C C . HIS B 2 111 ? 15.208 24.397 2.408 1.00 25.13 104 HIS B C 1
ATOM 3076 O O . HIS B 2 111 ? 15.486 25.529 2.821 1.00 26.92 104 HIS B O 1
ATOM 3083 N N . CYS B 2 112 ? 13.956 23.973 2.262 1.00 21.59 105 CYS B N 1
ATOM 3084 C CA . CYS B 2 112 ? 12.790 24.841 2.427 1.00 20.14 105 CYS B CA 1
ATOM 3085 C C . CYS B 2 112 ? 11.757 24.124 3.282 1.00 22.98 105 CYS B C 1
ATOM 3086 O O . CYS B 2 112 ? 10.772 23.578 2.765 1.00 25.75 105 CYS B O 1
ATOM 3089 N N . PRO B 2 113 ? 11.947 24.110 4.601 1.00 25.69 106 PRO B N 1
ATOM 3090 C CA . PRO B 2 113 ? 11.055 23.319 5.466 1.00 27.62 106 PRO B CA 1
ATOM 3091 C C . PRO B 2 113 ? 9.598 23.739 5.435 1.00 23.97 106 PRO B C 1
ATOM 3092 O O . PRO B 2 113 ? 8.729 22.906 5.717 1.00 28.92 106 PRO B O 1
ATOM 3096 N N . ASN B 2 114 ? 9.286 25.002 5.148 1.00 23.80 107 ASN B N 1
ATOM 3097 C CA . ASN B 2 114 ? 7.916 25.481 5.310 1.00 22.99 107 ASN B CA 1
ATOM 3098 C C . ASN B 2 114 ? 7.268 25.962 4.013 1.00 24.00 107 ASN B C 1
ATOM 3099 O O . ASN B 2 114 ? 6.152 26.492 4.053 1.00 32.25 107 ASN B O 1
ATOM 3104 N N . THR B 2 115 ? 7.914 25.793 2.884 1.00 21.18 108 THR B N 1
ATOM 3105 C CA . THR B 2 115 ? 7.336 26.293 1.635 1.00 20.72 108 THR B CA 1
ATOM 3106 C C . THR B 2 115 ? 6.277 25.321 1.120 1.00 20.17 108 THR B C 1
ATOM 3107 O O . THR B 2 115 ? 6.511 24.107 1.110 1.00 20.97 108 THR B O 1
ATOM 3111 N N . PRO B 2 116 ? 5.109 25.805 0.693 1.00 19.87 109 PRO B N 1
ATOM 3112 C CA . PRO B 2 116 ? 4.088 24.890 0.166 1.00 23.86 109 PRO B CA 1
ATOM 3113 C C . PRO B 2 116 ? 4.591 24.125 -1.049 1.00 23.35 109 PRO B C 1
ATOM 3114 O O . PRO B 2 116 ? 5.301 24.663 -1.903 1.00 20.79 109 PRO B O 1
ATOM 3118 N N . ILE B 2 117 ? 4.226 22.850 -1.102 1.00 21.44 110 ILE B N 1
ATOM 3119 C CA . ILE B 2 117 ? 4.529 21.962 -2.217 1.00 18.99 110 ILE B CA 1
ATOM 3120 C C . ILE B 2 117 ? 3.219 21.574 -2.885 1.00 20.60 110 ILE B C 1
ATOM 3121 O O . ILE B 2 117 ? 2.263 21.189 -2.204 1.00 21.42 110 ILE B O 1
ATOM 3126 N N . ILE B 2 118 ? 3.175 21.649 -4.211 1.00 18.68 111 ILE B N 1
ATOM 3127 C CA . ILE B 2 118 ? 2.082 21.076 -4.987 1.00 21.08 111 ILE B CA 1
ATOM 3128 C C . ILE B 2 118 ? 2.640 19.920 -5.797 1.00 22.78 111 ILE B C 1
ATOM 3129 O O . ILE B 2 118 ? 3.674 20.061 -6.464 1.00 20.37 111 ILE B O 1
ATOM 3134 N N . LEU B 2 119 ? 1.983 18.769 -5.710 1.00 20.20 112 LEU B N 1
ATOM 3135 C CA . LEU B 2 119 ? 2.381 17.595 -6.474 1.00 21.31 112 LEU B CA 1
ATOM 3136 C C . LEU B 2 119 ? 1.611 17.573 -7.788 1.00 21.43 112 LEU B C 1
ATOM 3137 O O . LEU B 2 119 ? 0.377 17.628 -7.786 1.00 19.75 112 LEU B O 1
ATOM 3142 N N . VAL B 2 120 ? 2.339 17.497 -8.903 1.00 18.79 113 VAL B N 1
ATOM 3143 C CA . VAL B 2 120 ? 1.760 17.585 -10.241 1.00 21.42 113 VAL B CA 1
ATOM 3144 C C . VAL B 2 120 ? 2.055 16.291 -10.991 1.00 22.23 113 VAL B C 1
ATOM 3145 O O . VAL B 2 120 ? 3.224 15.943 -11.194 1.00 22.85 113 VAL B O 1
ATOM 3149 N N . GLY B 2 121 ? 1.006 15.595 -11.425 1.00 22.38 114 GLY B N 1
ATOM 3150 C CA . GLY B 2 121 ? 1.149 14.483 -12.339 1.00 20.41 114 GLY B CA 1
ATOM 3151 C C . GLY B 2 121 ? 0.943 14.967 -13.761 1.00 22.43 114 GLY B C 1
ATOM 3152 O O . GLY B 2 121 ? -0.109 15.512 -14.090 1.00 22.85 114 GLY B O 1
ATOM 3153 N N . THR B 2 122 ? 1.961 14.768 -14.602 1.00 19.73 115 THR B N 1
ATOM 3154 C CA . THR B 2 122 ? 1.936 15.231 -15.986 1.00 23.63 115 THR B CA 1
ATOM 3155 C C . THR B 2 122 ? 1.579 14.101 -16.944 1.00 24.07 115 THR B C 1
ATOM 3156 O O . THR B 2 122 ? 1.518 12.925 -16.577 1.00 23.73 115 THR B O 1
ATOM 3160 N N . LYS B 2 123 ? 1.359 14.490 -18.207 1.00 23.95 116 LYS B N 1
ATOM 3161 C CA . LYS B 2 123 ? 1.095 13.551 -19.297 1.00 27.84 116 LYS B CA 1
ATOM 3162 C C . LYS B 2 123 ? -0.187 12.766 -19.035 1.00 27.9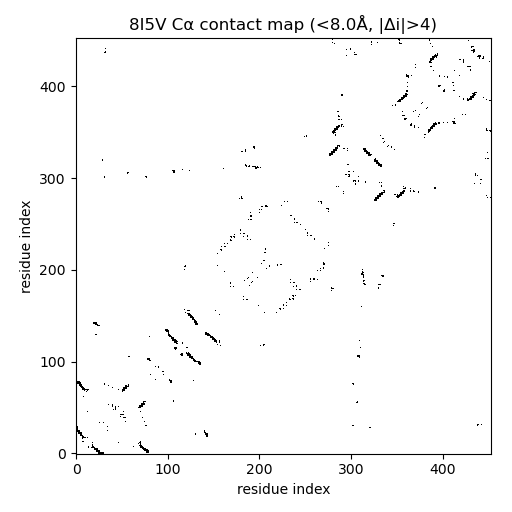4 116 LYS B C 1
ATOM 3163 O O . LYS B 2 123 ? -0.271 11.564 -19.295 1.00 30.28 116 LYS B O 1
ATOM 3169 N N . LEU B 2 124 ? -1.191 13.463 -18.496 1.00 24.36 117 LEU B N 1
ATOM 3170 C CA . LEU B 2 124 ? -2.467 12.828 -18.176 1.00 23.09 117 LEU B CA 1
ATOM 3171 C C . LEU B 2 124 ? -3.066 12.136 -19.391 1.00 28.43 117 LEU B C 1
ATOM 3172 O O . LEU B 2 124 ? -3.665 11.061 -19.267 1.00 28.54 117 LEU B O 1
ATOM 3177 N N . ASP B 2 125 ? -2.890 12.727 -20.578 1.00 28.51 118 ASP B N 1
ATOM 3178 C CA . ASP B 2 125 ? -3.482 12.179 -21.794 1.00 32.62 118 ASP B CA 1
ATOM 3179 C C . ASP B 2 125 ? -2.911 10.819 -22.160 1.00 29.99 118 ASP B C 1
ATOM 3180 O O . ASP B 2 125 ? -3.562 10.064 -22.890 1.00 33.74 118 ASP B O 1
ATOM 3185 N N . LEU B 2 126 ? -1.715 10.490 -21.683 1.00 27.54 119 LEU B N 1
ATOM 3186 C CA . LEU B 2 126 ? -1.099 9.213 -22.003 1.00 30.42 119 LEU B CA 1
ATOM 3187 C C . LEU B 2 126 ? -1.500 8.089 -21.058 1.00 31.77 119 LEU B C 1
ATOM 3188 O O . LEU B 2 126 ? -1.202 6.927 -21.350 1.00 31.81 119 LEU B O 1
ATOM 3193 N N . ARG B 2 127 ? -2.156 8.391 -19.931 1.00 30.01 120 ARG B N 1
ATOM 3194 C CA . ARG B 2 127 ? -2.536 7.322 -19.014 1.00 30.46 120 ARG B CA 1
ATOM 3195 C C . ARG B 2 127 ? -3.492 6.332 -19.674 1.00 37.67 120 ARG B C 1
ATOM 3196 O O . ARG B 2 127 ? -3.430 5.127 -19.406 1.00 38.14 120 ARG B O 1
ATOM 3204 N N . ASP B 2 128 ? -4.380 6.822 -20.538 1.00 37.98 121 ASP B N 1
ATOM 3205 C CA . ASP B 2 128 ? -5.316 5.982 -21.271 1.00 43.63 121 ASP B CA 1
ATOM 3206 C C . ASP B 2 128 ? -4.851 5.678 -22.685 1.00 47.18 121 ASP B C 1
ATOM 3207 O O . ASP B 2 128 ? -5.599 5.064 -23.452 1.00 49.87 121 ASP B O 1
ATOM 3212 N N . ASP B 2 129 ? -3.647 6.102 -23.055 1.00 44.48 122 ASP B N 1
ATOM 3213 C CA . ASP B 2 129 ? -3.178 5.939 -24.426 1.00 41.11 122 ASP B CA 1
ATOM 3214 C C . ASP B 2 129 ? -2.786 4.485 -24.659 1.00 39.93 122 ASP B C 1
ATOM 3215 O O . ASP B 2 129 ? -1.860 3.975 -24.017 1.00 37.82 122 ASP B O 1
ATOM 3220 N N . LYS B 2 130 ? -3.484 3.827 -25.591 1.00 48.88 123 LYS B N 1
ATOM 3221 C CA . LYS B 2 130 ? -3.245 2.410 -25.847 1.00 55.14 123 LYS B CA 1
ATOM 3222 C C . LYS B 2 130 ? -1.776 2.145 -26.142 1.00 52.04 123 LYS B C 1
ATOM 3223 O O . LYS B 2 130 ? -1.166 1.245 -25.556 1.00 53.03 123 LYS B O 1
ATOM 3229 N N . ASP B 2 131 ? -1.184 2.944 -27.031 1.00 52.72 124 ASP B N 1
ATOM 3230 C CA . ASP B 2 131 ? 0.233 2.797 -27.344 1.00 55.48 124 ASP B CA 1
ATOM 3231 C C . ASP B 2 131 ? 1.087 2.874 -26.084 1.00 54.71 124 ASP B C 1
ATOM 3232 O O . ASP B 2 131 ? 1.843 1.948 -25.774 1.00 53.45 124 ASP B O 1
ATOM 3237 N N . THR B 2 132 ? 0.956 3.969 -25.327 1.00 43.40 125 THR B N 1
ATOM 3238 C CA . THR B 2 132 ? 1.743 4.115 -24.106 1.00 40.46 125 THR B CA 1
ATOM 3239 C C . THR B 2 132 ? 1.517 2.943 -23.161 1.00 40.81 125 THR B C 1
ATOM 3240 O O . THR B 2 132 ? 2.469 2.421 -22.570 1.00 40.40 125 THR B O 1
ATOM 3244 N N . ILE B 2 133 ? 0.263 2.503 -23.023 1.00 47.34 126 ILE B N 1
ATOM 3245 C CA . ILE B 2 133 ? -0.043 1.416 -22.095 1.00 53.82 126 ILE B CA 1
ATOM 3246 C C . ILE B 2 133 ? 0.713 0.150 -22.482 1.00 56.82 126 ILE B C 1
ATOM 3247 O O . ILE B 2 133 ? 1.283 -0.536 -21.624 1.00 52.13 126 ILE B O 1
ATOM 3252 N N . GLU B 2 134 ? 0.758 -0.166 -23.782 1.00 61.33 127 GLU B N 1
ATOM 3253 C CA . GLU B 2 134 ? 1.416 -1.397 -24.215 1.00 63.27 127 GLU B CA 1
ATOM 3254 C C . GLU B 2 134 ? 2.921 -1.341 -23.974 1.00 56.39 127 GLU B C 1
ATOM 3255 O O . GLU B 2 134 ? 3.517 -2.328 -23.524 1.00 54.18 127 GLU B O 1
ATOM 3261 N N . LYS B 2 135 ? 3.557 -0.198 -24.255 1.00 51.95 128 LYS B N 1
ATOM 3262 C CA . LYS B 2 135 ? 5.002 -0.107 -24.058 1.00 52.06 128 LYS B CA 1
ATOM 3263 C C . LYS B 2 135 ? 5.381 -0.222 -22.589 1.00 53.04 128 LYS B C 1
ATOM 3264 O O . LYS B 2 135 ? 6.435 -0.784 -22.267 1.00 55.17 128 LYS B O 1
ATOM 3270 N N . LEU B 2 136 ? 4.546 0.299 -21.686 1.00 47.53 129 LEU B N 1
ATOM 3271 C CA . LEU B 2 136 ? 4.798 0.091 -20.264 1.00 48.72 129 LEU B CA 1
ATOM 3272 C C . LEU B 2 136 ? 4.673 -1.382 -19.892 1.00 46.58 129 LEU B C 1
ATOM 3273 O O . LEU B 2 136 ? 5.414 -1.873 -19.030 1.00 46.03 129 LEU B O 1
ATOM 3278 N N . LYS B 2 137 ? 3.735 -2.100 -20.522 1.00 51.74 130 LYS B N 1
ATOM 3279 C CA . LYS B 2 137 ? 3.587 -3.528 -20.250 1.00 58.77 130 LYS B CA 1
ATOM 3280 C C . LYS B 2 137 ? 4.833 -4.309 -20.647 1.00 58.66 130 LYS B C 1
ATOM 3281 O O . LYS B 2 137 ? 5.094 -5.380 -20.089 1.00 58.39 130 LYS B O 1
ATOM 3287 N N . GLU B 2 138 ? 5.607 -3.795 -21.609 1.00 60.90 131 GLU B N 1
ATOM 3288 C CA . GLU B 2 138 ? 6.840 -4.471 -22.006 1.00 65.30 131 GLU B CA 1
ATOM 3289 C C . GLU B 2 138 ? 7.834 -4.552 -20.854 1.00 65.09 131 GLU B C 1
ATOM 3290 O O . GLU B 2 138 ? 8.659 -5.472 -20.811 1.00 66.98 131 GLU B O 1
ATOM 3296 N N . LYS B 2 139 ? 7.777 -3.607 -19.914 1.00 59.89 132 LYS B N 1
ATOM 3297 C CA . LYS B 2 139 ? 8.651 -3.617 -18.747 1.00 57.51 132 LYS B CA 1
ATOM 3298 C C . LYS B 2 139 ? 7.896 -3.949 -17.466 1.00 58.20 132 LYS B C 1
ATOM 3299 O O . LYS B 2 139 ? 8.395 -3.680 -16.369 1.00 60.24 132 LYS B O 1
ATOM 3305 N N . LYS B 2 140 ? 6.699 -4.529 -17.593 1.00 63.32 133 LYS B N 1
ATOM 3306 C CA . LYS B 2 140 ? 5.869 -4.943 -16.454 1.00 63.90 133 LYS B CA 1
ATOM 3307 C C . LYS B 2 140 ? 5.504 -3.746 -15.575 1.00 60.19 133 LYS B C 1
ATOM 3308 O O . LYS B 2 140 ? 5.589 -3.792 -14.346 1.00 56.18 133 LYS B O 1
ATOM 3314 N N . LEU B 2 141 ? 5.080 -2.666 -16.225 1.00 60.77 134 LEU B N 1
ATOM 3315 C CA . LEU B 2 141 ? 4.734 -1.427 -15.553 1.00 56.15 134 LEU B CA 1
ATOM 3316 C C . LEU B 2 141 ? 3.359 -0.973 -16.022 1.00 52.27 134 LEU B C 1
ATOM 3317 O O . LEU B 2 141 ? 2.836 -1.441 -17.038 1.00 47.37 134 LEU B O 1
ATOM 3322 N N . THR B 2 142 ? 2.783 -0.046 -15.261 1.00 50.51 135 THR B N 1
ATOM 3323 C CA . THR B 2 142 ? 1.449 0.477 -15.511 1.00 43.74 135 THR B CA 1
ATOM 3324 C C . THR B 2 142 ? 1.420 1.930 -15.060 1.00 35.60 135 THR B C 1
ATOM 3325 O O . THR B 2 142 ? 2.187 2.312 -14.168 1.00 36.24 135 THR B O 1
ATOM 3329 N N . PRO B 2 143 ? 0.584 2.768 -15.671 1.00 31.61 136 PRO B N 1
ATOM 3330 C CA . PRO B 2 143 ? 0.565 4.183 -15.293 1.00 29.96 136 PRO B CA 1
ATOM 3331 C C . PRO B 2 143 ? 0.214 4.380 -13.825 1.00 34.91 136 PRO B C 1
ATOM 3332 O O . PRO B 2 143 ? -0.313 3.492 -13.149 1.00 36.86 136 PRO B O 1
ATOM 3336 N N . ILE B 2 144 ? 0.524 5.573 -13.332 1.00 26.78 137 ILE B N 1
ATOM 3337 C CA . ILE B 2 144 ? 0.142 5.957 -11.978 1.00 25.69 137 ILE B CA 1
ATOM 3338 C C . ILE B 2 144 ? -1.325 6.360 -11.987 1.00 27.23 137 ILE B C 1
ATOM 3339 O O . ILE B 2 144 ? -1.739 7.225 -12.767 1.00 29.13 137 ILE B O 1
ATOM 3344 N N . THR B 2 145 ? -2.119 5.735 -11.123 1.00 28.67 138 THR B N 1
ATOM 3345 C CA . THR B 2 145 ? -3.529 6.080 -11.032 1.00 29.51 138 THR B CA 1
ATOM 3346 C C . THR B 2 145 ? -3.734 7.305 -10.144 1.00 26.27 138 THR B C 1
ATOM 3347 O O . THR B 2 145 ? -2.872 7.683 -9.346 1.00 28.39 138 THR B O 1
ATOM 3351 N N . TYR B 2 146 ? -4.900 7.931 -10.297 1.00 27.90 139 TYR B N 1
ATOM 3352 C CA . TYR B 2 146 ? -5.227 9.071 -9.445 1.00 25.83 139 TYR B CA 1
ATOM 3353 C C . TYR B 2 146 ? -5.153 8.717 -7.964 1.00 29.70 139 TYR B C 1
ATOM 3354 O O . TYR B 2 146 ? -4.524 9.478 -7.207 1.00 29.09 139 TYR B O 1
ATOM 3363 N N . PRO B 2 147 ? -5.742 7.611 -7.480 1.00 29.27 140 PRO B N 1
ATOM 3364 C CA . PRO B 2 147 ? -5.600 7.304 -6.043 1.00 33.51 140 PRO B CA 1
ATOM 3365 C C . PRO B 2 147 ? -4.153 7.177 -5.600 1.00 27.62 140 PRO B C 1
ATOM 3366 O O . PRO B 2 147 ? -3.799 7.608 -4.495 1.00 29.74 140 PRO B O 1
ATOM 3370 N N . GLN B 2 148 ? -3.301 6.593 -6.446 1.00 27.26 141 GLN B N 1
ATOM 3371 C CA . GLN B 2 148 ? -1.885 6.489 -6.112 1.00 28.06 141 GLN B CA 1
ATOM 3372 C C . GLN B 2 148 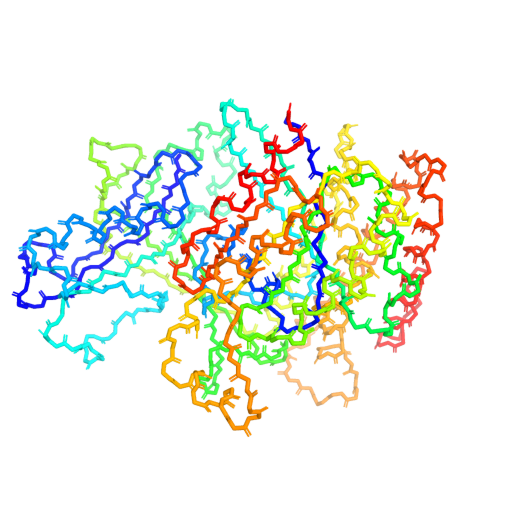? -1.236 7.865 -6.029 1.00 25.01 141 GLN B C 1
ATOM 3373 O O . GLN B 2 148 ? -0.442 8.132 -5.118 1.00 29.68 141 GLN B O 1
ATOM 3379 N N . GLY B 2 149 ? -1.551 8.753 -6.974 1.00 25.98 142 GLY B N 1
ATOM 3380 C CA . GLY B 2 149 ? -0.989 10.093 -6.911 1.00 26.87 142 GLY B CA 1
ATOM 3381 C C . GLY B 2 149 ? -1.436 10.832 -5.666 1.00 25.39 142 GLY B C 1
ATOM 3382 O O . GLY B 2 149 ? -0.635 11.493 -4.998 1.00 24.42 142 GLY B O 1
ATOM 3383 N N . LEU B 2 150 ? -2.722 10.714 -5.332 1.00 25.57 143 LEU B N 1
ATOM 3384 C CA . LEU B 2 150 ? -3.246 11.350 -4.132 1.00 25.43 143 LEU B CA 1
ATOM 3385 C C . LEU B 2 150 ? -2.586 10.779 -2.886 1.00 23.50 143 LEU B C 1
ATOM 3386 O O . LEU B 2 150 ? -2.268 11.518 -1.945 1.00 23.62 143 LEU B O 1
ATOM 3391 N N . ALA B 2 151 ? -2.355 9.465 -2.866 1.00 24.85 144 ALA B N 1
ATOM 3392 C CA . ALA B 2 151 ? -1.714 8.859 -1.706 1.00 23.99 144 ALA B CA 1
ATOM 3393 C C . ALA B 2 151 ? -0.301 9.393 -1.528 1.00 25.05 144 ALA B C 1
ATOM 3394 O O . ALA B 2 151 ? 0.162 9.582 -0.396 1.00 24.77 144 ALA B O 1
ATOM 3396 N N . MET B 2 152 ? 0.394 9.653 -2.638 1.00 24.69 145 MET B N 1
ATOM 3397 C CA . MET B 2 152 ? 1.726 10.240 -2.550 1.00 25.23 145 MET B CA 1
ATOM 3398 C C . MET B 2 152 ? 1.659 11.669 -2.027 1.00 23.90 145 MET B C 1
ATOM 3399 O O . MET B 2 152 ? 2.488 12.070 -1.203 1.00 24.27 145 MET B O 1
ATOM 3404 N N . ALA B 2 153 ? 0.684 12.455 -2.501 1.00 21.42 146 ALA B N 1
ATOM 3405 C CA . ALA B 2 153 ? 0.529 13.822 -2.010 1.00 19.07 146 ALA B CA 1
ATOM 3406 C C . ALA B 2 153 ? 0.263 13.844 -0.507 1.00 24.73 146 ALA B C 1
ATOM 3407 O O . ALA B 2 153 ? 0.770 14.715 0.210 1.00 21.44 146 ALA B O 1
ATOM 3409 N N . LYS B 2 154 ? -0.524 12.891 -0.010 1.00 24.37 147 LYS B N 1
ATOM 3410 C CA . LYS B 2 154 ? -0.714 12.780 1.434 1.00 23.00 147 LYS B CA 1
ATOM 3411 C C . LYS B 2 154 ? 0.596 12.445 2.139 1.00 23.33 147 LYS B C 1
ATOM 3412 O O . LYS B 2 154 ? 0.917 13.028 3.185 1.00 25.46 147 LYS B O 1
ATOM 3418 N N . GLU B 2 155 ? 1.354 11.499 1.589 1.00 23.32 148 GLU B N 1
ATOM 3419 C CA . GLU B 2 155 ? 2.609 11.085 2.214 1.00 26.71 148 GLU B CA 1
ATOM 3420 C C . GLU B 2 155 ? 3.582 12.250 2.359 1.00 29.76 148 GLU B C 1
ATOM 3421 O O . GLU B 2 155 ? 4.219 12.405 3.409 1.00 28.54 148 GLU B O 1
ATOM 3427 N N . ILE B 2 156 ? 3.698 13.098 1.328 1.00 24.46 149 ILE B N 1
ATOM 3428 C CA . ILE B 2 156 ? 4.696 14.166 1.337 1.00 22.06 149 ILE B CA 1
ATOM 3429 C C . ILE B 2 156 ? 4.142 15.486 1.850 1.00 23.75 149 ILE B C 1
ATOM 3430 O O . ILE B 2 156 ? 4.868 16.489 1.861 1.00 23.75 149 ILE B O 1
ATOM 3435 N N . GLY B 2 157 ? 2.892 15.519 2.302 1.00 22.60 150 GLY B N 1
ATOM 3436 C CA . GLY B 2 157 ? 2.354 16.744 2.858 1.00 21.71 150 GLY B CA 1
ATOM 3437 C C . GLY B 2 157 ? 2.138 17.852 1.853 1.00 21.52 150 GLY B C 1
ATOM 3438 O O . GLY B 2 157 ? 2.212 19.032 2.217 1.00 21.18 150 GLY B O 1
ATOM 3439 N N . ALA B 2 158 ? 1.886 17.506 0.592 1.00 18.49 151 ALA B N 1
ATOM 3440 C CA . ALA B 2 158 ? 1.591 18.517 -0.409 1.00 21.33 151 ALA B CA 1
ATOM 3441 C C . ALA B 2 158 ? 0.248 19.169 -0.114 1.00 20.92 151 ALA B C 1
ATOM 3442 O O . ALA B 2 158 ? -0.669 18.537 0.417 1.00 23.63 151 ALA B O 1
ATOM 3444 N N . VAL B 2 159 ? 0.139 20.457 -0.445 1.00 19.82 152 VAL B N 1
ATOM 3445 C CA . VAL B 2 159 ? -1.121 21.146 -0.198 1.00 18.60 152 VAL B CA 1
ATOM 3446 C C . VAL B 2 159 ? -2.137 20.911 -1.312 1.00 23.03 152 VAL B C 1
ATOM 3447 O O . VAL B 2 159 ? -3.326 21.177 -1.108 1.00 19.77 152 VAL B O 1
ATOM 3451 N N . LYS B 2 160 ? -1.700 20.438 -2.482 1.00 20.85 153 LYS B N 1
ATOM 3452 C CA . LYS B 2 160 ? -2.592 20.116 -3.591 1.00 22.70 153 LYS B CA 1
ATOM 3453 C C . LYS B 2 160 ? -2.004 18.942 -4.359 1.00 17.92 153 LYS B C 1
ATOM 3454 O O . LYS B 2 160 ? -0.789 18.734 -4.357 1.00 17.31 153 LYS B O 1
ATOM 3460 N N . TYR B 2 161 ? -2.879 18.170 -5.004 1.00 20.51 154 TYR B N 1
ATOM 3461 C CA . TYR B 2 161 ? -2.478 17.149 -5.967 1.00 19.65 154 TYR B CA 1
ATOM 3462 C C . TYR B 2 161 ? -3.243 17.409 -7.251 1.00 21.68 154 TYR B C 1
ATOM 3463 O O . TYR B 2 161 ? -4.479 17.419 -7.245 1.00 22.49 154 TYR B O 1
ATOM 3472 N N . LEU B 2 162 ? -2.517 17.644 -8.342 1.00 21.51 155 LEU B N 1
ATOM 3473 C CA . LEU B 2 162 ? -3.141 18.049 -9.591 1.00 21.23 155 LEU B CA 1
ATOM 3474 C C . LEU B 2 162 ? -2.551 17.243 -10.736 1.00 21.29 155 LEU B C 1
ATOM 3475 O O . LEU B 2 162 ? -1.343 17.006 -10.771 1.00 21.83 155 LEU B O 1
ATOM 3480 N N . GLU B 2 163 ? -3.412 16.808 -11.661 1.00 19.32 156 GLU B N 1
ATOM 3481 C CA . GLU B 2 163 ? -2.979 16.137 -12.882 1.00 20.53 156 GLU B CA 1
ATOM 3482 C C . GLU B 2 163 ? -3.286 17.023 -14.082 1.00 19.65 156 GLU B C 1
ATOM 3483 O O . GLU B 2 163 ? -4.303 17.723 -14.097 1.00 23.12 156 GLU B O 1
ATOM 3489 N N . CYS B 2 164 ? -2.404 17.004 -15.083 1.00 20.80 157 CYS B N 1
ATOM 3490 C CA . CYS B 2 164 ? -2.584 17.873 -16.238 1.00 24.86 157 CYS B CA 1
ATOM 3491 C C . CYS B 2 164 ? -2.024 17.225 -17.495 1.00 26.09 157 CYS B C 1
ATOM 3492 O O . CYS B 2 164 ? -1.248 16.265 -17.440 1.00 23.82 157 CYS B O 1
ATOM 3495 N N . SER B 2 165 ? -2.421 17.793 -18.635 1.00 23.89 158 SER B N 1
ATOM 3496 C CA . SER B 2 165 ? -1.919 17.396 -19.947 1.00 26.41 158 SER B CA 1
ATOM 3497 C C . SER B 2 165 ? -1.622 18.651 -20.748 1.00 23.87 158 SER B C 1
ATOM 3498 O O . SER B 2 165 ? -2.531 19.447 -21.001 1.00 27.63 158 SER B O 1
ATOM 3501 N N . ALA B 2 166 ? -0.365 18.834 -21.146 1.00 25.64 159 ALA B N 1
ATOM 3502 C CA . ALA B 2 166 ? -0.053 19.933 -22.055 1.00 26.05 159 ALA B CA 1
ATOM 3503 C C . ALA B 2 166 ? -0.760 19.739 -23.391 1.00 29.90 159 ALA B C 1
ATOM 3504 O O . ALA B 2 166 ? -1.262 20.701 -23.986 1.00 29.94 159 ALA B O 1
ATOM 3506 N N . LEU B 2 167 ? -0.844 18.492 -23.855 1.00 28.58 160 LEU B N 1
ATOM 3507 C CA . LEU B 2 167 ? -1.406 18.232 -25.178 1.00 33.80 160 LEU B CA 1
ATOM 3508 C C . LEU B 2 167 ? -2.890 18.589 -25.237 1.00 30.79 160 LEU B C 1
ATOM 3509 O O . LEU B 2 167 ? -3.331 19.288 -26.157 1.00 33.12 160 LEU B O 1
ATOM 3514 N N . THR B 2 168 ? -3.681 18.126 -24.264 1.00 25.67 161 THR B N 1
ATOM 3515 C CA . THR B 2 168 ? -5.102 18.441 -24.260 1.00 25.05 161 THR B CA 1
ATOM 3516 C C . THR B 2 168 ? -5.431 19.723 -23.512 1.00 29.72 161 THR B C 1
ATOM 3517 O O . THR B 2 168 ? -6.575 20.188 -23.593 1.00 30.17 161 THR B O 1
ATOM 3521 N N . GLN B 2 169 ? -4.471 20.286 -22.777 1.00 27.78 162 GLN B N 1
ATOM 3522 C CA . GLN B 2 169 ? -4.605 21.461 -21.917 1.00 25.12 162 GLN B CA 1
ATOM 3523 C C . GLN B 2 169 ? -5.442 21.193 -20.673 1.00 28.35 162 GLN B C 1
ATOM 3524 O O . GLN B 2 169 ? -5.605 22.105 -19.855 1.00 29.74 162 GLN B O 1
ATOM 3530 N N . ARG B 2 170 ? -5.980 19.986 -20.499 1.00 26.46 163 ARG B N 1
ATOM 3531 C CA . ARG B 2 170 ? -6.803 19.711 -19.327 1.00 26.56 163 ARG B CA 1
ATOM 3532 C C . ARG B 2 170 ? -5.960 19.826 -18.063 1.00 26.29 163 ARG B C 1
ATOM 3533 O O . ARG B 2 170 ? -4.872 19.251 -17.977 1.00 25.09 163 ARG B O 1
ATOM 3541 N N . GLY B 2 171 ? -6.465 20.584 -17.093 1.00 26.41 164 GLY B N 1
ATOM 3542 C CA . GLY B 2 171 ? -5.814 20.742 -15.806 1.00 28.37 164 GLY B CA 1
ATOM 3543 C C . GLY B 2 171 ? -4.656 21.714 -15.780 1.00 30.67 164 GLY B C 1
ATOM 3544 O O . GLY B 2 171 ? -4.116 21.975 -14.699 1.00 24.18 164 GLY B O 1
ATOM 3545 N N . LEU B 2 172 ? -4.277 22.284 -16.926 1.00 23.89 165 LEU B N 1
ATOM 3546 C CA . LEU B 2 172 ? -3.080 23.117 -16.995 1.00 24.31 165 LEU B CA 1
ATOM 3547 C C . LEU B 2 172 ? -3.292 24.449 -16.289 1.00 23.63 165 LEU B C 1
ATOM 3548 O O . LEU B 2 172 ? -2.463 24.870 -15.470 1.00 27.64 165 LEU B O 1
ATOM 3553 N N . LYS B 2 173 ? -4.401 25.126 -16.594 1.00 23.12 166 LYS B N 1
ATOM 3554 C CA . LYS B 2 173 ? -4.699 26.392 -15.936 1.00 25.67 166 LYS B CA 1
ATOM 3555 C C . LYS B 2 173 ? -4.770 26.215 -14.426 1.00 27.97 166 LYS B C 1
ATOM 3556 O O . LYS B 2 173 ? -4.303 27.073 -13.666 1.00 26.39 166 LYS B O 1
ATOM 3562 N N . THR B 2 174 ? -5.324 25.088 -13.980 1.00 20.64 167 THR B N 1
ATOM 3563 C CA . THR B 2 174 ? -5.538 24.863 -12.555 1.00 21.69 167 THR B CA 1
ATOM 3564 C C . THR B 2 174 ? -4.220 24.710 -11.802 1.00 23.33 167 THR B C 1
ATOM 3565 O O . THR B 2 174 ? -4.107 25.163 -10.657 1.00 23.70 167 THR B O 1
ATOM 3569 N N . VAL B 2 175 ? -3.212 24.076 -12.418 1.00 22.35 168 VAL B N 1
ATOM 3570 C CA . VAL B 2 175 ? -1.914 23.925 -11.758 1.00 22.91 168 VAL B CA 1
ATOM 3571 C C . VAL B 2 175 ? -1.393 25.279 -11.297 1.00 26.17 168 VAL B C 1
ATOM 3572 O O . VAL B 2 175 ? -0.989 25.458 -10.138 1.00 22.34 168 VAL B O 1
ATOM 3576 N N . PHE B 2 176 ? -1.408 26.259 -12.198 1.00 21.64 169 PHE B N 1
ATOM 3577 C CA . PHE B 2 176 ? -0.778 27.538 -11.916 1.00 21.61 169 PHE B CA 1
ATOM 3578 C C . PHE B 2 176 ? -1.678 28.467 -11.120 1.00 23.21 169 PHE B C 1
ATOM 3579 O O . PHE B 2 176 ? -1.170 29.251 -10.309 1.00 22.07 169 PHE B O 1
ATOM 3587 N N . ASP B 2 177 ? -3.001 28.376 -11.304 1.00 19.29 170 ASP B N 1
ATOM 3588 C CA . ASP B 2 177 ? -3.913 29.063 -10.397 1.00 20.62 170 ASP B CA 1
ATOM 3589 C C . ASP B 2 177 ? -3.696 28.591 -8.964 1.00 22.08 170 ASP B C 1
ATOM 3590 O O . ASP B 2 177 ? -3.628 29.401 -8.032 1.00 23.46 170 ASP B O 1
ATOM 3595 N N . GLU B 2 178 ? -3.583 27.277 -8.772 1.00 18.59 171 GLU B N 1
ATOM 3596 C CA . GLU B 2 178 ? -3.436 26.747 -7.420 1.00 19.07 171 GLU B CA 1
ATOM 3597 C C . GLU B 2 178 ? -2.044 27.010 -6.856 1.00 23.42 171 GLU B C 1
ATOM 3598 O O . GLU B 2 178 ? -1.897 27.172 -5.638 1.00 21.30 171 GLU B O 1
ATOM 3604 N N . ALA B 2 179 ? -1.016 27.038 -7.711 1.00 20.39 172 ALA B N 1
ATOM 3605 C CA . ALA B 2 179 ? 0.302 27.467 -7.259 1.00 20.64 172 ALA B CA 1
ATOM 3606 C C . ALA B 2 179 ? 0.223 28.852 -6.634 1.00 23.70 172 ALA B C 1
ATOM 3607 O O . ALA B 2 179 ? 0.776 29.097 -5.553 1.00 22.08 172 ALA B O 1
ATOM 3609 N N . ILE B 2 180 ? -0.510 29.759 -7.281 1.00 21.85 173 ILE B N 1
ATOM 3610 C CA . ILE B 2 180 ? -0.654 31.120 -6.775 1.00 20.09 173 ILE B CA 1
ATOM 3611 C C . ILE B 2 180 ? -1.518 31.148 -5.516 1.00 21.70 173 ILE B C 1
ATOM 3612 O O . ILE B 2 180 ? -1.184 31.837 -4.539 1.00 23.19 173 ILE B O 1
ATOM 3617 N N . ARG B 2 181 ? -2.629 30.392 -5.503 1.00 22.99 174 ARG B N 1
ATOM 3618 C CA . ARG B 2 181 ? -3.495 30.357 -4.322 1.00 21.04 174 ARG B CA 1
ATOM 3619 C C . ARG B 2 181 ? -2.780 29.794 -3.101 1.00 25.42 174 ARG B C 1
ATOM 3620 O O . ARG B 2 181 ? -3.138 30.129 -1.965 1.00 24.29 174 ARG B O 1
ATOM 3628 N N . ALA B 2 182 ? -1.791 28.919 -3.302 1.00 20.37 175 ALA B N 1
ATOM 3629 C CA . ALA B 2 182 ? -1.039 28.392 -2.161 1.00 22.90 175 ALA B CA 1
ATOM 3630 C C . ALA B 2 182 ? -0.154 29.450 -1.516 1.00 24.40 175 ALA B C 1
ATOM 3631 O O . ALA B 2 182 ? 0.267 29.278 -0.362 1.00 24.92 175 ALA B O 1
ATOM 3633 N N . VAL B 2 183 ? 0.142 30.522 -2.242 1.00 26.89 176 VAL B N 1
ATOM 3634 C CA . VAL B 2 183 ? 0.915 31.651 -1.738 1.00 29.80 176 VAL B CA 1
ATOM 3635 C C . VAL B 2 183 ? 0.014 32.764 -1.219 1.00 37.41 176 VAL B C 1
ATOM 3636 O O . VAL B 2 183 ? 0.247 33.294 -0.136 1.00 33.40 176 VAL B O 1
ATOM 3640 N N . LEU B 2 184 ? -1.006 33.146 -1.995 1.00 40.84 177 LEU B N 1
ATOM 3641 C CA . LEU B 2 184 ? -1.806 34.347 -1.706 1.00 45.28 177 LEU B CA 1
ATOM 3642 C C . LEU B 2 184 ? -2.543 34.262 -0.372 1.00 52.95 177 LEU B C 1
ATOM 3643 O O . LEU B 2 184 ? -2.790 35.286 0.270 1.00 53.91 177 LEU B O 1
#

GO terms:
  GO:0005085 guanyl-nucleotide exchange factor activity (F, IDA)
  GO:0043197 dendritic spine (C, IDA)
  GO:0043547 positive regulation of GTPase activity (P, IDA)
  GO:0001782 B cell homeostasis (P, IMP)
  GO:0002315 marginal zone B cell differentiation (P, IMP)
  GO:0060997 dendritic spine morphogenesis (P, IMP)
  GO:0031267 small GTPase binding (F, IPI)
  GO:0098794 postsynapse (C, IDA)
  GO:0098978 glutamatergic synapse (C, IDA)
  GO:0098978 glutamatergic synapse (C, IMP)
  GO:0150052 regulation of postsynapse assembly (P, IDA)
  GO:0150052 regulation of postsynapse assembly (P, IMP)
  GO:0098794 postsynapse (C, IEP)
  GO:0098978 glutamatergic synapse (C, IEP)

B-factor: mean 34.3, std 19.12, range [16.02, 137.45]

Nearest PDB structures (foldseek):
  8i5v-assembly1_A  TM=1.004E+00  e=8.546E-57  Mus musculus
  8i5w-assembly1_A  TM=1.002E+00  e=3.434E-55  Mus musculus
  6tkz-assembly2_B  TM=9.926E-01  e=8.355E-51  Homo sapiens
  6tkz-assembly1_A  TM=9.835E-01  e=1.326E-50  Homo sapiens
  8i5f-assembly1_B  TM=9.913E-01  e=1.188E-49  Mus musculus

InterPro domains:
  IPR001849 Pleckstrin homology domain [PF00169] (183-288)
  IPR001849 Pleckstrin homology domain [PS50003] (181-290)
  IPR001849 Pleckstrin homology domain [SM00233] (182-292)
  IPR011993 PH-like domain superfamily [G3DSA:2.30.29.30] (177-291)
  IPR021816 Dedicator of cytokinesis C/D, N-terminal [PF11878] (47-155)
  IPR026791 Dedicator of cytokinesis [PTHR23317] (35-2148)
  IPR027007 C2 DOCK-type domain [PF14429] (670-859)
  IPR027007 C2 DOCK-type domain [PS51650] (672-850)
  IPR027357 DOCKER domain [PS51651] (1690-2150)
  IPR035892 C2 domain superfamily [G3DSA:2.60.40.150] (672-860)
  IPR037809 Dedicator of cytokinesis D, C2 domain [cd08697] (671-860)
  IPR043161 Dedicator of cytokinesis, C-terminal, lobe A [G3DSA:1.25.40.410] (1690-1871)
  IPR043162 Dedicator of cytokinesis, C-terminal, lobe C [G3DSA:1.20.58.740] (2027-2148)
  IPR046769 DOCKER, Lobe A [PF06920] (1683-1864)
  IPR046770 DOCKER, Lobe B [PF20422] (1932-2007)
  IPR046773 DOCKER, Lobe C [PF20421] (2042-2143)
  IPR060065 DOCK6-11, TPR domain [PF28208] (888-1103)

Secondary structure (DSSP, 8-state):
-EEEEEEEE-TTT-STTTT-EEEEEE-TT--HHHHHHHHHHHHHHHH-GGGEEEE---SPP-GGGS-TTSEEEEEEEEEE---HHHHHH--SGGGSSSSEEEEEEEEEE-TTS-S---TTT-EEEEEEEEEEEEES-SSSEEEEEEEEEEEE-HHHHHHHHHHHHHHHHHHHHH-SS--HHHHHHHHHHHHS-SSS--THHHHHHHT-TTSPP-S-HHHHHHHHHHHHHHHHHHHHHHHHHHHH--GGGHHHHHHHHHHHHHHHHHHHHHHTS---/-EEEEEEEEE-TTSSHHHHHHHHHHT--GGG----SS--EEEEEEETTEEEEEEEEE---SGGGTTTGGGG-TT--EEEEEEETT-HHHHHHIIIIIHHHHHHH-TTS-EEEEEE-GGGTT-HHHHHHHHTTT--PPPHHHHHHHHHHHT-SEEEE--TTT-TTHHHHHHHHHHTT-

CATH classification: 3.40.50.300

Foldseek 3Di:
DWKKKKAKDAVPADDVRHGWIKIFADPPPDDPCRVVVVVLVVSCVRLNNVAEEEDAAPPDDDCVPDDNSHMYMYMGTWAFDDDPVLVVVQPDVCRSQFFTFKIKDKAWPFPVGDRDDALQTIKMKIKIWGFPGTPPDPDRMTTTDDMDMDMGHSLRVLLVVLLVLLVVLVVQLPDPDHDLVVLCVSLCVALPDDPDDHNCSSLVNQQAPPDDHDDDPVSSVSSLVSVLSSLVSSVSSLVSNVVVDDPVCPVVSVVSVVSSVVVQVVSCVRNVHNRD/DAEAEEEEEFAPPQCVVLLQQCVAVVHQSVPGDDDPDFWGWHFDAAPNDTYIYTYGDFHHDPVCLVPRCVVVPPHQEYEYEGEQLDVVRVVCVVVPVLVVNCVNPVPHAYEYEYEPVVCLPPPVSQVVLVVVPHHGHDPVNQVVVCVVSVHPYYFYAYSNVRPRSVVVVSVRVVSRD

Solvent-accessible surface area: 21970 Å² total; per-residue (Å²): 54,53,9,0,7,0,1,0,33,6,155,66,45,9,153,120,30,45,51,53,38,14,0,24,69,17,91,142,52,6,16,3,26,50,2,8,63,115,8,45,125,90,16,17,113,116,43,30,80,129,49,11,91,40,20,51,62,1,71,162,18,70,81,164,102,36,62,102,140,64,0,23,0,1,0,19,56,2,55,43,37,34,88,140,149,46,66,116,107,40,196,84,96,128,51,58,111,55,69,5,50,56,0,14,16,53,6,2,31,11,156,95,67,141,77,38,28,47,32,38,98,9,4,6,46,74,13,13,4,29,4,54,91,85,2,64,82,133,128,158,62,4,62,16,102,56,104,64,60,91,94,30,51,11,0,57,11,0,24,40,20,0,42,126,20,12,73,61,0,54,108,24,16,105,51,177,147,28,47,37,22,82,0,0,2,43,0,24,1,1,8,12,31,64,55,36,59,7,4,11,14,4,0,97,30,19,6,54,141,133,64,98,156,157,28,76,93,108,34,33,152,86,0,49,68,8,0,82,79,1,1,96,0,0,13,79,0,4,83,6,0,67,176,62,20,156,136,61,1,90,125,6,1,91,46,5,57,50,40,15,127,97,15,9,75,58,1,15,78,17,9,115,60,168,17,135,128,82,25,0,0,0,0,2,0,0,24,26,94,2,21,14,29,54,12,2,15,2,40,30,68,16,26,10,16,33,12,75,49,33,32,3,11,9,15,18,38,18,75,12,68,3,100,63,100,55,1,8,0,3,0,2,9,11,9,4,95,138,135,75,48,192,41,13,20,30,8,3,36,74,18,50,0,0,3,0,2,0,1,0,19,35,29,72,3,25,80,46,0,101,66,46,0,68,49,26,0,62,157,96,16,86,139,20,33,0,0,0,2,0,0,62,40,35,54,46,126,45,159,87,24,47,73,114,15,114,137,141,175,67,92,11,11,57,103,95,84,0,66,59,4,5,153,92,2,48,20,76,93,19,28,24,0,0,12,90,46,8,98,31,4,81,60,2,3,11,27,0,0,100,33,44,82

Radius of gyration: 23.12 Å; Cα contacts (8 Å, |Δi|>4): 802; chains: 2; bounding box: 64×62×54 Å